Protein AF-A0AA38GGS5-F1 (afdb_monomer)

Foldseek 3Di:
DDDDDDDDDDDDDDDQDFDQDDDDLLQRLSNQWGWRDDPDDDQWTWIAGNFQRDIDTGHSVVSLCQDQVPDDDPDHHRPRHDPVNNVVSVVSNVVSVVVVVVVVPDDDDDDDDDDDDDDDDDDDDDDDDDDDDDDDDDDDDDDDDDDDDDPVCVVPVCVPVVPPDDDDPPVVVLVVLVVCLVCLVVQLVCLPDPVLVVVCPPDVVVSVVSNVLSPDPVNNVVSVLSNQLCVLVVVLVVVVPDPPDDPVVNVVSVVSSVVSNVVSVVVVVVVDPPQPAPPLVVVLVLQVLLVVLQCVQFVLQVVLVVLLCVVLVDAWAWAEWEWEFAPDVLTFPLLVVVVQVSNPWAWDDKFDDVVQQKIKIKTHHDPVQQQADDHDSGHRHYIYMYMYHHLVPFDPLLNVLVCVFVVVLVPCSNCLSVCSSVQHASGPFAAPVSLVVCLVGHLSSSQCNQRPGRGQEIETALCPGDDPSVDVVVSVVSCVVVPFAKQQQVHQWDAAPVRFKIKIWTQFDWDWGQGPVRDIDIATDHIYMYIYWHFDPVCPPPDPVPDGPVRTDDDDHNRRVVSVVCSRPPVNVVVVVPD

Sequence (579 aa):
MASSSASGGVQGQVENTLVPMKHDPNSPLWRHVTVVDNIVGGGCRVWTCHGCQAQYKSSYSRVKIHLTGVGGVVIKRCPKISNEKMVEYLREQEEADKQAERNRTRIIPLQRRSSSLPPTPRPTSHPFIQTQSQPFDEESPEGSRKRPKGALEKAFNIEKMEVVDEKLDLPLTTLVLRRLVKVREALSSMVISNVWLVWRQSNTKKVTRVKSWVLDEDWWAKVEYLLSFTEPILSMIRYVDTDEACLGEIYDGIDSMLECIRDLIQKKGKIQKRPSTIPETFFRKVLEATENIYLNKNPTATSVLDLVRRYDGGQLCYDHFAFRTFDVDGCGISAMAQFFLDFGYVVRDELRFPKKHLRALWFSPPEHLLDCKGEGVNGPLPRIFISELLVDKLSPEAQVIIKKYTDVSAHGNKYAALASVTGSLTWPTPLFSDYQLLARESEYAAWTLVNGYALNHLTISVHRLKSDVRKIEKLNELIQSNKFKLNSEGSILKVSPDGRLLQSSTVADSMVFHFAEGTSESVPASYIEFAERLVSPEYENLPDDKILECHRRDGFEVGNADKIFESTSAGQICQKLAC

Structure (mmCIF, N/CA/C/O backbone):
data_AF-A0AA38GGS5-F1
#
_entry.id   AF-A0AA38GGS5-F1
#
loop_
_atom_site.group_PDB
_atom_site.id
_atom_site.type_symbol
_atom_site.label_atom_id
_atom_site.label_alt_id
_atom_site.label_comp_id
_atom_site.label_asym_id
_atom_site.label_entity_id
_atom_site.label_seq_id
_atom_site.pdbx_PDB_ins_code
_atom_site.Cartn_x
_atom_site.Cartn_y
_atom_site.Cartn_z
_atom_site.occupancy
_atom_site.B_iso_or_equiv
_atom_site.auth_seq_id
_atom_site.auth_comp_id
_atom_site.auth_asym_id
_atom_site.auth_atom_id
_atom_site.pdbx_PDB_model_num
ATOM 1 N N . MET A 1 1 ? -48.914 74.833 12.582 1.00 35.06 1 MET A N 1
ATOM 2 C CA . MET A 1 1 ? -48.180 75.643 11.585 1.00 35.06 1 MET A CA 1
ATOM 3 C C . MET A 1 1 ? -47.148 74.712 10.965 1.00 35.06 1 MET A C 1
ATOM 5 O O . MET A 1 1 ? -46.417 74.098 11.724 1.00 35.06 1 MET A O 1
ATOM 9 N N . ALA A 1 2 ? -47.364 74.257 9.726 1.00 25.67 2 ALA A N 1
ATOM 10 C CA . ALA A 1 2 ? -46.727 74.814 8.517 1.00 25.67 2 ALA A CA 1
ATOM 11 C C . ALA A 1 2 ? -45.183 74.770 8.637 1.00 25.67 2 ALA A C 1
ATOM 13 O O . ALA A 1 2 ? -44.660 75.307 9.600 1.00 25.67 2 ALA A O 1
ATOM 14 N N . SER A 1 3 ? -44.386 74.167 7.752 1.00 25.44 3 SER A N 1
ATOM 15 C CA . SER A 1 3 ? -44.594 73.805 6.343 1.00 25.44 3 SER A CA 1
ATOM 16 C C . SER A 1 3 ? -43.371 73.040 5.784 1.00 25.44 3 SER A C 1
ATOM 18 O O . SER A 1 3 ? -42.248 73.357 6.159 1.00 25.44 3 SER A O 1
ATOM 20 N N . SER A 1 4 ? -43.636 72.084 4.877 1.00 25.39 4 SER A N 1
ATOM 21 C CA . SER A 1 4 ? -42.891 71.614 3.672 1.00 25.39 4 SER A CA 1
ATOM 22 C C . SER A 1 4 ? -41.428 72.043 3.423 1.00 25.39 4 SER A C 1
ATOM 24 O O . SER A 1 4 ? -41.100 73.222 3.495 1.00 25.39 4 SER A O 1
ATOM 26 N N . SER A 1 5 ? -40.542 71.166 2.929 1.00 27.03 5 SER A N 1
ATOM 27 C CA . SER A 1 5 ? -40.440 70.718 1.510 1.00 27.03 5 SER A CA 1
ATOM 28 C C . SER A 1 5 ? -39.352 69.613 1.416 1.00 27.03 5 SER A C 1
ATOM 30 O O . SER A 1 5 ? -38.331 69.748 2.076 1.00 27.03 5 SER A O 1
ATOM 32 N N . ALA A 1 6 ? -39.511 68.412 0.839 1.00 27.89 6 ALA A N 1
ATOM 33 C CA . ALA A 1 6 ? -39.956 67.913 -0.475 1.00 27.89 6 ALA A CA 1
ATOM 34 C C . ALA A 1 6 ? -38.877 67.941 -1.584 1.00 27.89 6 ALA A C 1
ATOM 36 O O . ALA A 1 6 ? -38.638 68.981 -2.187 1.00 27.89 6 ALA A O 1
ATOM 37 N N . SER A 1 7 ? -38.339 66.767 -1.941 1.00 25.92 7 SER A N 1
ATOM 38 C CA . SER A 1 7 ? -37.963 66.419 -3.322 1.00 25.92 7 SER A CA 1
ATOM 39 C C . SER A 1 7 ? -37.944 64.892 -3.498 1.00 25.92 7 SER A C 1
ATOM 41 O O . SER A 1 7 ? -37.338 64.156 -2.724 1.00 25.92 7 SER A O 1
ATOM 43 N N . GLY A 1 8 ? -38.732 64.419 -4.468 1.00 26.80 8 GLY A N 1
ATOM 44 C CA . GLY A 1 8 ? -39.053 63.011 -4.687 1.00 26.80 8 GLY A CA 1
ATOM 45 C C . GLY A 1 8 ? -38.061 62.256 -5.571 1.00 26.80 8 GLY A C 1
ATOM 46 O O . GLY A 1 8 ? -37.362 62.838 -6.397 1.00 26.80 8 GLY A O 1
ATOM 47 N N . GLY A 1 9 ? -38.073 60.931 -5.420 1.00 24.00 9 GLY A N 1
ATOM 48 C CA . GLY A 1 9 ? -37.443 59.965 -6.314 1.00 24.00 9 GLY A CA 1
ATOM 49 C C . GLY A 1 9 ? -38.466 58.906 -6.724 1.00 24.00 9 GLY A C 1
ATOM 50 O O . GLY A 1 9 ? -39.083 58.262 -5.881 1.00 24.00 9 GLY A O 1
ATOM 51 N N . VAL A 1 10 ? -38.666 58.785 -8.032 1.00 26.25 10 VAL A N 1
ATOM 52 C CA . VAL A 1 10 ? -39.602 57.901 -8.737 1.00 26.25 10 VAL A CA 1
ATOM 53 C C . VAL A 1 10 ? -39.300 56.422 -8.440 1.00 26.25 10 VAL A C 1
ATOM 55 O O . VAL A 1 10 ? -38.200 55.952 -8.718 1.00 26.25 10 VAL A O 1
ATOM 58 N N . GLN A 1 11 ? -40.278 55.670 -7.919 1.00 25.61 11 GLN A N 1
ATOM 59 C CA . GLN A 1 11 ? -40.236 54.202 -7.887 1.00 25.61 11 GLN A CA 1
ATOM 60 C C . GLN A 1 11 ? -40.683 53.649 -9.247 1.00 25.61 11 GLN A C 1
ATOM 62 O O . GLN A 1 11 ? -41.865 53.680 -9.579 1.00 25.61 11 GLN A O 1
ATOM 67 N N . GLY A 1 12 ? -39.737 53.127 -10.029 1.00 27.53 12 GLY A N 1
ATOM 68 C CA . GLY A 1 12 ? -40.037 52.203 -11.121 1.00 27.53 12 GLY A CA 1
ATOM 69 C C . GLY A 1 12 ? -40.336 50.817 -10.549 1.00 27.53 12 GLY A C 1
ATOM 70 O O . GLY A 1 12 ? -39.460 50.196 -9.949 1.00 27.53 12 GLY A O 1
ATOM 71 N N . GLN A 1 13 ? -41.572 50.344 -10.708 1.00 26.73 13 GLN A N 1
ATOM 72 C CA . GLN A 1 13 ? -41.951 48.956 -10.445 1.00 26.73 13 GLN A CA 1
ATOM 73 C C . GLN A 1 13 ? -41.295 48.046 -11.493 1.00 26.73 13 GLN A C 1
ATOM 75 O O . GLN A 1 13 ? -41.511 48.222 -12.690 1.00 26.73 13 GLN A O 1
ATOM 80 N N . VAL A 1 14 ? -40.503 47.069 -11.048 1.00 30.39 14 VAL A N 1
ATOM 81 C CA . VAL A 1 14 ? -40.080 45.939 -11.884 1.00 30.39 14 VAL A CA 1
ATOM 82 C C . VAL A 1 14 ? -41.144 44.854 -11.728 1.00 30.39 14 VAL A C 1
ATOM 84 O O . VAL A 1 14 ? -41.247 44.231 -10.672 1.00 30.39 14 VAL A O 1
ATOM 87 N N . GLU A 1 15 ? -41.976 44.660 -12.750 1.00 29.75 15 GLU A N 1
ATOM 88 C CA . GLU A 1 15 ? -42.895 43.522 -12.828 1.00 29.75 15 GLU A CA 1
ATOM 89 C C . GLU A 1 15 ? -42.090 42.217 -12.940 1.00 29.75 15 GLU A C 1
ATOM 91 O O . GLU A 1 15 ? -41.493 41.920 -13.974 1.00 29.75 15 GLU A O 1
ATOM 96 N N . ASN A 1 16 ? -42.081 41.416 -11.871 1.00 33.94 16 ASN A N 1
ATOM 97 C CA . ASN A 1 16 ? -41.563 40.049 -11.904 1.00 33.94 16 ASN A CA 1
ATOM 98 C C . ASN A 1 16 ? -42.525 39.161 -12.702 1.00 33.94 16 ASN A C 1
ATOM 100 O O . ASN A 1 16 ? -43.590 38.779 -12.214 1.00 33.94 16 ASN A O 1
ATOM 104 N N . THR A 1 17 ? -42.148 38.810 -13.929 1.00 37.88 17 THR A N 1
ATOM 105 C CA . THR A 1 17 ? -42.915 37.883 -14.764 1.00 37.88 17 THR A CA 1
ATOM 106 C C . THR A 1 17 ? -42.784 36.457 -14.216 1.00 37.88 17 THR A C 1
ATOM 108 O O . THR A 1 17 ? -41.699 35.880 -14.197 1.00 37.88 17 THR A O 1
ATOM 111 N N . LEU A 1 18 ? -43.894 35.874 -13.760 1.00 44.91 18 LEU A N 1
ATOM 112 C CA . LEU A 1 18 ? -43.972 34.469 -13.350 1.00 44.91 18 LEU A CA 1
ATOM 113 C C . LEU A 1 18 ? -43.899 33.576 -14.598 1.00 44.91 18 LEU A C 1
ATOM 115 O O . LEU A 1 18 ? -44.821 33.583 -15.413 1.00 44.91 18 LEU A O 1
ATOM 119 N N . VAL A 1 19 ? -42.827 32.797 -14.756 1.00 42.34 19 VAL A N 1
ATOM 120 C CA . VAL A 1 19 ? -42.681 31.847 -15.871 1.00 42.34 19 VAL A CA 1
ATOM 121 C C . VAL A 1 19 ? -42.808 30.415 -15.335 1.00 42.34 19 VAL A C 1
ATOM 123 O O . VAL A 1 19 ? -42.006 30.015 -14.490 1.00 42.34 19 VAL A O 1
ATOM 126 N N . PRO A 1 20 ? -43.779 29.606 -15.802 1.00 45.16 20 PRO A N 1
ATOM 127 C CA . PRO A 1 20 ? -43.836 28.184 -15.469 1.00 45.16 20 PRO A CA 1
ATOM 128 C C . PRO A 1 20 ? -42.561 27.471 -15.949 1.00 45.16 20 PRO A C 1
ATOM 130 O O . PRO A 1 20 ? -42.218 27.532 -17.132 1.00 45.16 20 PRO A O 1
ATOM 133 N N . MET A 1 21 ? -41.841 26.796 -15.045 1.00 51.78 21 MET A N 1
ATOM 134 C CA . MET A 1 21 ? -40.592 26.109 -15.393 1.00 51.78 21 MET A CA 1
ATOM 135 C C . MET A 1 21 ? -40.820 24.972 -16.399 1.00 51.78 21 MET A C 1
ATOM 137 O O . MET A 1 21 ? -41.775 24.201 -16.289 1.00 51.78 21 MET A O 1
ATOM 141 N N . LYS A 1 22 ? -39.893 24.829 -17.359 1.00 52.81 22 LYS A N 1
ATOM 142 C CA . LYS A 1 22 ? -39.853 23.689 -18.288 1.00 52.81 22 LYS A CA 1
ATOM 143 C C . LYS A 1 22 ? -39.697 22.376 -17.513 1.00 52.81 22 LYS A C 1
ATOM 145 O O . LYS A 1 22 ? -38.917 22.295 -16.569 1.00 52.81 22 LYS A O 1
ATOM 150 N N . HIS A 1 23 ? -40.431 21.357 -17.957 1.00 54.75 23 HIS A N 1
ATOM 151 C CA . HIS A 1 23 ? -40.413 19.996 -17.419 1.00 54.75 23 HIS A CA 1
ATOM 152 C C . HIS A 1 23 ? -38.988 19.417 -17.407 1.00 54.75 23 HIS A C 1
ATOM 154 O O . HIS A 1 23 ? -38.397 19.235 -18.471 1.00 54.75 23 HIS A O 1
ATOM 160 N N . ASP A 1 24 ? -38.448 19.147 -16.213 1.00 65.44 24 ASP A N 1
ATOM 161 C CA . ASP A 1 24 ? -37.224 18.362 -16.026 1.00 65.44 24 ASP A CA 1
ATOM 162 C C . ASP A 1 24 ? -37.601 16.963 -15.506 1.00 65.44 24 ASP A C 1
ATOM 164 O O . ASP A 1 24 ? -38.024 16.834 -14.350 1.00 65.44 24 ASP A O 1
ATOM 168 N N . PRO A 1 25 ? -37.457 15.904 -16.323 1.00 61.59 25 PRO A N 1
ATOM 169 C CA . PRO A 1 25 ? -37.817 14.548 -15.924 1.00 61.59 25 PRO A CA 1
ATOM 170 C C . PRO A 1 25 ? -36.959 13.997 -14.775 1.00 61.59 25 PRO A C 1
ATOM 172 O O . PRO A 1 25 ? -37.395 13.058 -14.118 1.00 61.59 25 PRO A O 1
ATOM 175 N N . ASN A 1 26 ? -35.788 14.581 -14.490 1.00 65.12 26 ASN A N 1
ATOM 176 C CA . ASN A 1 26 ? -34.930 14.172 -13.370 1.00 65.12 26 ASN A CA 1
ATOM 177 C C . ASN A 1 26 ? -35.203 14.972 -12.083 1.00 65.12 26 ASN A C 1
ATOM 179 O O . ASN A 1 26 ? -34.558 14.749 -11.059 1.00 65.12 26 ASN A O 1
ATOM 183 N N . SER A 1 27 ? -36.111 15.949 -12.118 1.00 78.38 27 SER A N 1
ATOM 184 C CA . SER A 1 27 ? -36.470 16.773 -10.959 1.00 78.38 27 SER A CA 1
ATOM 185 C C . SER A 1 27 ? -37.980 17.056 -10.934 1.00 78.38 27 SER A C 1
ATOM 187 O O . SER A 1 27 ? -38.402 18.213 -11.033 1.00 78.38 27 SER A O 1
ATOM 189 N N . PRO A 1 28 ? -38.814 16.001 -10.816 1.00 81.62 28 PRO A N 1
ATOM 190 C CA . PRO A 1 28 ? -40.267 16.084 -10.987 1.00 81.62 28 PRO A CA 1
ATOM 191 C C . PRO A 1 28 ? -40.957 17.006 -9.975 1.00 81.62 28 PRO A C 1
ATOM 193 O O . PRO A 1 28 ? -41.961 17.640 -10.305 1.00 81.62 28 PRO A O 1
ATOM 196 N N . LEU A 1 29 ? -40.401 17.148 -8.766 1.00 83.44 29 LEU A N 1
ATOM 197 C CA . LEU A 1 29 ? -41.047 17.885 -7.679 1.00 83.44 29 LEU A CA 1
ATOM 198 C C . LEU A 1 29 ? -41.038 19.411 -7.863 1.00 83.44 29 LEU A C 1
ATOM 200 O O . LEU A 1 29 ? -41.740 20.112 -7.135 1.00 83.44 29 LEU A O 1
ATOM 204 N N . TRP A 1 30 ? -40.323 19.941 -8.865 1.00 80.88 30 TRP A N 1
ATOM 205 C CA . TRP A 1 30 ? -40.419 21.359 -9.239 1.00 80.88 30 TRP A C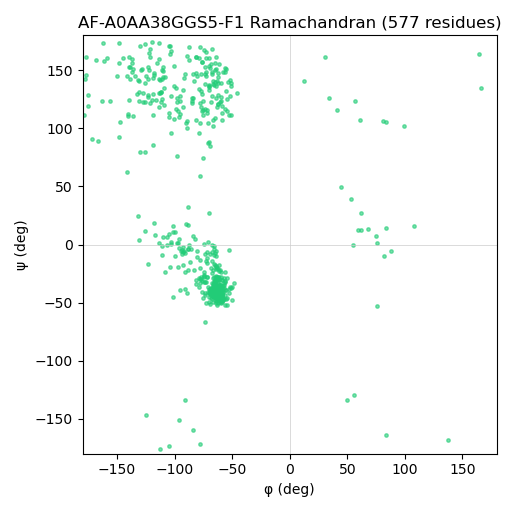A 1
ATOM 206 C C . TRP A 1 30 ? -41.831 21.767 -9.668 1.00 80.88 30 TRP A C 1
ATOM 208 O O . TRP A 1 30 ? -42.174 22.940 -9.590 1.00 80.88 30 TRP A O 1
ATOM 218 N N . ARG A 1 31 ? -42.667 20.811 -10.086 1.00 79.81 31 ARG A N 1
ATOM 219 C CA . ARG A 1 31 ? -44.064 21.051 -10.479 1.00 79.81 31 ARG A CA 1
ATOM 220 C C . ARG A 1 31 ? -44.961 21.490 -9.323 1.00 79.81 31 ARG A C 1
ATOM 222 O O . ARG A 1 31 ? -45.995 22.102 -9.569 1.00 79.81 31 ARG A O 1
ATOM 229 N N . HIS A 1 32 ? -44.557 21.194 -8.090 1.00 83.56 32 HIS A N 1
ATOM 230 C CA . HIS A 1 32 ? -45.339 21.449 -6.876 1.00 83.56 32 HIS A CA 1
ATOM 231 C C . HIS A 1 32 ? -44.888 22.724 -6.138 1.00 83.56 32 HIS A C 1
ATOM 233 O O . HIS A 1 32 ? -45.277 22.971 -4.991 1.00 83.56 32 HIS A O 1
ATOM 239 N N . VAL A 1 33 ? -44.039 23.533 -6.785 1.00 82.94 33 VAL A N 1
ATOM 240 C CA . VAL A 1 33 ? -43.563 24.829 -6.291 1.00 82.94 33 VAL A CA 1
ATOM 241 C C . VAL A 1 33 ? -43.537 25.857 -7.426 1.00 82.94 33 VAL A C 1
ATOM 243 O O . VAL A 1 33 ? -43.383 25.516 -8.594 1.00 82.94 33 VAL A O 1
ATOM 246 N N . THR A 1 34 ? -43.678 27.139 -7.099 1.00 81.19 34 THR A N 1
ATOM 247 C CA . THR A 1 34 ? -43.523 28.234 -8.070 1.00 81.19 34 THR A CA 1
ATOM 248 C C . THR A 1 34 ? -42.123 28.806 -7.950 1.00 81.19 34 THR A C 1
ATOM 250 O O . THR A 1 34 ? -41.751 29.244 -6.868 1.00 81.19 34 THR A O 1
ATOM 253 N N . VAL A 1 35 ? -41.350 28.824 -9.033 1.00 75.38 35 VAL A N 1
ATOM 254 C CA . VAL A 1 35 ? -39.978 29.350 -9.039 1.00 75.38 35 VAL A CA 1
ATOM 255 C C . VAL A 1 35 ? -39.955 30.761 -9.618 1.00 75.38 35 VAL A C 1
ATOM 257 O O . VAL A 1 35 ? -40.588 31.021 -10.638 1.00 75.38 35 VAL A O 1
ATOM 260 N N . VAL A 1 36 ? -39.217 31.665 -8.976 1.00 69.62 36 VAL A N 1
ATOM 261 C CA . VAL A 1 36 ? -38.922 33.004 -9.495 1.00 69.62 36 VAL A CA 1
ATOM 262 C C . VAL A 1 36 ? -37.506 32.975 -10.074 1.00 69.62 36 VAL A C 1
ATOM 264 O O . VAL A 1 36 ? -36.530 32.874 -9.326 1.00 69.62 36 VAL A O 1
ATOM 267 N N . ASP A 1 37 ? -37.389 33.016 -11.403 1.00 55.16 37 ASP A N 1
ATOM 268 C CA . ASP A 1 37 ? -36.095 33.078 -12.090 1.00 55.16 37 ASP A CA 1
ATOM 269 C C . ASP A 1 37 ? -35.540 34.508 -12.018 1.00 55.16 37 ASP A C 1
ATOM 271 O O . ASP A 1 37 ? -35.964 35.388 -12.760 1.00 55.16 37 ASP A O 1
ATOM 275 N N . ASN A 1 38 ? -34.542 34.733 -11.161 1.00 46.69 38 ASN A N 1
ATOM 276 C CA . ASN A 1 38 ? -33.594 35.825 -11.369 1.00 46.69 38 ASN A CA 1
ATOM 277 C C . ASN A 1 38 ? -32.377 35.249 -12.092 1.00 46.69 38 ASN A C 1
ATOM 279 O O . ASN A 1 38 ? -31.641 34.426 -11.545 1.00 46.69 38 ASN A O 1
ATOM 283 N N . ILE A 1 39 ? -32.189 35.667 -13.344 1.00 44.28 39 ILE A N 1
ATOM 284 C CA . ILE A 1 39 ? -31.087 35.249 -14.214 1.00 44.28 39 ILE A CA 1
ATOM 285 C C . ILE A 1 39 ? -29.776 35.836 -13.675 1.00 44.28 39 ILE A C 1
ATOM 287 O O . ILE A 1 39 ? -29.316 36.876 -14.129 1.00 44.28 39 ILE A O 1
ATOM 291 N N . VAL A 1 40 ? -29.151 35.155 -12.716 1.00 35.44 40 VAL A N 1
ATOM 292 C CA . VAL A 1 40 ? -27.705 35.234 -12.475 1.00 35.44 40 VAL A CA 1
ATOM 293 C C . VAL A 1 40 ? -27.247 33.819 -12.137 1.00 35.44 40 VAL A C 1
ATOM 295 O O . VAL A 1 40 ? -27.642 33.252 -11.124 1.00 35.44 40 VAL A O 1
ATOM 298 N N . GLY A 1 41 ? -26.490 33.208 -13.049 1.00 39.91 41 GLY A N 1
ATOM 299 C CA . GLY A 1 41 ? -26.146 31.787 -13.021 1.00 39.91 41 GLY A CA 1
ATOM 300 C C . GLY A 1 41 ? -25.570 31.302 -11.685 1.00 39.91 41 GLY A C 1
ATOM 301 O O . GLY A 1 41 ? -24.438 31.622 -11.342 1.00 39.91 41 GLY A O 1
ATOM 302 N N . GLY A 1 42 ? -26.335 30.463 -10.983 1.00 42.84 42 GLY A N 1
ATOM 303 C CA . GLY A 1 42 ? -25.956 29.744 -9.763 1.00 42.84 42 GLY A CA 1
ATOM 304 C C . GLY A 1 42 ? -27.119 28.851 -9.307 1.00 42.84 42 GLY A C 1
ATOM 305 O O . GLY A 1 42 ? -28.273 29.225 -9.479 1.00 42.84 42 GLY A O 1
ATOM 306 N N . GLY A 1 43 ? -26.854 27.646 -8.791 1.00 52.91 43 GLY A N 1
ATOM 307 C CA . GLY A 1 43 ? -27.854 26.581 -8.566 1.00 52.91 43 GLY A CA 1
ATOM 308 C C . GLY A 1 43 ? -28.952 26.835 -7.513 1.00 52.91 43 GLY A C 1
ATOM 309 O O . GLY A 1 43 ? -29.828 25.988 -7.341 1.00 52.91 43 GLY A O 1
ATOM 310 N N . CYS A 1 44 ? -28.953 27.982 -6.827 1.00 54.94 44 CYS A N 1
ATOM 311 C CA . CYS A 1 44 ? -29.957 28.337 -5.820 1.00 54.94 44 CYS A CA 1
ATOM 312 C C . CYS A 1 44 ? -31.113 29.131 -6.434 1.00 54.94 44 CYS A C 1
ATOM 314 O O . CYS A 1 44 ? -30.924 30.246 -6.919 1.00 54.94 44 CYS A O 1
ATOM 316 N N . ARG A 1 45 ? -32.326 28.575 -6.353 1.00 71.25 45 ARG A N 1
ATOM 317 C CA . ARG A 1 45 ? -33.545 29.188 -6.890 1.00 71.25 45 ARG A CA 1
ATOM 318 C C . ARG A 1 45 ? -34.440 29.683 -5.762 1.00 71.25 45 ARG A C 1
ATOM 320 O O . ARG A 1 45 ? -34.516 29.056 -4.706 1.00 71.25 45 ARG A O 1
ATOM 327 N N . VAL A 1 46 ? -35.118 30.806 -5.982 1.00 76.44 46 VAL A N 1
ATOM 328 C CA . VAL A 1 46 ? -36.186 31.258 -5.085 1.00 76.44 46 VAL A CA 1
ATOM 329 C C . VAL A 1 46 ? -37.463 30.551 -5.508 1.00 76.44 46 VAL A C 1
ATOM 331 O O . VAL A 1 46 ? -37.876 30.664 -6.660 1.00 76.44 46 VAL A O 1
ATOM 334 N N . TRP A 1 47 ? -38.075 29.801 -4.599 1.00 83.19 47 TRP A N 1
ATOM 335 C CA . TRP A 1 47 ? -39.283 29.040 -4.874 1.00 83.19 47 TRP A CA 1
ATOM 336 C C . TRP A 1 47 ? -40.301 29.158 -3.747 1.00 83.19 47 TRP A C 1
ATOM 338 O O . TRP A 1 47 ? -39.951 29.285 -2.577 1.00 83.19 47 TRP A O 1
ATOM 348 N N . THR A 1 48 ? -41.575 29.100 -4.109 1.00 81.06 48 THR A N 1
ATOM 349 C CA . THR A 1 48 ? -42.714 29.207 -3.202 1.00 81.06 48 THR A CA 1
ATOM 350 C C . THR A 1 48 ? -43.486 27.896 -3.212 1.00 81.06 48 THR A C 1
ATOM 352 O O . THR A 1 48 ? -43.909 27.423 -4.267 1.00 81.06 48 THR A O 1
ATOM 355 N N . CYS A 1 49 ? -43.669 27.293 -2.039 1.00 84.19 49 CYS A N 1
ATOM 356 C CA . CYS A 1 49 ? -44.402 26.035 -1.895 1.00 84.19 49 CYS A CA 1
ATOM 357 C C . CYS A 1 49 ? -45.891 26.219 -2.215 1.00 84.19 49 CYS A C 1
ATOM 359 O O . CYS A 1 49 ? -46.543 27.048 -1.584 1.00 84.19 49 CYS A O 1
ATOM 361 N N . HIS A 1 50 ? -46.480 25.409 -3.104 1.00 86.25 50 HIS A N 1
ATOM 362 C CA . HIS A 1 50 ? -47.924 25.499 -3.386 1.00 86.25 50 HIS A CA 1
ATOM 363 C C . HIS A 1 50 ? -48.797 25.151 -2.171 1.00 86.25 50 HIS A C 1
ATOM 365 O O . HIS A 1 50 ? -49.908 25.661 -2.040 1.00 86.25 50 HIS A O 1
ATOM 371 N N . GLY A 1 51 ? -48.286 24.317 -1.259 1.00 83.50 51 GLY A N 1
ATOM 372 C CA . GLY A 1 51 ? -48.984 23.909 -0.041 1.00 83.50 51 GLY A CA 1
ATOM 373 C C . GLY A 1 51 ? -49.036 25.011 1.017 1.00 83.50 51 GLY A C 1
ATOM 374 O O . GLY A 1 51 ? -50.110 25.509 1.347 1.00 83.50 51 GLY A O 1
ATOM 375 N N . CYS A 1 52 ? -47.885 25.389 1.584 1.00 81.94 52 CYS A N 1
ATOM 376 C CA . CYS A 1 52 ? -47.822 26.370 2.678 1.00 81.94 52 CYS A CA 1
ATOM 377 C C . CYS A 1 52 ? -47.641 27.822 2.227 1.00 81.94 52 CYS A C 1
ATOM 379 O O . CYS A 1 52 ? -47.724 28.699 3.082 1.00 81.94 52 CYS A O 1
ATOM 381 N N . GLN A 1 53 ? -47.403 28.074 0.935 1.00 83.88 53 GLN A N 1
ATOM 382 C CA . GLN A 1 53 ? -47.100 29.398 0.372 1.00 83.88 53 GLN A CA 1
ATOM 383 C C . GLN A 1 53 ? -45.849 30.063 0.971 1.00 83.88 53 GLN A C 1
ATOM 385 O O . GLN A 1 53 ? -45.594 31.239 0.731 1.00 83.88 53 GLN A O 1
ATOM 390 N N . ALA A 1 54 ? -45.034 29.316 1.723 1.00 76.81 54 ALA A N 1
ATOM 391 C CA . ALA A 1 54 ? -43.753 29.801 2.211 1.00 76.81 54 ALA A CA 1
ATOM 392 C C . ALA A 1 54 ? -42.738 29.847 1.064 1.00 76.81 54 ALA A C 1
ATOM 394 O O . ALA A 1 54 ? -42.681 28.934 0.231 1.00 76.81 54 ALA A O 1
ATOM 395 N N . GLN A 1 55 ? -41.954 30.921 1.039 1.00 79.62 55 GLN A N 1
ATOM 396 C CA . GLN A 1 55 ? -40.908 31.152 0.056 1.00 79.62 55 GLN A CA 1
ATOM 397 C C . GLN A 1 55 ? -39.549 30.754 0.635 1.00 79.62 55 GLN A C 1
ATOM 399 O O . GLN A 1 55 ? -39.216 31.096 1.768 1.00 79.62 55 GLN A O 1
ATOM 404 N N . TYR A 1 56 ? -38.761 30.039 -0.160 1.00 73.44 56 TYR A N 1
ATOM 405 C CA . TYR A 1 56 ? -37.444 29.538 0.200 1.00 73.44 56 TYR A CA 1
ATOM 406 C C . TYR A 1 56 ? -36.454 29.858 -0.920 1.00 73.44 56 TYR A C 1
ATOM 408 O O . TYR A 1 56 ? -36.778 29.735 -2.098 1.00 73.44 56 TYR A O 1
ATOM 416 N N . LYS A 1 57 ? -35.221 30.225 -0.569 1.00 74.19 57 LYS A N 1
ATOM 417 C CA . LYS A 1 57 ? -34.107 30.338 -1.520 1.00 74.19 57 LYS A CA 1
ATOM 418 C C . LYS A 1 57 ? -33.209 29.119 -1.349 1.00 74.19 57 LYS A C 1
ATOM 420 O O . LYS A 1 57 ? -32.410 29.078 -0.421 1.00 74.19 57 LYS A O 1
ATOM 425 N N . SER A 1 58 ? -33.396 28.087 -2.169 1.00 68.88 58 SER A N 1
ATOM 426 C CA . SER A 1 58 ? -32.648 26.832 -2.013 1.00 68.88 58 SER A CA 1
ATOM 427 C C . SER A 1 58 ? -32.656 25.934 -3.254 1.00 68.88 58 SER A C 1
ATOM 429 O O . SER A 1 58 ? -33.322 26.223 -4.249 1.00 68.88 58 SER A O 1
ATOM 431 N N . SER A 1 59 ? -31.884 24.847 -3.198 1.00 74.94 59 SER A N 1
ATOM 432 C CA . SER A 1 59 ? -31.773 23.824 -4.240 1.00 74.94 59 SER A CA 1
ATOM 433 C C . SER A 1 59 ? -32.956 22.838 -4.256 1.00 74.94 59 SER A C 1
ATOM 435 O O . SER A 1 59 ? -33.776 22.783 -3.335 1.00 74.94 59 SER A O 1
ATOM 437 N N . TYR A 1 60 ? -33.026 22.005 -5.302 1.00 75.81 60 TYR A N 1
ATOM 438 C CA . TYR A 1 60 ? -34.056 20.967 -5.468 1.00 75.81 60 TYR A CA 1
ATOM 439 C C . TYR A 1 60 ? -34.110 19.973 -4.294 1.00 75.81 60 TYR A C 1
ATOM 441 O O . TYR A 1 60 ? -35.186 19.546 -3.878 1.00 75.81 60 TYR A O 1
ATOM 449 N N . SER A 1 61 ? -32.961 19.649 -3.696 1.00 70.50 61 SER A N 1
ATOM 450 C CA . SER A 1 61 ? -32.876 18.757 -2.533 1.00 70.50 61 SER A CA 1
ATOM 451 C C . SER A 1 61 ? -33.705 19.270 -1.351 1.00 70.50 61 SER A C 1
ATOM 453 O O . SER A 1 61 ? -34.346 18.487 -0.651 1.00 70.50 61 SER A O 1
ATOM 455 N N . ARG A 1 62 ? -33.767 20.595 -1.162 1.00 74.75 62 ARG A N 1
ATOM 456 C CA . ARG A 1 62 ? -34.566 21.229 -0.107 1.00 74.75 62 ARG A CA 1
ATOM 457 C C . ARG A 1 62 ? -36.064 21.265 -0.448 1.00 74.75 62 ARG A C 1
ATOM 459 O O . ARG A 1 62 ? -36.883 21.124 0.459 1.00 74.75 62 ARG A O 1
ATOM 466 N N . VAL A 1 63 ? -36.431 21.337 -1.734 1.00 79.25 63 VAL A N 1
ATOM 467 C CA . VAL A 1 63 ? -37.818 21.114 -2.200 1.00 79.25 63 VAL A CA 1
ATOM 468 C C . VAL A 1 63 ? -38.269 19.694 -1.841 1.00 79.25 63 VAL A C 1
ATOM 470 O O . VAL A 1 63 ? -39.325 19.520 -1.234 1.00 79.25 63 VAL A O 1
ATOM 473 N N . LYS A 1 64 ? -37.436 18.680 -2.122 1.00 79.88 64 LYS A N 1
ATOM 474 C CA . LYS A 1 64 ? -37.716 17.273 -1.784 1.00 79.88 64 LYS A CA 1
ATOM 475 C C . LYS A 1 64 ? -37.926 17.082 -0.280 1.00 79.88 64 LYS A C 1
ATOM 477 O O . LYS A 1 64 ? -38.927 16.483 0.112 1.00 79.88 64 LYS A O 1
ATOM 482 N N . ILE A 1 65 ? -37.050 17.634 0.562 1.00 79.75 65 ILE A N 1
ATOM 483 C CA . ILE A 1 65 ? -37.182 17.542 2.027 1.00 79.75 65 ILE A CA 1
ATOM 484 C C . ILE A 1 65 ? -38.454 18.253 2.512 1.00 79.75 65 ILE A C 1
ATOM 486 O O . ILE A 1 65 ? -39.201 17.694 3.311 1.00 79.75 65 ILE A O 1
ATOM 490 N N . HIS A 1 66 ? -38.760 19.448 2.002 1.00 81.00 66 HIS A N 1
ATOM 491 C CA . HIS A 1 66 ? -39.948 20.193 2.421 1.00 81.00 66 HIS A CA 1
ATOM 492 C C . HIS A 1 66 ? -41.263 19.486 2.050 1.00 81.00 66 HIS A C 1
ATOM 494 O O . HIS A 1 66 ? -42.199 19.473 2.854 1.00 81.00 66 HIS A O 1
ATOM 500 N N . LEU A 1 67 ? -41.342 18.888 0.855 1.00 82.19 67 LEU A N 1
ATOM 501 C CA . LEU A 1 67 ? -42.554 18.226 0.361 1.00 82.19 67 LEU A CA 1
ATOM 502 C C . LEU A 1 67 ? -42.737 16.803 0.915 1.00 82.19 67 LEU A C 1
ATOM 504 O O . LEU A 1 67 ? -43.871 16.391 1.154 1.00 82.19 67 LEU A O 1
ATOM 508 N N . THR A 1 68 ? -41.644 16.060 1.137 1.00 78.25 68 THR A N 1
ATOM 509 C CA . THR A 1 68 ? -41.696 14.632 1.521 1.00 78.25 68 THR A CA 1
ATOM 510 C C . THR A 1 68 ? -41.308 14.358 2.976 1.00 78.25 68 THR A C 1
ATOM 512 O O . THR A 1 68 ? -41.725 13.354 3.542 1.00 78.25 68 THR A O 1
ATOM 515 N N . GLY A 1 69 ? -40.534 15.241 3.613 1.00 68.81 69 GLY A N 1
ATOM 516 C CA . GLY A 1 69 ? -40.023 15.062 4.977 1.00 68.81 69 GLY A CA 1
ATOM 517 C C . GLY A 1 69 ? -38.857 14.073 5.113 1.00 68.81 69 GLY A C 1
ATOM 518 O O . GLY A 1 69 ? -38.381 13.863 6.225 1.00 68.81 69 GLY A O 1
ATOM 519 N N . VAL A 1 70 ? -38.381 13.471 4.018 1.00 60.75 70 VAL A N 1
ATOM 520 C CA . VAL A 1 70 ? -37.295 12.478 4.027 1.00 60.75 70 VAL A CA 1
ATOM 521 C C . VAL A 1 70 ? -35.956 13.163 3.737 1.00 60.75 70 VAL A C 1
ATOM 523 O O . VAL A 1 70 ? -35.799 13.787 2.688 1.00 60.75 70 VAL A O 1
ATOM 526 N N . GLY A 1 71 ? -34.978 13.017 4.641 1.00 56.41 71 GLY A N 1
ATOM 527 C CA . GLY A 1 71 ? -33.576 13.377 4.378 1.00 56.41 71 GLY A CA 1
ATOM 528 C C . GLY A 1 71 ? -33.001 14.622 5.073 1.00 56.41 71 GLY A C 1
ATOM 529 O O . GLY A 1 71 ? -31.938 15.068 4.654 1.00 56.41 71 GLY A O 1
ATOM 530 N N . GLY A 1 72 ? -33.623 15.187 6.121 1.00 53.81 72 GLY A N 1
ATOM 531 C CA . GLY A 1 72 ? -32.930 16.177 6.971 1.00 53.81 72 GLY A CA 1
ATOM 532 C C . GLY A 1 72 ? -33.798 17.038 7.902 1.00 53.81 72 GLY A C 1
ATOM 533 O O . GLY A 1 72 ? -35.004 17.150 7.715 1.00 53.81 72 GLY A O 1
ATOM 534 N N . VAL A 1 73 ? -33.150 17.673 8.894 1.00 48.91 73 VAL A N 1
ATOM 535 C CA . VAL A 1 73 ? -33.754 18.484 9.987 1.00 48.91 73 VAL A CA 1
ATOM 536 C C . VAL A 1 73 ? -33.793 19.997 9.667 1.00 48.91 73 VAL A C 1
ATOM 538 O O . VAL A 1 73 ? -34.374 20.788 10.405 1.00 48.91 73 VAL A O 1
ATOM 541 N N . VAL A 1 74 ? -33.193 20.419 8.548 1.00 51.56 74 VAL A N 1
ATOM 542 C CA . VAL A 1 74 ? -32.855 21.831 8.266 1.00 51.56 74 VAL A CA 1
ATOM 543 C C . VAL A 1 74 ? -34.037 22.655 7.728 1.00 51.56 74 VAL A C 1
ATOM 545 O O . VAL A 1 74 ? -34.136 23.847 8.003 1.00 51.56 74 VAL A O 1
ATOM 548 N N . ILE A 1 75 ? -34.980 22.038 7.005 1.00 66.25 75 ILE A N 1
ATOM 549 C CA . ILE A 1 75 ? -36.246 22.673 6.600 1.00 66.25 75 ILE A CA 1
ATOM 550 C C . ILE A 1 75 ? -37.408 21.829 7.101 1.00 66.25 75 ILE A C 1
ATOM 552 O O . ILE A 1 75 ? -37.477 20.625 6.856 1.00 66.25 75 ILE A O 1
ATOM 556 N N . LYS A 1 76 ? -38.348 22.478 7.796 1.00 67.06 76 LYS A N 1
ATOM 557 C CA . LYS A 1 76 ? -39.546 21.812 8.308 1.00 67.06 76 LYS A CA 1
ATOM 558 C C . LYS A 1 76 ? -40.400 21.309 7.148 1.00 67.06 76 LYS A C 1
ATOM 560 O O . LYS A 1 76 ? -40.632 22.037 6.178 1.00 67.06 76 LYS A O 1
ATOM 565 N N . ARG A 1 77 ? -40.903 20.081 7.289 1.00 81.06 77 ARG A N 1
ATOM 566 C CA . ARG A 1 77 ? -41.914 19.500 6.399 1.00 81.06 77 ARG A CA 1
ATOM 567 C C . ARG A 1 77 ? -43.093 20.462 6.263 1.00 81.06 77 ARG A C 1
ATOM 569 O O . ARG A 1 77 ? -43.533 21.051 7.251 1.00 81.06 77 ARG A O 1
ATOM 576 N N . CYS A 1 78 ? -43.621 20.592 5.050 1.00 80.75 78 CYS A N 1
ATOM 577 C CA . CYS A 1 78 ? -44.794 21.409 4.798 1.00 80.75 78 CYS A CA 1
ATOM 578 C C . CYS A 1 78 ? -45.982 20.915 5.646 1.00 80.75 78 CYS A C 1
ATOM 580 O O . CYS A 1 78 ? -46.440 19.786 5.449 1.00 80.75 78 CYS A O 1
ATOM 582 N N . PRO A 1 79 ? -46.534 21.746 6.546 1.00 77.25 79 PRO A N 1
ATOM 583 C CA . PRO A 1 79 ? -47.619 21.328 7.432 1.00 77.25 79 PRO A CA 1
ATOM 584 C C . PRO A 1 79 ? -48.961 21.164 6.702 1.00 77.25 79 PRO A C 1
ATOM 586 O O . PRO A 1 79 ? -49.888 20.582 7.251 1.00 77.25 79 PRO A O 1
ATOM 589 N N . LYS A 1 80 ? -49.076 21.675 5.467 1.00 81.06 80 LYS A N 1
ATOM 590 C CA . LYS A 1 80 ? -50.305 21.632 4.657 1.00 81.06 80 LYS A CA 1
ATOM 591 C C . LYS A 1 80 ? -50.333 20.493 3.628 1.00 81.06 80 LYS A C 1
ATOM 593 O O . LYS A 1 80 ? -51.292 20.388 2.870 1.00 81.06 80 LYS A O 1
ATOM 598 N N . ILE A 1 81 ? -49.298 19.650 3.579 1.00 82.81 81 ILE A N 1
ATOM 599 C CA . ILE A 1 81 ? -49.245 18.480 2.688 1.00 82.81 81 ILE A CA 1
ATOM 600 C C . ILE A 1 81 ? -49.681 17.243 3.473 1.00 82.81 81 ILE A C 1
ATOM 602 O O . ILE A 1 81 ? -49.000 16.829 4.418 1.00 82.81 81 ILE A O 1
ATOM 606 N N . SER A 1 82 ? -50.815 16.659 3.072 1.00 78.75 82 SER A N 1
ATOM 607 C CA . SER A 1 82 ? -51.351 15.444 3.692 1.00 78.75 82 SER A CA 1
ATOM 608 C C . SER A 1 82 ? -50.420 14.248 3.487 1.00 78.75 82 SER A C 1
ATOM 610 O O . SER A 1 82 ? -49.551 14.245 2.610 1.00 78.75 82 SER A O 1
ATOM 612 N N . ASN A 1 83 ? -50.591 13.216 4.313 1.00 70.31 83 ASN A N 1
ATOM 613 C CA . ASN A 1 83 ? -49.798 11.997 4.187 1.00 70.31 83 ASN A CA 1
ATOM 614 C C . ASN A 1 83 ? -50.066 11.280 2.851 1.00 70.31 83 ASN A C 1
ATOM 616 O O . ASN A 1 83 ? -49.127 10.719 2.295 1.00 70.31 83 ASN A O 1
ATOM 620 N N . GLU A 1 84 ? -51.278 11.359 2.280 1.00 75.31 84 GLU A N 1
ATOM 621 C CA . GLU A 1 84 ? -51.550 10.759 0.963 1.00 75.31 84 GLU A CA 1
ATOM 622 C C . GLU A 1 84 ? -50.754 11.450 -0.155 1.00 75.31 84 GLU A C 1
ATOM 624 O O . GLU A 1 84 ? -50.103 10.774 -0.951 1.00 75.31 84 GLU A O 1
ATOM 629 N N . LYS A 1 85 ? -50.725 12.791 -0.171 1.00 76.62 85 LYS A N 1
ATOM 630 C CA . LYS A 1 85 ? -49.940 13.564 -1.154 1.00 76.62 85 LYS A CA 1
ATOM 631 C C . LYS A 1 85 ? -48.435 13.367 -0.997 1.00 76.62 85 LYS A C 1
ATOM 633 O O . LYS A 1 85 ? -47.700 13.373 -1.975 1.00 76.62 85 LYS A O 1
ATOM 638 N N . MET A 1 86 ? -47.957 13.166 0.228 1.00 75.44 86 MET A N 1
ATOM 639 C CA . MET A 1 86 ? -46.546 12.857 0.465 1.00 75.44 86 MET A CA 1
ATOM 640 C C . MET A 1 86 ? -46.145 11.520 -0.175 1.00 75.44 86 MET A C 1
ATOM 642 O O . MET A 1 86 ? -45.098 11.438 -0.817 1.00 75.44 86 MET A O 1
ATOM 646 N N . VAL A 1 87 ? -46.979 10.486 -0.029 1.00 72.44 87 VAL A N 1
ATOM 647 C CA . VAL A 1 87 ? -46.736 9.177 -0.654 1.00 72.44 87 VAL A CA 1
ATOM 648 C C . VAL A 1 87 ? -46.747 9.292 -2.180 1.00 72.44 87 VAL A C 1
ATOM 650 O O . VAL A 1 87 ? -45.934 8.654 -2.846 1.00 72.44 87 VAL A O 1
ATOM 653 N N . GLU A 1 88 ? -47.616 10.134 -2.738 1.00 82.06 88 GLU A N 1
ATOM 654 C CA . GLU A 1 88 ? -47.631 10.449 -4.170 1.00 82.06 88 GLU A CA 1
ATOM 655 C C . GLU A 1 88 ? -46.310 11.091 -4.629 1.00 82.06 88 GLU A C 1
ATOM 657 O O . GLU A 1 88 ? -45.675 10.587 -5.554 1.00 82.06 88 GLU A O 1
ATOM 662 N N . TYR A 1 89 ? -45.817 12.111 -3.922 1.00 84.50 89 TYR A N 1
ATOM 663 C CA . TYR A 1 89 ? -44.544 12.770 -4.246 1.00 84.50 89 TYR A CA 1
ATOM 664 C C . TYR A 1 89 ? -43.325 11.847 -4.112 1.00 84.50 89 TYR A C 1
ATOM 666 O O . TYR A 1 89 ? -42.382 11.943 -4.898 1.00 84.50 89 TYR A O 1
ATOM 674 N N . LEU A 1 90 ? -43.334 10.931 -3.139 1.00 76.38 90 LEU A N 1
ATOM 675 C CA . LEU A 1 90 ? -42.288 9.916 -3.005 1.00 76.38 90 LEU A CA 1
ATOM 676 C C . LEU A 1 90 ? -42.282 8.950 -4.196 1.00 76.38 90 LEU A C 1
ATOM 678 O O . LEU A 1 90 ? -41.209 8.654 -4.720 1.00 76.38 90 LEU A O 1
ATOM 682 N N . ARG A 1 91 ? -43.460 8.517 -4.668 1.00 82.31 91 ARG A N 1
ATOM 683 C CA . ARG A 1 91 ? -43.579 7.665 -5.864 1.00 82.31 91 ARG A CA 1
ATOM 684 C C . ARG A 1 91 ? -43.126 8.383 -7.132 1.00 82.31 91 ARG A C 1
ATOM 686 O O . ARG A 1 91 ? -42.428 7.780 -7.940 1.00 82.31 91 ARG A O 1
ATOM 693 N N . GLU A 1 92 ? -43.481 9.659 -7.297 1.00 83.88 92 GLU A N 1
ATOM 694 C CA . GLU A 1 92 ? -43.011 10.470 -8.430 1.00 83.88 92 GLU A CA 1
ATOM 695 C C . GLU A 1 92 ? -41.479 10.552 -8.470 1.00 83.88 92 GLU A C 1
ATOM 697 O O . GLU A 1 92 ? -40.875 10.418 -9.536 1.00 83.88 92 GLU A O 1
ATOM 702 N N . GLN A 1 93 ? -40.844 10.741 -7.310 1.00 81.69 93 GLN A N 1
ATOM 703 C CA . GLN A 1 93 ? -39.390 10.798 -7.214 1.00 81.69 93 GLN A CA 1
ATOM 704 C C . GLN A 1 93 ? -38.739 9.437 -7.489 1.00 81.69 93 GLN A C 1
ATOM 706 O O . GLN A 1 93 ? -37.746 9.379 -8.207 1.00 81.69 93 GLN A O 1
ATOM 711 N N . GLU A 1 94 ? -39.300 8.349 -6.959 1.00 79.44 94 GLU A N 1
ATOM 712 C CA . GLU A 1 94 ? -38.769 7.000 -7.170 1.00 79.44 94 GLU A CA 1
ATOM 713 C C . GLU A 1 94 ? -38.848 6.574 -8.647 1.00 79.44 94 GLU A C 1
ATOM 715 O O . GLU A 1 94 ? -37.914 5.963 -9.168 1.00 79.44 94 GLU A O 1
ATOM 720 N N . GLU A 1 95 ? -39.929 6.924 -9.351 1.00 82.44 95 GLU A N 1
ATOM 721 C CA . GLU A 1 95 ? -40.062 6.631 -10.782 1.00 82.44 95 GLU A CA 1
ATOM 722 C C . GLU A 1 95 ? -39.074 7.452 -11.624 1.00 82.44 95 GLU A C 1
ATOM 724 O O . GLU A 1 95 ? -38.457 6.916 -12.549 1.00 82.44 95 GLU A O 1
ATOM 729 N N . ALA A 1 96 ? -38.853 8.725 -11.275 1.00 79.12 96 ALA A N 1
ATOM 730 C CA . ALA A 1 96 ? -37.825 9.547 -11.915 1.00 79.12 96 ALA A CA 1
ATOM 731 C C . ALA A 1 96 ? -36.413 8.974 -11.696 1.00 79.12 96 ALA A C 1
ATOM 733 O O . ALA A 1 96 ? -35.631 8.893 -12.646 1.00 79.12 96 ALA A O 1
ATOM 734 N N . ASP A 1 97 ? -36.110 8.504 -10.483 1.00 74.50 97 ASP A N 1
ATOM 735 C CA . ASP A 1 97 ? -34.822 7.890 -10.145 1.00 74.50 97 ASP A CA 1
ATOM 736 C C . ASP A 1 97 ? -34.613 6.570 -10.929 1.00 74.50 97 ASP A C 1
ATOM 738 O O . ASP A 1 97 ? -33.554 6.358 -11.529 1.00 74.50 97 ASP A O 1
ATOM 742 N N . LYS A 1 98 ? -35.646 5.716 -11.032 1.00 76.00 98 LYS A N 1
ATOM 743 C CA . LYS A 1 98 ? -35.623 4.480 -11.846 1.00 76.00 98 LYS A CA 1
ATOM 744 C C . LYS A 1 98 ? -35.445 4.768 -13.336 1.00 76.00 98 LYS A C 1
ATOM 746 O O . LYS A 1 98 ? -34.709 4.056 -14.024 1.00 76.00 98 LYS A O 1
ATOM 751 N N . GLN A 1 99 ? -36.104 5.803 -13.851 1.00 75.19 99 GLN A N 1
ATOM 752 C CA . GLN A 1 99 ? -35.993 6.189 -15.254 1.00 75.19 99 GLN A CA 1
ATOM 753 C C . GLN A 1 99 ? -34.615 6.786 -15.579 1.00 75.19 99 GLN A C 1
ATOM 755 O O . GLN A 1 99 ? -34.055 6.487 -16.638 1.00 75.19 99 GLN A O 1
ATOM 760 N N . ALA A 1 100 ? -34.033 7.575 -14.672 1.00 72.06 100 ALA A N 1
ATOM 761 C CA . ALA A 1 100 ? -32.669 8.078 -14.806 1.00 72.06 100 ALA A CA 1
ATOM 762 C C . ALA A 1 100 ? -31.643 6.931 -14.856 1.00 72.06 100 ALA A C 1
ATOM 764 O O . ALA A 1 100 ? -30.719 6.970 -15.673 1.00 72.06 100 ALA A O 1
ATOM 765 N N . GLU A 1 101 ? -31.843 5.879 -14.059 1.00 66.75 101 GLU A N 1
ATOM 766 C CA . GLU A 1 101 ? -30.967 4.702 -14.040 1.00 66.75 101 GLU A CA 1
ATOM 767 C C . GLU A 1 101 ? -31.100 3.845 -15.314 1.00 66.75 101 GLU A C 1
ATOM 769 O O . GLU A 1 101 ? -30.097 3.462 -15.921 1.00 66.75 101 GLU A O 1
ATOM 774 N N . ARG A 1 102 ? -32.327 3.644 -15.820 1.00 69.31 102 ARG A N 1
ATOM 775 C CA . ARG A 1 102 ? -32.576 2.990 -17.126 1.00 69.31 102 ARG A CA 1
ATOM 776 C C . ARG A 1 102 ? -31.954 3.753 -18.300 1.00 69.31 102 ARG A C 1
ATOM 778 O O . ARG A 1 102 ? -31.498 3.150 -19.271 1.00 69.31 102 ARG A O 1
ATOM 785 N N . ASN A 1 103 ? -31.924 5.083 -18.225 1.00 64.38 103 ASN A N 1
ATOM 786 C CA . ASN A 1 103 ? -31.312 5.923 -19.252 1.00 64.38 103 ASN A CA 1
ATOM 787 C C . ASN A 1 103 ? -29.771 5.894 -19.207 1.00 64.38 103 ASN A C 1
ATOM 789 O O . ASN A 1 103 ? -29.144 6.123 -20.240 1.00 64.38 103 ASN A O 1
ATOM 793 N N . ARG A 1 104 ? -29.146 5.573 -18.061 1.00 56.12 104 ARG A N 1
ATOM 794 C CA . ARG A 1 104 ? -27.683 5.378 -17.958 1.00 56.12 104 ARG A CA 1
ATOM 795 C C . ARG A 1 104 ? -27.197 4.088 -18.616 1.00 56.12 104 ARG A C 1
ATOM 797 O O . ARG A 1 104 ? -26.062 4.043 -19.079 1.00 56.12 104 ARG A O 1
ATOM 804 N N . THR A 1 105 ? -28.041 3.059 -18.679 1.00 44.91 105 THR A N 1
ATOM 805 C CA . THR A 1 105 ? -27.678 1.708 -19.144 1.00 44.91 105 THR A CA 1
ATOM 806 C C . THR A 1 105 ? -27.826 1.491 -20.657 1.00 44.91 105 THR A C 1
ATOM 808 O O . THR A 1 105 ? -27.425 0.446 -21.168 1.00 44.91 105 THR A O 1
ATOM 811 N N . ARG A 1 106 ? -28.335 2.471 -21.421 1.00 43.56 106 ARG A N 1
ATOM 812 C CA . ARG A 1 106 ? -28.380 2.409 -22.896 1.00 43.56 106 ARG A CA 1
ATOM 813 C C . ARG A 1 106 ? -27.108 2.990 -23.524 1.00 43.56 106 ARG A C 1
ATOM 815 O O . ARG A 1 106 ? -26.983 4.200 -23.695 1.00 43.56 106 ARG A O 1
ATOM 822 N N . ILE A 1 107 ? -26.188 2.119 -23.940 1.00 39.09 107 ILE A N 1
ATOM 823 C CA . ILE A 1 107 ? -25.085 2.480 -24.845 1.00 39.09 107 ILE A CA 1
ATOM 824 C C . ILE A 1 107 ? -25.663 2.665 -26.259 1.00 39.09 107 ILE A C 1
ATOM 826 O O . ILE A 1 107 ? -26.165 1.712 -26.849 1.00 39.09 107 ILE A O 1
ATOM 830 N N . ILE A 1 108 ? -25.588 3.883 -26.809 1.00 34.69 108 ILE A N 1
ATOM 831 C CA . ILE A 1 108 ? -25.916 4.181 -28.216 1.00 34.69 108 ILE A CA 1
ATOM 832 C C . ILE A 1 108 ? -24.611 4.540 -28.963 1.00 34.69 108 ILE A C 1
ATOM 834 O O . ILE A 1 108 ? -23.905 5.450 -28.517 1.00 34.69 108 ILE A O 1
ATOM 838 N N . PRO A 1 109 ? -24.263 3.861 -30.078 1.00 30.12 109 PRO A N 1
ATOM 839 C CA . PRO A 1 109 ? -23.069 4.152 -30.882 1.00 30.12 109 PRO A CA 1
ATOM 840 C C . PRO A 1 109 ? -23.124 5.517 -31.593 1.00 30.12 109 PRO A C 1
ATOM 842 O O . PRO A 1 109 ? -24.162 5.915 -32.119 1.00 30.12 109 PRO A O 1
ATOM 845 N N . LEU A 1 110 ? -21.983 6.219 -31.644 1.00 26.80 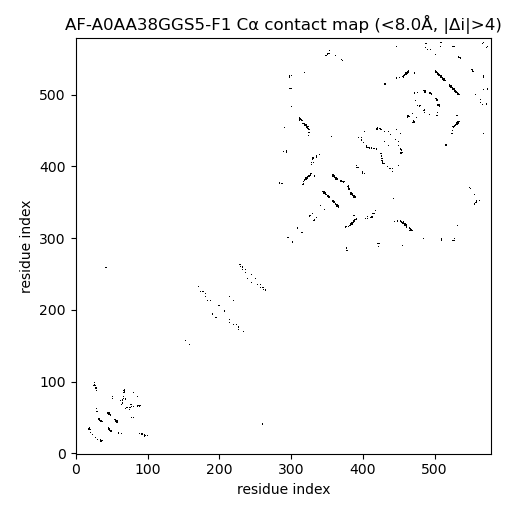110 LEU A N 1
ATOM 846 C CA . LEU A 1 110 ? -21.825 7.533 -32.282 1.00 26.80 110 LEU A CA 1
ATOM 847 C C . LEU A 1 110 ? -21.989 7.489 -33.813 1.00 26.80 110 LEU A C 1
ATOM 849 O O . LEU A 1 110 ? -21.352 6.678 -34.485 1.00 26.80 110 LEU A O 1
ATOM 853 N N . GLN A 1 111 ? -22.694 8.479 -34.374 1.00 25.27 111 GLN A N 1
ATOM 854 C CA . GLN A 1 111 ? -22.582 8.860 -35.787 1.00 25.27 111 GLN A CA 1
ATOM 855 C C . GLN A 1 111 ? -21.880 10.219 -35.966 1.00 25.27 111 GLN A C 1
ATOM 857 O O . GLN A 1 111 ? -22.159 11.192 -35.269 1.00 25.27 111 GLN A O 1
ATOM 862 N N . ARG A 1 112 ? -20.950 10.248 -36.932 1.00 32.19 112 ARG A N 1
ATOM 863 C CA . ARG A 1 112 ? -20.154 11.392 -37.422 1.00 32.19 112 ARG A CA 1
ATOM 864 C C . ARG A 1 112 ? -20.936 12.262 -38.420 1.00 32.19 112 ARG A C 1
ATOM 866 O O . ARG A 1 112 ? -21.639 11.698 -39.251 1.00 32.19 112 ARG A O 1
ATOM 873 N N . ARG A 1 113 ? -20.667 13.580 -38.438 1.00 25.25 113 ARG A N 1
ATOM 874 C CA . ARG A 1 113 ? -20.683 14.535 -39.593 1.00 25.25 113 ARG A CA 1
ATOM 875 C C . ARG A 1 113 ? -20.180 15.907 -39.082 1.00 25.25 113 ARG A C 1
ATOM 877 O O . ARG A 1 113 ? -20.625 16.315 -38.020 1.00 25.25 113 ARG A O 1
ATOM 884 N N . SER A 1 114 ? -19.088 16.533 -39.548 1.00 24.91 114 SER A N 1
ATOM 885 C CA . SER A 1 114 ? -18.654 17.106 -40.852 1.00 24.91 114 SER A CA 1
ATOM 886 C C . SER A 1 114 ? -18.823 18.645 -40.935 1.00 24.91 114 SER A C 1
ATOM 888 O O . SER A 1 114 ? -19.932 19.124 -41.131 1.00 24.91 114 SER A O 1
ATOM 890 N N . SER A 1 115 ? -17.690 19.355 -40.779 1.00 28.20 115 SER A N 1
ATOM 891 C CA . SER A 1 115 ? -17.211 20.629 -41.388 1.00 28.20 115 SER A CA 1
ATOM 892 C C . SER A 1 115 ? -18.161 21.789 -41.758 1.00 28.20 115 SER A C 1
ATOM 894 O O . SER A 1 115 ? -18.988 21.611 -42.643 1.00 28.20 115 SER A O 1
ATOM 896 N N . SER A 1 116 ? -17.870 23.011 -41.261 1.00 24.06 116 SER A N 1
ATOM 897 C CA . SER A 1 116 ? -17.371 24.183 -42.043 1.00 24.06 116 SER A CA 1
ATOM 898 C C . SER A 1 116 ? -17.459 25.511 -41.250 1.00 24.06 116 SER A C 1
ATOM 900 O O . SER A 1 116 ? -18.500 25.797 -40.667 1.00 24.06 116 SER A O 1
ATOM 902 N N . LEU A 1 117 ? -16.402 26.336 -41.270 1.00 31.84 117 LEU A N 1
ATOM 903 C CA . LEU A 1 117 ? -16.330 27.712 -40.725 1.00 31.84 117 LEU A CA 1
ATOM 904 C C . LEU A 1 117 ? -16.210 28.743 -41.869 1.00 31.84 117 LEU A C 1
ATOM 906 O O . LEU A 1 117 ? -15.552 28.429 -42.863 1.00 31.84 117 LEU A O 1
ATOM 910 N N . PRO A 1 118 ? -16.713 29.984 -41.695 1.00 28.11 118 PRO A N 1
ATOM 911 C CA . PRO A 1 118 ? -16.233 31.158 -42.435 1.00 28.11 118 PRO A CA 1
ATOM 912 C C . PRO A 1 118 ? -15.687 32.301 -41.527 1.00 28.11 118 PRO A C 1
ATOM 914 O O . PRO A 1 118 ? -15.827 32.230 -40.305 1.00 28.11 118 PRO A O 1
ATOM 917 N N . PRO A 1 119 ? -15.005 33.321 -42.107 1.00 31.27 119 PRO A N 1
ATOM 918 C CA . PRO A 1 119 ? -13.858 34.007 -41.494 1.00 31.27 119 PRO A CA 1
ATOM 919 C C . PRO A 1 119 ? -14.127 35.418 -40.926 1.00 31.27 119 PRO A C 1
ATOM 921 O O . PRO A 1 119 ? -15.167 36.031 -41.152 1.00 31.27 119 PRO A O 1
ATOM 924 N N . THR A 1 120 ? -13.125 35.935 -40.206 1.00 31.30 120 THR A N 1
ATOM 925 C CA . THR A 1 120 ? -13.020 37.268 -39.582 1.00 31.30 120 THR A CA 1
ATOM 926 C C . THR A 1 120 ? -12.589 38.387 -40.548 1.00 31.30 120 THR A C 1
ATOM 928 O O . THR A 1 120 ? -11.915 38.118 -41.544 1.00 31.30 120 THR A O 1
ATOM 931 N N . PRO A 1 121 ? -12.838 39.665 -40.187 1.00 27.05 121 PRO A N 1
ATOM 932 C CA . PRO A 1 121 ? -11.975 40.780 -40.579 1.00 27.05 121 PRO A CA 1
ATOM 933 C C . PRO A 1 121 ? -11.381 41.570 -39.391 1.00 27.05 121 PRO A C 1
ATOM 935 O O . PRO A 1 121 ? -11.831 41.490 -38.250 1.00 27.05 121 PRO A O 1
ATOM 938 N N . ARG A 1 122 ? -10.308 42.307 -39.712 1.00 25.36 122 ARG A N 1
ATOM 939 C CA . ARG A 1 122 ? -9.314 43.004 -38.864 1.00 25.36 122 ARG A CA 1
ATOM 940 C C . ARG A 1 122 ? -9.543 44.552 -38.863 1.00 25.36 122 ARG A C 1
ATOM 942 O O . ARG A 1 122 ? -10.559 44.968 -39.406 1.00 25.36 122 ARG A O 1
ATOM 949 N N . PRO A 1 123 ? -8.682 45.422 -38.269 1.00 37.03 123 PRO A N 1
ATOM 950 C CA . PRO A 1 123 ? -9.091 46.445 -37.293 1.00 37.03 123 PRO A CA 1
ATOM 951 C C . PRO A 1 123 ? -8.788 47.906 -37.713 1.00 37.03 123 PRO A C 1
ATOM 953 O O . PRO A 1 123 ? -8.059 48.145 -38.673 1.00 37.03 123 PRO A O 1
ATOM 956 N N . THR A 1 124 ? -9.236 48.894 -36.926 1.00 23.91 124 THR A N 1
ATOM 957 C CA . THR A 1 124 ? -8.835 50.313 -37.079 1.00 23.91 124 THR A CA 1
ATOM 958 C C . THR A 1 124 ? -8.620 51.042 -35.737 1.00 23.91 124 THR A C 1
ATOM 960 O O . THR A 1 124 ? -9.557 51.235 -34.971 1.00 23.91 124 THR A O 1
ATOM 963 N N . SER A 1 125 ? -7.344 51.391 -35.492 1.00 24.17 125 SER A N 1
ATOM 964 C CA . SER A 1 125 ? -6.729 52.647 -34.976 1.00 24.17 125 SER A CA 1
ATOM 965 C C . SER A 1 125 ? -7.319 53.496 -33.815 1.00 24.17 125 SER A C 1
ATOM 967 O O . SER A 1 125 ? -8.347 54.129 -34.011 1.00 24.17 125 SER A O 1
ATOM 969 N N . HIS A 1 126 ? -6.540 53.573 -32.703 1.00 24.62 126 HIS A N 1
ATOM 970 C CA . HIS A 1 126 ? -6.015 54.709 -31.857 1.00 24.62 126 HIS A CA 1
ATOM 971 C C . HIS A 1 126 ? -6.789 56.051 -31.684 1.00 24.62 126 HIS A C 1
ATOM 973 O O . HIS A 1 126 ? -7.574 56.358 -32.571 1.00 24.62 126 HIS A O 1
ATOM 979 N N . PRO A 1 127 ? -6.539 56.927 -30.653 1.00 27.92 127 PRO A N 1
ATOM 980 C CA . PRO A 1 127 ? -5.334 57.125 -29.787 1.00 27.92 127 PRO A CA 1
ATOM 981 C C . PRO A 1 127 ? -5.606 57.318 -28.254 1.00 27.92 127 PRO A C 1
ATOM 983 O O . PRO A 1 127 ? -6.720 57.596 -27.838 1.00 27.92 127 PRO A O 1
ATOM 986 N N . PHE A 1 128 ? -4.710 56.945 -27.327 1.00 22.98 128 PHE A N 1
ATOM 987 C CA . PHE A 1 128 ? -3.566 57.673 -26.716 1.00 22.98 128 PHE A CA 1
ATOM 988 C C . PHE A 1 128 ? -3.894 58.963 -25.925 1.00 22.98 128 PHE A C 1
ATOM 990 O O . PHE A 1 128 ? -4.101 60.005 -26.533 1.00 22.98 128 PHE A O 1
ATOM 997 N N . ILE A 1 129 ? -3.802 58.910 -24.582 1.00 25.00 129 ILE A N 1
ATOM 998 C CA . ILE A 1 129 ? -3.457 60.052 -23.707 1.00 25.00 129 ILE A CA 1
ATOM 999 C C . ILE A 1 129 ? -2.509 59.566 -22.592 1.00 25.00 129 ILE A C 1
ATOM 1001 O O . ILE A 1 129 ? -2.805 58.617 -21.867 1.00 25.00 129 ILE A O 1
ATOM 1005 N N . GLN A 1 130 ? -1.351 60.227 -22.514 1.00 23.78 130 GLN A N 1
ATOM 1006 C CA . GLN A 1 130 ? -0.314 60.168 -21.477 1.00 23.78 130 GLN A CA 1
ATOM 1007 C C . GLN A 1 130 ? -0.745 60.881 -20.191 1.00 23.78 130 GLN A C 1
ATOM 1009 O O . GLN A 1 130 ? -1.431 61.894 -20.268 1.00 23.78 130 GLN A O 1
ATOM 1014 N N . THR A 1 131 ? -0.208 60.457 -19.043 1.00 23.59 131 THR A N 1
ATOM 1015 C CA . THR A 1 131 ? 0.524 61.321 -18.077 1.00 23.59 131 THR A CA 1
ATOM 1016 C C . THR A 1 131 ? 1.013 60.460 -16.901 1.00 23.59 131 THR A C 1
ATOM 1018 O O . THR A 1 131 ? 0.258 59.696 -16.318 1.00 23.59 131 THR A O 1
ATOM 1021 N N . GLN A 1 132 ? 2.331 60.278 -16.792 1.00 24.41 132 GLN A N 1
ATOM 1022 C CA . GLN A 1 132 ? 3.267 60.981 -15.898 1.00 24.41 132 GLN A CA 1
ATOM 1023 C C . GLN A 1 132 ? 3.332 60.393 -14.478 1.00 24.41 132 GLN A C 1
ATOM 1025 O O . GLN A 1 132 ? 2.458 60.560 -13.639 1.00 24.41 132 GLN A O 1
ATOM 1030 N N . SER A 1 133 ? 4.444 59.699 -14.264 1.00 24.02 133 SER A N 1
ATOM 1031 C CA . SER A 1 133 ? 5.062 59.291 -13.007 1.00 24.02 133 SER A CA 1
ATOM 1032 C C . SER A 1 133 ? 5.590 60.485 -12.211 1.00 24.02 133 SER A C 1
ATOM 1034 O O . SER A 1 133 ? 6.164 61.371 -12.838 1.00 24.02 133 SER A O 1
ATOM 1036 N N . GLN A 1 134 ? 5.557 60.421 -10.875 1.00 24.62 134 GLN A N 1
ATOM 1037 C CA . GLN A 1 134 ? 6.747 60.559 -10.013 1.00 24.62 134 GLN A CA 1
ATOM 1038 C C . GLN A 1 134 ? 6.449 60.148 -8.544 1.00 24.62 134 GLN A C 1
ATOM 1040 O O . GLN A 1 134 ? 5.277 60.036 -8.186 1.00 24.62 134 GLN A O 1
ATOM 1045 N N . PRO A 1 135 ? 7.492 59.800 -7.759 1.00 29.45 135 PRO A N 1
ATOM 1046 C CA . PRO A 1 135 ? 7.460 58.836 -6.649 1.00 29.45 135 PRO A CA 1
ATOM 1047 C C . PRO A 1 135 ? 7.443 59.505 -5.265 1.00 29.45 135 PRO A C 1
ATOM 1049 O O . PRO A 1 135 ? 7.764 60.685 -5.172 1.00 29.45 135 PRO A O 1
ATOM 1052 N N . PHE A 1 136 ? 7.141 58.756 -4.196 1.00 21.59 136 PHE A N 1
ATOM 1053 C CA . PHE A 1 136 ? 7.506 59.156 -2.830 1.00 21.59 136 PHE A CA 1
ATOM 1054 C C . PHE A 1 136 ? 7.756 57.945 -1.915 1.00 21.59 136 PHE A C 1
ATOM 1056 O O . PHE A 1 136 ? 7.134 56.895 -2.086 1.00 21.59 136 PHE A O 1
ATOM 1063 N N . ASP A 1 137 ? 8.718 58.143 -1.018 1.00 22.66 137 ASP A N 1
ATOM 1064 C CA . ASP A 1 137 ? 9.551 57.183 -0.291 1.00 22.66 137 ASP A CA 1
ATOM 1065 C C . ASP A 1 137 ? 8.894 56.389 0.857 1.00 22.66 137 ASP A C 1
ATOM 1067 O O . ASP A 1 137 ? 7.799 56.693 1.333 1.00 22.66 137 ASP A O 1
ATOM 1071 N N . GLU A 1 138 ? 9.635 55.355 1.276 1.00 27.05 138 GLU A N 1
ATOM 1072 C CA . GLU A 1 138 ? 9.487 54.521 2.475 1.00 27.05 138 GLU A CA 1
ATOM 1073 C C . GLU A 1 138 ? 9.374 55.322 3.782 1.00 27.05 138 GLU A C 1
ATOM 1075 O O . GLU A 1 138 ? 10.153 56.239 4.009 1.00 27.05 138 GLU A O 1
ATOM 1080 N N . GLU A 1 139 ? 8.518 54.857 4.702 1.00 23.22 139 GLU A N 1
ATOM 1081 C CA . GLU A 1 139 ? 8.831 54.799 6.140 1.00 23.22 139 GLU A CA 1
ATOM 1082 C C . GLU A 1 139 ? 7.855 53.852 6.876 1.00 23.22 139 GLU A C 1
ATOM 1084 O O . GLU A 1 139 ? 6.633 54.007 6.822 1.00 23.22 139 GLU A O 1
ATOM 1089 N N . SER A 1 140 ? 8.407 52.847 7.566 1.00 26.38 140 SER A N 1
ATOM 1090 C CA . SER A 1 140 ? 7.715 52.016 8.568 1.00 26.38 140 SER A CA 1
ATOM 1091 C C . SER A 1 140 ? 7.552 52.779 9.887 1.00 26.38 140 SER A C 1
ATOM 1093 O O . SER A 1 140 ? 8.391 53.619 10.215 1.00 26.38 140 SER A O 1
ATOM 1095 N N . PRO A 1 141 ? 6.573 52.403 10.731 1.00 29.05 141 PRO A N 1
ATOM 1096 C CA . PRO A 1 141 ? 6.993 51.957 12.063 1.00 29.05 141 PRO A CA 1
ATOM 1097 C C . PRO A 1 141 ? 6.208 50.761 12.629 1.00 29.05 141 PRO A C 1
ATOM 1099 O O . PRO A 1 141 ? 4.996 50.616 12.464 1.00 29.05 141 PRO A O 1
ATOM 1102 N N . GLU A 1 142 ? 6.946 49.931 13.367 1.00 29.84 142 GLU A N 1
ATOM 1103 C CA . GLU A 1 142 ? 6.466 48.861 14.240 1.00 29.84 142 GLU A CA 1
ATOM 1104 C C . GLU A 1 142 ? 5.590 49.391 15.390 1.00 29.84 142 GLU A C 1
ATOM 1106 O O . GLU A 1 142 ? 5.865 50.428 15.992 1.00 29.84 142 GLU A O 1
ATOM 1111 N N . GLY A 1 143 ? 4.561 48.622 15.761 1.00 26.80 143 GLY A N 1
ATOM 1112 C CA . GLY A 1 143 ? 3.723 48.898 16.928 1.00 26.80 143 GLY A CA 1
ATOM 1113 C C . GLY A 1 143 ? 2.750 47.760 17.228 1.00 26.80 143 GLY A C 1
ATOM 1114 O O . GLY A 1 143 ? 1.633 47.722 16.719 1.00 26.80 143 GLY A O 1
ATOM 1115 N N . SER A 1 144 ? 3.178 46.819 18.068 1.00 33.09 144 SER A N 1
ATOM 1116 C CA . SER A 1 144 ? 2.393 45.662 18.513 1.00 33.09 144 SER A CA 1
ATOM 1117 C C . SER A 1 144 ? 1.142 46.046 19.331 1.00 33.09 144 SER A C 1
ATOM 1119 O O . SER A 1 144 ? 1.220 46.709 20.365 1.00 33.09 144 SER A O 1
ATOM 1121 N N . ARG A 1 145 ? -0.037 45.563 18.912 1.00 26.97 145 ARG A N 1
ATOM 1122 C CA . ARG A 1 145 ? -1.242 45.444 19.757 1.00 26.97 145 ARG A CA 1
ATOM 1123 C C . ARG A 1 145 ? -1.903 44.087 19.510 1.00 26.97 145 ARG A C 1
ATOM 1125 O O . ARG A 1 145 ? -2.448 43.843 18.438 1.00 26.97 145 ARG A O 1
ATOM 1132 N N . LYS A 1 146 ? -1.847 43.199 20.510 1.00 32.28 146 LYS A N 1
ATOM 1133 C CA . LYS A 1 146 ? -2.522 41.890 20.499 1.00 32.28 146 LYS A CA 1
ATOM 1134 C C . LYS A 1 146 ? -4.043 42.083 20.416 1.00 32.28 146 LYS A C 1
ATOM 1136 O O . LYS A 1 146 ? -4.627 42.711 21.298 1.00 32.28 146 LYS A O 1
ATOM 1141 N N . ARG A 1 147 ? -4.673 41.529 19.373 1.00 30.95 147 ARG A N 1
ATOM 1142 C CA . ARG A 1 147 ? -6.136 41.384 19.264 1.00 30.95 147 ARG A CA 1
ATOM 1143 C C . ARG A 1 147 ? -6.630 40.282 20.218 1.00 30.95 147 ARG A C 1
ATOM 1145 O O . ARG A 1 147 ? -5.918 39.296 20.409 1.00 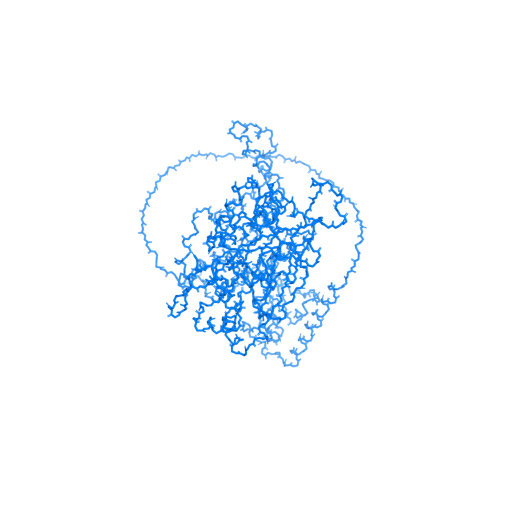30.95 147 ARG A O 1
ATOM 1152 N N . PRO A 1 148 ? -7.825 40.417 20.817 1.00 34.59 148 PRO A N 1
ATOM 1153 C CA . PRO A 1 148 ? -8.412 39.351 21.619 1.00 34.59 148 PRO A CA 1
ATOM 1154 C C . PRO A 1 148 ? -8.852 38.190 20.710 1.00 34.59 148 PRO A C 1
ATOM 1156 O O . PRO A 1 148 ? -9.479 38.416 19.676 1.00 34.59 148 PRO A O 1
ATOM 1159 N N . LYS A 1 149 ? -8.490 36.958 21.097 1.00 37.75 149 LYS A N 1
ATOM 1160 C CA . LYS A 1 149 ? -8.720 35.721 20.330 1.00 37.75 149 LYS A CA 1
ATOM 1161 C C . LYS A 1 149 ? -10.213 35.481 20.063 1.00 37.75 149 LYS A C 1
ATOM 1163 O O . LYS A 1 149 ? -11.019 35.472 20.998 1.00 37.75 149 LYS A O 1
ATOM 1168 N N . GLY A 1 150 ? -10.569 35.285 18.793 1.00 35.22 150 GLY A N 1
ATOM 1169 C CA . GLY A 1 150 ? -11.945 35.087 18.322 1.00 35.22 150 GLY A CA 1
ATOM 1170 C C . GLY A 1 150 ? -12.442 33.647 18.495 1.00 35.22 150 GLY A C 1
ATOM 1171 O O . GLY A 1 150 ? -11.661 32.708 18.635 1.00 35.22 150 GLY A O 1
ATOM 1172 N N . ALA A 1 151 ? -13.764 33.452 18.455 1.00 37.62 151 ALA A N 1
ATOM 1173 C CA . ALA A 1 151 ? -14.418 32.149 18.641 1.00 37.62 151 ALA A CA 1
ATOM 1174 C C . ALA A 1 151 ? -13.937 31.051 17.661 1.00 37.62 151 ALA A C 1
ATOM 1176 O O . ALA A 1 151 ? -13.991 29.868 17.995 1.00 37.62 151 ALA A O 1
ATOM 1177 N N . LEU A 1 152 ? -13.403 31.438 16.497 1.00 38.69 152 LEU A N 1
ATOM 1178 C CA . LEU A 1 152 ? -12.817 30.538 15.499 1.00 38.69 152 LEU A CA 1
ATOM 1179 C C . LEU A 1 152 ? -11.512 29.863 15.961 1.00 38.69 152 LEU A C 1
ATOM 1181 O O . LEU A 1 152 ? -11.335 28.673 15.709 1.00 38.69 152 LEU A O 1
ATOM 1185 N N . GLU A 1 153 ? -10.636 30.558 16.696 1.00 40.53 153 GLU A N 1
ATOM 1186 C CA . GLU A 1 153 ? -9.401 29.954 17.234 1.00 40.53 153 GLU A CA 1
ATOM 1187 C C . GLU A 1 153 ? -9.706 28.870 18.276 1.00 40.53 153 GLU A C 1
ATOM 1189 O O . GLU A 1 153 ? -8.991 27.872 18.362 1.00 40.53 153 GLU A O 1
ATOM 1194 N N . LYS A 1 154 ? -10.809 29.024 19.024 1.00 43.81 154 LYS A N 1
ATOM 1195 C CA . LYS A 1 154 ? -11.290 28.015 19.981 1.00 43.81 154 LYS A CA 1
ATOM 1196 C C . LYS A 1 154 ? -11.987 26.831 19.308 1.00 43.81 154 LYS A C 1
ATOM 1198 O O . LYS A 1 154 ? -11.915 25.729 19.837 1.00 43.81 154 LYS A O 1
ATOM 1203 N N . ALA A 1 155 ? -12.653 27.045 18.172 1.00 38.09 155 ALA A N 1
ATOM 1204 C CA . ALA A 1 155 ? -13.364 25.987 17.453 1.00 38.09 155 ALA A CA 1
ATOM 1205 C C . ALA A 1 155 ? -12.429 25.086 16.626 1.00 38.09 155 ALA A C 1
ATOM 1207 O O . ALA A 1 155 ? -12.729 23.909 16.448 1.00 38.09 155 ALA A O 1
ATOM 1208 N N . PHE A 1 156 ? -11.296 25.617 16.152 1.00 34.56 156 PHE A N 1
ATOM 1209 C CA . PHE A 1 156 ? -10.379 24.897 15.258 1.00 34.56 156 PHE A CA 1
ATOM 1210 C C . PHE A 1 156 ? -9.028 24.509 15.873 1.00 34.56 156 PHE A C 1
ATOM 1212 O O . PHE A 1 156 ? -8.234 23.869 15.191 1.00 34.56 156 PHE A O 1
ATOM 1219 N N . ASN A 1 157 ? -8.755 24.860 17.136 1.00 40.41 157 ASN A N 1
ATOM 1220 C CA . ASN A 1 157 ? -7.502 24.534 17.833 1.00 40.41 157 ASN A CA 1
ATOM 1221 C C . ASN A 1 157 ? -6.248 24.783 16.956 1.00 40.41 157 ASN A C 1
ATOM 1223 O O . ASN A 1 157 ? -5.388 23.918 16.783 1.00 40.41 157 ASN A O 1
ATOM 1227 N N . ILE A 1 158 ? -6.193 25.981 16.359 1.00 39.81 158 ILE A N 1
ATOM 1228 C CA . ILE A 1 158 ? -5.238 26.390 15.308 1.00 39.81 158 ILE A CA 1
ATOM 1229 C C . ILE A 1 158 ? -3.785 26.486 15.820 1.00 39.81 158 ILE A C 1
ATOM 1231 O O . ILE A 1 158 ? -2.858 26.586 15.022 1.00 39.81 158 ILE A O 1
ATOM 1235 N N . GLU A 1 159 ? -3.537 26.327 17.123 1.00 35.84 159 GLU A N 1
ATOM 1236 C CA . GLU A 1 159 ? -2.183 26.337 17.709 1.00 35.84 159 GLU A CA 1
ATOM 1237 C C . GLU A 1 159 ? -1.280 25.173 17.236 1.00 35.84 159 GLU A C 1
ATOM 1239 O O . GLU A 1 159 ? -0.093 25.161 17.535 1.00 35.84 159 GLU A O 1
ATOM 1244 N N . LYS A 1 160 ? -1.791 24.210 16.450 1.00 35.62 160 LYS A N 1
ATOM 1245 C CA . LYS A 1 160 ? -0.972 23.182 15.771 1.00 35.62 160 LYS A CA 1
ATOM 1246 C C . LYS A 1 160 ? -0.814 23.366 14.251 1.00 35.62 160 LYS A C 1
ATOM 1248 O O . LYS A 1 160 ? -0.234 22.496 13.608 1.00 35.62 160 LYS A O 1
ATOM 1253 N N . MET A 1 161 ? -1.291 24.472 13.666 1.00 34.84 161 MET A N 1
ATOM 1254 C CA . MET A 1 161 ? -1.148 24.780 12.228 1.00 34.84 161 MET A CA 1
ATOM 1255 C C . MET A 1 161 ? -0.042 25.798 11.896 1.00 34.84 161 MET A C 1
ATOM 1257 O O . MET A 1 161 ? 0.082 26.198 10.740 1.00 34.84 161 MET A O 1
ATOM 1261 N N . GLU A 1 162 ? 0.827 26.150 12.848 1.00 33.72 162 GLU A N 1
ATOM 1262 C CA . GLU A 1 162 ? 2.010 27.011 12.631 1.00 33.72 162 GLU A CA 1
ATOM 1263 C C . GLU A 1 162 ? 3.139 26.354 11.796 1.00 33.72 162 GLU A C 1
ATOM 1265 O O . GLU A 1 162 ? 4.304 26.714 11.909 1.00 33.72 162 GLU A O 1
ATOM 1270 N N . VAL A 1 163 ? 2.816 25.401 10.911 1.00 35.28 163 VAL A N 1
ATOM 1271 C CA . VAL A 1 163 ? 3.760 24.834 9.921 1.00 35.28 163 VAL A CA 1
ATOM 1272 C C . VAL A 1 163 ? 3.305 25.109 8.479 1.00 35.28 163 VAL A C 1
ATOM 1274 O O . VAL A 1 163 ? 3.761 24.475 7.531 1.00 35.28 163 VAL A O 1
ATOM 1277 N N . VAL A 1 164 ? 2.417 26.085 8.268 1.00 34.09 164 VAL A N 1
ATOM 1278 C CA . VAL A 1 164 ? 2.215 26.677 6.935 1.00 34.09 164 VAL A CA 1
ATOM 1279 C C . VAL A 1 164 ? 3.022 27.967 6.866 1.00 34.09 164 VAL A C 1
ATOM 1281 O O . VAL A 1 164 ? 2.487 29.063 6.998 1.00 34.09 164 VAL A O 1
ATOM 1284 N N . ASP A 1 165 ? 4.334 27.821 6.708 1.00 30.50 165 ASP A N 1
ATOM 1285 C CA . ASP A 1 165 ? 5.246 28.956 6.619 1.00 30.50 165 ASP A CA 1
ATOM 1286 C C . ASP A 1 165 ? 5.163 29.645 5.231 1.00 30.50 165 ASP A C 1
ATOM 1288 O O . ASP A 1 165 ? 5.416 29.061 4.171 1.00 30.50 165 ASP A O 1
ATOM 1292 N N . GLU A 1 166 ? 4.719 30.900 5.273 1.00 39.72 166 GLU A N 1
ATOM 1293 C CA . GLU A 1 166 ? 5.151 32.097 4.528 1.00 39.72 166 GLU A CA 1
ATOM 1294 C C . GLU A 1 166 ? 5.234 32.212 2.991 1.00 39.72 166 GLU A C 1
ATOM 1296 O O . GLU A 1 166 ? 5.566 33.303 2.525 1.00 39.72 166 GLU A O 1
ATOM 1301 N N . LYS A 1 167 ? 4.923 31.224 2.138 1.00 39.75 167 LYS A N 1
ATOM 1302 C CA . LYS A 1 167 ? 5.186 31.411 0.677 1.00 39.75 167 LYS A CA 1
ATOM 1303 C C . LYS A 1 167 ? 4.027 31.499 -0.304 1.00 39.75 167 LYS A C 1
ATOM 1305 O O . LYS A 1 167 ? 4.296 31.711 -1.486 1.00 39.75 167 LYS A O 1
ATOM 1310 N N . LEU A 1 168 ? 2.765 31.431 0.115 1.00 44.38 168 LEU A N 1
ATOM 1311 C CA . LEU A 1 168 ? 1.655 31.688 -0.811 1.00 44.38 168 LEU A CA 1
ATOM 1312 C C . LEU A 1 168 ? 0.445 32.309 -0.099 1.00 44.38 168 LEU A C 1
ATOM 1314 O O . LEU A 1 168 ? -0.431 31.610 0.401 1.00 44.38 168 LEU A O 1
ATOM 1318 N N . ASP A 1 169 ? 0.381 33.640 -0.090 1.00 57.38 169 ASP A N 1
ATOM 1319 C CA . ASP A 1 169 ? -0.828 34.377 0.280 1.00 57.38 169 ASP A CA 1
ATOM 1320 C C . ASP A 1 169 ? -1.904 34.106 -0.793 1.00 57.38 169 ASP A C 1
ATOM 1322 O O . ASP A 1 169 ? -1.827 34.583 -1.932 1.00 57.38 169 ASP A O 1
ATOM 1326 N N . LEU A 1 170 ? -2.856 33.225 -0.471 1.00 58.53 170 LEU A N 1
ATOM 1327 C CA . LEU A 1 170 ? -3.903 32.740 -1.377 1.00 58.53 170 LEU A CA 1
ATOM 1328 C C . LEU A 1 170 ? -4.804 33.884 -1.910 1.00 58.53 170 LEU A C 1
ATOM 1330 O O . LEU A 1 170 ? -5.057 33.910 -3.125 1.00 58.53 170 LEU A O 1
ATOM 1334 N N . PRO A 1 171 ? -5.242 34.856 -1.080 1.00 58.12 171 PRO A N 1
ATOM 1335 C CA . PRO A 1 171 ? -5.851 36.108 -1.536 1.00 58.12 171 PRO A CA 1
ATOM 1336 C C . PRO A 1 171 ? -4.998 36.898 -2.537 1.00 58.12 171 PRO A C 1
ATOM 1338 O O . PRO A 1 171 ? -5.484 37.235 -3.623 1.00 58.12 171 PRO A O 1
ATOM 1341 N N . LEU A 1 172 ? -3.725 37.161 -2.218 1.00 55.84 172 LEU A N 1
ATOM 1342 C CA . LEU A 1 172 ? -2.832 37.942 -3.082 1.00 55.84 172 LEU A CA 1
ATOM 1343 C C . LEU A 1 172 ? -2.567 37.229 -4.415 1.00 55.84 172 LEU A C 1
ATOM 1345 O O . LEU A 1 172 ? -2.642 37.835 -5.484 1.00 55.84 172 LEU A O 1
ATOM 1349 N N . THR A 1 173 ? -2.341 35.917 -4.370 1.00 65.06 173 THR A N 1
ATOM 1350 C CA . THR A 1 173 ? -2.123 35.071 -5.552 1.00 65.06 173 THR A CA 1
ATOM 1351 C C . THR A 1 173 ? -3.350 35.066 -6.462 1.00 65.06 173 THR A C 1
ATOM 1353 O O . THR A 1 173 ? -3.230 35.239 -7.677 1.00 65.06 173 THR A O 1
ATOM 1356 N N . THR A 1 174 ? -4.550 34.944 -5.887 1.00 67.31 174 THR A N 1
ATOM 1357 C CA . THR A 1 174 ? -5.809 34.993 -6.644 1.00 67.31 174 THR A CA 1
ATOM 1358 C C . THR A 1 174 ? -6.030 36.369 -7.277 1.00 67.31 174 THR A C 1
ATOM 1360 O O . THR A 1 174 ? -6.430 36.460 -8.440 1.00 67.31 174 THR A O 1
ATOM 1363 N N . LEU A 1 175 ? -5.708 37.452 -6.561 1.00 67.25 175 LEU A N 1
ATOM 1364 C CA . LEU A 1 175 ? -5.785 38.816 -7.085 1.00 67.25 175 LEU A CA 1
ATOM 1365 C C . LEU A 1 175 ? -4.837 39.025 -8.275 1.00 67.25 175 LEU A C 1
ATOM 1367 O O . LEU A 1 175 ? -5.253 39.575 -9.299 1.00 67.25 175 LEU A O 1
ATOM 1371 N N . VAL A 1 176 ? -3.589 38.560 -8.167 1.00 67.25 176 VAL A N 1
ATOM 1372 C CA . VAL A 1 176 ? -2.581 38.648 -9.235 1.00 67.25 176 VAL A CA 1
ATOM 1373 C C . VAL A 1 176 ? -3.030 37.866 -10.470 1.00 67.25 176 VAL A C 1
ATOM 1375 O O . VAL A 1 176 ? -3.033 38.419 -11.570 1.00 67.25 176 VAL A O 1
ATOM 1378 N N . LEU A 1 177 ? -3.495 36.624 -10.309 1.00 73.56 177 LEU A N 1
ATOM 1379 C CA . LEU A 1 177 ? -4.003 35.811 -11.419 1.00 73.56 177 LEU A CA 1
ATOM 1380 C C . LEU A 1 177 ? -5.232 36.446 -12.088 1.00 73.56 177 LEU A C 1
ATOM 1382 O O . LEU A 1 177 ? -5.302 36.515 -13.315 1.00 73.56 177 LEU A O 1
ATOM 1386 N N . ARG A 1 178 ? -6.167 37.004 -11.308 1.00 72.94 178 ARG A N 1
ATOM 1387 C CA . ARG A 1 178 ? -7.349 37.707 -11.836 1.00 72.94 178 ARG A CA 1
ATOM 1388 C C . ARG A 1 178 ? -6.969 38.962 -12.624 1.00 72.94 178 ARG A C 1
ATOM 1390 O O . ARG A 1 178 ? -7.620 39.286 -13.616 1.00 72.94 178 ARG A O 1
ATOM 1397 N N . ARG A 1 179 ? -5.918 39.678 -12.207 1.00 68.19 179 ARG A N 1
ATOM 1398 C CA . ARG A 1 179 ? -5.361 40.818 -12.955 1.00 68.19 179 ARG A CA 1
ATOM 1399 C C . ARG A 1 179 ? -4.659 40.361 -14.233 1.00 68.19 179 ARG A C 1
ATOM 1401 O O . ARG A 1 179 ? -4.886 40.985 -15.263 1.00 68.19 179 ARG A O 1
ATOM 1408 N N . LEU A 1 180 ? -3.894 39.268 -14.188 1.00 71.88 180 LEU A N 1
ATOM 1409 C CA . LEU A 1 180 ? -3.228 38.684 -15.358 1.00 71.88 180 LEU A CA 1
ATOM 1410 C C . LEU A 1 180 ? -4.226 38.256 -16.439 1.00 71.88 180 LEU A C 1
ATOM 1412 O O . LEU A 1 180 ? -4.023 38.589 -17.602 1.00 71.88 180 LEU A O 1
ATOM 1416 N N . VAL A 1 181 ? -5.336 37.611 -16.062 1.00 77.81 181 VAL A N 1
ATOM 1417 C CA . VAL A 1 181 ? -6.406 37.241 -17.008 1.00 77.81 181 VAL A CA 1
ATOM 1418 C C . VAL A 1 181 ? -7.016 38.479 -17.677 1.00 77.81 181 VAL A C 1
ATOM 1420 O O . VAL A 1 181 ? -7.228 38.477 -18.886 1.00 77.81 181 VAL A O 1
ATOM 1423 N N . LYS A 1 182 ? -7.219 39.584 -16.941 1.00 74.56 182 LYS A N 1
ATOM 1424 C CA . LYS A 1 182 ? -7.738 40.844 -17.516 1.00 74.56 182 LYS A CA 1
ATOM 1425 C C . LYS A 1 182 ? -6.818 41.467 -18.568 1.00 74.56 182 LYS A C 1
ATOM 1427 O O . LYS A 1 182 ? -7.306 42.181 -19.438 1.00 74.56 182 LYS A O 1
ATOM 1432 N N . VAL A 1 183 ? -5.509 41.233 -18.481 1.00 75.94 183 VAL A N 1
ATOM 1433 C CA . VAL A 1 183 ? -4.517 41.771 -19.428 1.00 75.94 183 VAL A CA 1
ATOM 1434 C C . VAL A 1 183 ? -4.000 40.720 -20.416 1.00 75.94 183 VAL A C 1
ATOM 1436 O O . VAL A 1 183 ? -3.071 41.008 -21.167 1.00 75.94 183 VAL A O 1
ATOM 1439 N N . ARG A 1 184 ? -4.599 39.521 -20.455 1.00 82.19 184 ARG A N 1
ATOM 1440 C CA . ARG A 1 184 ? -4.184 38.381 -21.292 1.00 82.19 184 ARG A CA 1
ATOM 1441 C C . ARG A 1 184 ? -3.971 38.750 -22.763 1.00 82.19 184 ARG A C 1
ATOM 1443 O O . ARG A 1 184 ? -2.931 38.419 -23.327 1.00 82.19 184 ARG A O 1
ATOM 1450 N N . GLU A 1 185 ? -4.909 39.474 -23.368 1.00 77.69 185 GLU A N 1
ATOM 1451 C CA . GLU A 1 185 ? -4.834 39.882 -24.782 1.00 77.69 185 GLU A CA 1
ATOM 1452 C C . GLU A 1 185 ? -3.689 40.870 -25.053 1.00 77.69 185 GLU A C 1
ATOM 1454 O O . GLU A 1 185 ? -2.963 40.766 -26.048 1.00 77.69 185 GLU A O 1
ATOM 1459 N N . ALA A 1 186 ? -3.469 41.804 -24.123 1.00 76.06 186 ALA A N 1
ATOM 1460 C CA . ALA A 1 186 ? -2.367 42.757 -24.193 1.00 76.06 186 ALA A CA 1
ATOM 1461 C C . ALA A 1 186 ? -1.009 42.060 -23.990 1.00 76.06 186 ALA A C 1
ATOM 1463 O O . ALA A 1 186 ? -0.061 42.340 -24.723 1.00 76.06 186 ALA A O 1
ATOM 1464 N N . LEU A 1 187 ? -0.925 41.106 -23.052 1.00 75.88 187 LEU A N 1
ATOM 1465 C CA . LEU A 1 187 ? 0.263 40.278 -22.823 1.00 75.88 187 LEU A CA 1
ATOM 1466 C C . LEU A 1 187 ? 0.589 39.411 -24.044 1.00 75.88 187 LEU A C 1
ATOM 1468 O O . LEU A 1 187 ? 1.744 39.362 -24.463 1.00 75.88 187 LEU A O 1
ATOM 1472 N N . SER A 1 188 ? -0.419 38.785 -24.650 1.00 79.94 188 SER A N 1
ATOM 1473 C CA . SER A 1 188 ? -0.266 37.955 -25.852 1.00 79.94 188 SER A CA 1
ATOM 1474 C C . SER A 1 188 ? 0.243 38.784 -27.031 1.00 79.94 188 SER A C 1
ATOM 1476 O O . SER A 1 188 ? 1.227 38.426 -27.679 1.00 79.94 188 SER A O 1
ATOM 1478 N N . SER A 1 189 ? -0.349 39.961 -27.245 1.00 77.00 189 SER A N 1
ATOM 1479 C CA . SER A 1 189 ? 0.092 40.913 -28.272 1.00 77.00 189 SER A CA 1
ATOM 1480 C C . SER A 1 189 ? 1.524 41.405 -28.031 1.00 77.00 189 SER A C 1
ATOM 1482 O O . SER A 1 189 ? 2.320 41.507 -28.968 1.00 77.00 189 SER A O 1
ATOM 1484 N N . MET A 1 190 ? 1.887 41.655 -26.770 1.00 79.25 190 MET A N 1
ATOM 1485 C CA . MET A 1 190 ? 3.230 42.079 -26.378 1.00 79.25 190 MET A CA 1
ATOM 1486 C C . MET A 1 190 ? 4.277 41.001 -26.687 1.00 79.25 190 MET A C 1
ATOM 1488 O O . MET A 1 190 ? 5.269 41.318 -27.343 1.00 79.25 190 MET A O 1
ATOM 1492 N N . VAL A 1 191 ? 4.066 39.739 -26.281 1.00 75.56 191 VAL A N 1
ATOM 1493 C CA . VAL A 1 191 ? 5.060 38.654 -26.466 1.00 75.56 191 VAL A CA 1
ATOM 1494 C C . VAL A 1 191 ? 5.214 38.192 -27.924 1.00 75.56 191 VAL A C 1
ATOM 1496 O O . VAL A 1 191 ? 6.198 37.526 -28.278 1.00 75.56 191 VAL A O 1
ATOM 1499 N N . ILE A 1 192 ? 4.254 38.546 -28.783 1.00 75.94 192 ILE A N 1
ATOM 1500 C CA . ILE A 1 192 ? 4.290 38.318 -30.235 1.00 75.94 192 ILE A CA 1
ATOM 1501 C C . ILE A 1 192 ? 4.967 39.485 -30.976 1.00 75.94 192 ILE A C 1
ATOM 1503 O O . ILE A 1 192 ? 5.482 39.285 -32.074 1.00 75.94 192 ILE A O 1
ATOM 1507 N N . SER A 1 193 ? 5.024 40.683 -30.385 1.00 77.31 193 SER A N 1
ATOM 1508 C CA . SER A 1 193 ? 5.594 41.867 -31.037 1.00 77.31 193 SER A CA 1
ATOM 1509 C C . SER A 1 193 ? 7.087 41.721 -31.367 1.00 77.31 193 SER A C 1
ATOM 1511 O O . SER A 1 193 ? 7.862 41.126 -30.617 1.00 77.31 193 SER A O 1
ATOM 1513 N N . ASN A 1 194 ? 7.530 42.353 -32.459 1.00 63.16 194 ASN A N 1
ATOM 1514 C CA . ASN A 1 194 ? 8.948 42.384 -32.846 1.00 63.16 194 ASN A CA 1
ATOM 1515 C C . ASN A 1 194 ? 9.825 43.130 -31.818 1.00 63.16 194 ASN A C 1
ATOM 1517 O O . ASN A 1 194 ? 11.031 42.906 -31.756 1.00 63.16 194 ASN A O 1
ATOM 1521 N N . VAL A 1 195 ? 9.213 43.964 -30.967 1.00 64.50 195 VAL A N 1
ATOM 1522 C CA . VAL A 1 195 ? 9.871 44.688 -29.867 1.00 64.50 195 VAL A CA 1
ATOM 1523 C C . VAL A 1 195 ? 10.196 43.754 -28.690 1.00 64.50 195 VAL A C 1
ATOM 1525 O O . VAL A 1 195 ? 11.190 43.961 -27.999 1.00 64.50 195 VAL A O 1
ATOM 1528 N N . TRP A 1 196 ? 9.447 42.657 -28.507 1.00 69.69 196 TRP A N 1
ATOM 1529 C CA . TRP A 1 196 ? 9.743 41.617 -27.506 1.00 69.69 196 TRP A CA 1
ATOM 1530 C C . TRP A 1 196 ? 11.116 40.963 -27.717 1.00 69.69 196 TRP A C 1
ATOM 1532 O O . TRP A 1 196 ? 11.759 40.524 -26.765 1.00 69.69 196 TRP A O 1
ATOM 1542 N N . LEU A 1 197 ? 11.608 40.938 -28.963 1.00 60.22 197 LEU A N 1
ATOM 1543 C CA . LEU A 1 197 ? 12.942 40.433 -29.296 1.00 60.22 197 LEU A CA 1
ATOM 1544 C C . LEU A 1 197 ? 14.070 41.327 -28.754 1.00 60.22 197 LEU A C 1
ATOM 1546 O O . LEU A 1 197 ? 15.184 40.838 -28.581 1.00 60.22 197 LEU A O 1
ATOM 1550 N N . VAL A 1 198 ? 13.792 42.598 -28.443 1.00 61.91 198 VAL A N 1
ATOM 1551 C CA . VAL A 1 198 ? 14.767 43.550 -27.880 1.00 61.91 198 VAL A CA 1
ATOM 1552 C C . VAL A 1 198 ? 14.980 43.309 -26.377 1.00 61.91 198 VAL A C 1
ATOM 1554 O O . VAL A 1 198 ? 16.098 43.431 -25.887 1.00 61.91 198 VAL A O 1
ATOM 1557 N N . TRP A 1 199 ? 13.961 42.816 -25.659 1.00 56.84 199 TRP A N 1
ATOM 1558 C CA . TRP A 1 199 ? 14.038 42.392 -24.243 1.00 56.84 199 TRP A CA 1
ATOM 1559 C C . TRP A 1 199 ? 14.943 41.165 -23.994 1.00 56.84 199 TRP A C 1
ATOM 1561 O O . TRP A 1 199 ? 15.165 40.747 -22.857 1.00 56.84 199 TRP A O 1
ATOM 1571 N N . ARG A 1 200 ? 15.496 40.577 -25.062 1.00 54.03 200 ARG A N 1
ATOM 1572 C CA . ARG A 1 200 ? 16.327 39.364 -25.064 1.00 54.03 200 ARG A CA 1
ATOM 1573 C C . ARG A 1 200 ? 17.708 39.548 -24.415 1.00 54.03 200 ARG A C 1
ATOM 1575 O O . ARG A 1 200 ? 18.397 38.552 -24.209 1.00 54.03 200 ARG A O 1
ATOM 1582 N N . GLN A 1 201 ? 18.106 40.776 -24.075 1.00 54.09 201 GLN A N 1
ATOM 1583 C CA . GLN A 1 201 ? 19.471 41.092 -23.636 1.00 54.09 201 GLN A CA 1
ATOM 1584 C C . GLN A 1 201 ? 19.790 40.771 -22.160 1.00 54.09 201 GLN A C 1
ATOM 1586 O O . GLN A 1 201 ? 20.967 40.758 -21.821 1.00 54.09 201 GLN A O 1
ATOM 1591 N N . SER A 1 202 ? 18.820 40.441 -21.290 1.00 55.56 202 SER A N 1
ATOM 1592 C CA . SER A 1 202 ? 19.110 40.234 -19.850 1.00 55.56 202 SER A CA 1
ATOM 1593 C C . SER A 1 202 ? 18.724 38.876 -19.237 1.00 55.56 202 SER A C 1
ATOM 1595 O O . SER A 1 202 ? 19.276 38.528 -18.194 1.00 55.56 202 SER A O 1
ATOM 1597 N N . ASN A 1 203 ? 17.861 38.041 -19.843 1.00 59.16 203 ASN A N 1
ATOM 1598 C CA . ASN A 1 203 ? 17.681 36.639 -19.400 1.00 59.16 203 ASN A CA 1
ATOM 1599 C C . ASN A 1 203 ? 16.905 35.760 -20.411 1.00 59.16 203 ASN A C 1
ATOM 1601 O O . ASN A 1 203 ? 15.681 35.618 -20.337 1.00 59.16 203 ASN A O 1
ATOM 1605 N N . THR A 1 204 ? 17.607 35.119 -21.348 1.00 61.41 204 THR A N 1
ATOM 1606 C CA . THR A 1 204 ? 17.003 34.376 -22.476 1.00 61.41 204 THR A CA 1
ATOM 1607 C C . THR A 1 204 ? 16.080 33.221 -22.062 1.00 61.41 204 THR A C 1
ATOM 1609 O O . THR A 1 204 ? 15.056 32.990 -22.711 1.00 61.41 204 THR A O 1
ATOM 1612 N N . LYS A 1 205 ? 16.379 32.519 -20.959 1.00 64.81 205 LYS A N 1
ATOM 1613 C CA . LYS A 1 205 ? 15.578 31.374 -20.481 1.00 64.81 205 LYS A CA 1
ATOM 1614 C C . LYS A 1 205 ? 14.246 31.806 -19.860 1.00 64.81 205 LYS A C 1
ATOM 1616 O O . LYS A 1 205 ? 13.215 31.196 -20.140 1.00 64.81 205 LYS A O 1
ATOM 1621 N N . LYS A 1 206 ? 14.244 32.876 -19.055 1.00 65.94 206 LYS A N 1
ATOM 1622 C CA . LYS A 1 206 ? 13.021 33.391 -18.411 1.00 65.94 206 LYS A CA 1
ATOM 1623 C C . LYS A 1 206 ? 12.058 33.992 -19.437 1.00 65.94 206 LYS A C 1
ATOM 1625 O O . LYS A 1 206 ? 10.877 33.670 -19.410 1.00 65.94 206 LYS A O 1
ATOM 1630 N N . VAL A 1 207 ? 12.569 34.775 -20.390 1.00 66.00 207 VAL A N 1
ATOM 1631 C CA . VAL A 1 207 ? 11.762 35.405 -21.453 1.00 66.00 207 VAL A CA 1
ATOM 1632 C C . VAL A 1 207 ? 11.088 34.360 -22.351 1.00 66.00 207 VAL A C 1
ATOM 1634 O O . VAL A 1 207 ? 9.908 34.489 -22.675 1.00 66.00 207 VAL A O 1
ATOM 1637 N N . THR A 1 208 ? 11.805 33.286 -22.700 1.00 67.44 208 THR A N 1
ATOM 1638 C CA . THR A 1 208 ? 11.252 32.183 -23.510 1.00 67.44 208 THR A CA 1
ATOM 1639 C C . THR A 1 208 ? 10.152 31.431 -22.761 1.00 67.44 208 THR A C 1
ATOM 1641 O O . THR A 1 208 ? 9.111 31.118 -23.333 1.00 67.44 208 THR A O 1
ATOM 1644 N N . ARG A 1 209 ? 10.343 31.194 -21.459 1.00 74.25 209 ARG A N 1
ATOM 1645 C CA . ARG A 1 209 ? 9.366 30.509 -20.605 1.00 74.25 209 ARG A CA 1
ATOM 1646 C C . ARG A 1 209 ? 8.105 31.346 -20.366 1.00 74.25 209 ARG A C 1
ATOM 1648 O O . ARG A 1 209 ? 7.009 30.813 -20.474 1.00 74.25 209 ARG A O 1
ATOM 1655 N N . VAL A 1 210 ? 8.247 32.653 -20.129 1.00 74.00 210 VAL A N 1
ATOM 1656 C CA . VAL A 1 210 ? 7.103 33.579 -20.017 1.00 74.00 210 VAL A CA 1
ATOM 1657 C C . VAL A 1 210 ? 6.317 33.621 -21.324 1.00 74.00 210 VAL A C 1
ATOM 1659 O O . VAL A 1 210 ? 5.100 33.475 -21.300 1.00 74.00 210 VAL A O 1
ATOM 1662 N N . LYS A 1 211 ? 7.001 33.735 -22.469 1.00 75.88 211 LYS A N 1
ATOM 1663 C CA . LYS A 1 211 ? 6.346 33.674 -23.782 1.00 75.88 211 LYS A CA 1
ATOM 1664 C C . LYS A 1 211 ? 5.608 32.350 -23.998 1.00 75.88 211 LYS A C 1
ATOM 1666 O O . LYS A 1 211 ? 4.497 32.368 -24.512 1.00 75.88 211 LYS A O 1
ATOM 1671 N N . SER A 1 212 ? 6.194 31.225 -23.583 1.00 75.56 212 SER A N 1
ATOM 1672 C CA . SER A 1 212 ? 5.544 29.915 -23.688 1.00 75.56 212 SER A CA 1
ATOM 1673 C C . SER A 1 212 ? 4.281 29.812 -22.840 1.00 75.56 212 SER A C 1
ATOM 1675 O O . SER A 1 212 ? 3.334 29.201 -23.303 1.00 75.56 212 SER A O 1
ATOM 1677 N N . TRP A 1 213 ? 4.249 30.368 -21.628 1.00 78.25 213 TRP A N 1
ATOM 1678 C CA . TRP A 1 213 ? 3.052 30.310 -20.781 1.00 78.25 213 TRP A CA 1
ATOM 1679 C C . TRP A 1 213 ? 1.966 31.282 -21.229 1.00 78.25 213 TRP A C 1
ATOM 1681 O O . TRP A 1 213 ? 0.797 30.923 -21.260 1.00 78.25 213 TRP A O 1
ATOM 1691 N N . VAL A 1 214 ? 2.348 32.502 -21.620 1.00 77.06 214 VAL A N 1
ATOM 1692 C CA . VAL A 1 214 ? 1.397 33.527 -22.078 1.00 77.06 214 VAL A CA 1
ATOM 1693 C C . VAL A 1 214 ? 0.677 33.101 -23.361 1.00 77.06 214 VAL A C 1
ATOM 1695 O O . VAL A 1 214 ? -0.452 33.522 -23.577 1.00 77.06 214 VAL A O 1
ATOM 1698 N N . LEU A 1 215 ? 1.293 32.260 -24.194 1.00 76.19 215 LEU A N 1
ATOM 1699 C CA . LEU A 1 215 ? 0.686 31.742 -25.425 1.00 76.19 215 LEU A CA 1
ATOM 1700 C C . LEU A 1 215 ? 0.063 30.342 -25.269 1.00 76.19 215 LEU A C 1
ATOM 1702 O O . LEU A 1 215 ? -0.425 29.791 -26.251 1.00 76.19 215 LEU A O 1
ATOM 1706 N N . ASP A 1 216 ? 0.099 29.756 -24.069 1.00 80.75 216 ASP A N 1
ATOM 1707 C CA . ASP A 1 216 ? -0.453 28.428 -23.789 1.00 80.75 216 ASP A CA 1
ATOM 1708 C C . ASP A 1 216 ? -1.922 28.543 -23.354 1.00 80.75 216 ASP A C 1
ATOM 1710 O O . ASP A 1 216 ? -2.247 28.922 -22.226 1.00 80.75 216 ASP A O 1
ATOM 1714 N N . GLU A 1 217 ? -2.822 28.198 -24.272 1.00 75.06 217 GLU A N 1
ATOM 1715 C CA . GLU A 1 217 ? -4.270 28.180 -24.048 1.00 75.06 217 GLU A CA 1
ATOM 1716 C C . GLU A 1 217 ? -4.690 27.210 -22.929 1.00 75.06 217 GLU A C 1
ATOM 1718 O O . GLU A 1 217 ? -5.598 27.516 -22.151 1.00 75.06 217 GLU A O 1
ATOM 1723 N N . ASP A 1 218 ? -3.999 26.075 -22.779 1.00 72.88 218 ASP A N 1
ATOM 1724 C CA . ASP A 1 218 ? -4.281 25.101 -21.721 1.00 72.88 218 ASP A CA 1
ATOM 1725 C C . ASP A 1 218 ? -3.830 25.624 -20.351 1.00 72.88 218 ASP A C 1
ATOM 1727 O O . ASP A 1 218 ? -4.446 25.320 -19.322 1.00 72.88 218 ASP A O 1
ATOM 1731 N N . TRP A 1 219 ? -2.761 26.422 -20.309 1.00 80.69 219 TRP A N 1
ATOM 1732 C CA . TRP A 1 219 ? -2.339 27.121 -19.097 1.00 80.69 219 TRP A CA 1
ATOM 1733 C C . TRP A 1 219 ? -3.374 28.166 -18.667 1.00 80.69 219 TRP A C 1
ATOM 1735 O O . TRP A 1 219 ? -3.767 28.177 -17.497 1.00 80.69 219 TRP A O 1
ATOM 1745 N N . TRP A 1 220 ? -3.897 28.972 -19.595 1.00 79.50 220 TRP A N 1
ATOM 1746 C CA . TRP A 1 220 ? -4.963 29.932 -19.287 1.00 79.50 220 TRP A CA 1
ATOM 1747 C C . TRP A 1 220 ? -6.251 29.252 -18.821 1.00 79.50 220 TRP A C 1
ATOM 1749 O O . TRP A 1 220 ? -6.835 29.686 -17.830 1.00 79.50 220 TRP A O 1
ATOM 1759 N N . ALA A 1 221 ? -6.636 28.130 -19.434 1.00 75.56 221 ALA A N 1
ATOM 1760 C CA . ALA A 1 221 ? -7.780 27.340 -18.981 1.00 75.56 221 ALA A CA 1
ATOM 1761 C C . ALA A 1 221 ? -7.598 26.809 -17.543 1.00 75.56 221 ALA A C 1
ATOM 1763 O O . ALA A 1 221 ? -8.553 26.759 -16.764 1.00 75.56 221 ALA A O 1
ATOM 1764 N N . LYS A 1 222 ? -6.367 26.444 -17.149 1.00 75.88 222 LYS A N 1
ATOM 1765 C CA . LYS A 1 222 ? -6.041 26.062 -15.761 1.00 75.88 222 LYS A CA 1
ATOM 1766 C C . LYS A 1 222 ? -6.117 27.252 -14.805 1.00 75.88 222 LYS A C 1
ATOM 1768 O O . LYS A 1 222 ? -6.619 27.083 -13.697 1.00 75.88 222 LYS A O 1
ATOM 1773 N N . VAL A 1 223 ? -5.651 28.433 -15.217 1.00 74.50 223 VAL A N 1
ATOM 1774 C CA . VAL A 1 223 ? -5.737 29.669 -14.419 1.00 74.50 223 VAL A CA 1
ATOM 1775 C C . VAL A 1 223 ? -7.193 30.087 -14.213 1.00 74.50 223 VAL A C 1
ATOM 1777 O O . VAL A 1 223 ? -7.588 30.373 -13.088 1.00 74.50 223 VAL A O 1
ATOM 1780 N N . GLU A 1 224 ? -8.017 30.066 -15.258 1.00 76.62 224 GLU A N 1
ATOM 1781 C CA . GLU A 1 224 ? -9.447 30.388 -15.172 1.00 76.62 224 GLU A CA 1
ATOM 1782 C C . GLU A 1 224 ? -10.209 29.374 -14.312 1.00 76.62 224 GLU A C 1
ATOM 1784 O O . GLU A 1 224 ? -11.036 29.762 -13.486 1.00 76.62 224 GLU A O 1
ATOM 1789 N N . TYR A 1 225 ? -9.876 28.084 -14.426 1.00 76.19 225 TYR A N 1
ATOM 1790 C CA . TYR A 1 225 ? -10.415 27.055 -13.539 1.00 76.19 225 TYR A CA 1
ATOM 1791 C C . TYR A 1 225 ? -10.022 27.305 -12.079 1.00 76.19 225 TYR A C 1
ATOM 1793 O O . TYR A 1 225 ? -10.885 27.267 -11.203 1.00 76.19 225 TYR A O 1
ATOM 1801 N N . LEU A 1 226 ? -8.749 27.611 -11.816 1.00 75.19 226 LEU A N 1
ATOM 1802 C CA . LEU A 1 226 ? -8.264 27.929 -10.476 1.00 75.19 226 LEU A CA 1
ATOM 1803 C C . LEU A 1 226 ? -8.998 29.143 -9.893 1.00 75.19 226 LEU A C 1
ATOM 1805 O O . LEU A 1 226 ? -9.478 29.061 -8.770 1.00 75.19 226 LEU A O 1
ATOM 1809 N N . LEU A 1 227 ? -9.164 30.220 -10.667 1.00 72.12 227 LEU A N 1
ATOM 1810 C CA . LEU A 1 227 ? -9.931 31.400 -10.255 1.00 72.12 227 LEU A CA 1
ATOM 1811 C C . LEU A 1 227 ? -11.404 31.066 -9.984 1.00 72.12 227 LEU A C 1
ATOM 1813 O O . LEU A 1 227 ? -11.971 31.544 -9.006 1.00 72.12 227 LEU A O 1
ATOM 1817 N N . SER A 1 228 ? -12.025 30.222 -10.814 1.00 70.75 228 SER A N 1
ATOM 1818 C CA . SER A 1 228 ? -13.410 29.785 -10.596 1.00 70.75 228 SER A CA 1
ATOM 1819 C C . SER A 1 228 ? -13.564 28.945 -9.325 1.00 70.75 228 SER A C 1
ATOM 1821 O O . SER A 1 228 ? -14.598 29.012 -8.669 1.00 70.75 228 SER A O 1
ATOM 1823 N N . PHE A 1 229 ? -12.526 28.188 -8.961 1.00 73.31 229 PHE A N 1
ATOM 1824 C CA . PHE A 1 229 ? -12.491 27.348 -7.771 1.00 73.31 229 PHE A CA 1
ATOM 1825 C C . PHE A 1 229 ? -12.209 28.154 -6.497 1.00 73.31 229 PHE A C 1
ATOM 1827 O O . PHE A 1 229 ? -12.772 27.853 -5.447 1.00 73.31 229 PHE A O 1
ATOM 1834 N N . THR A 1 230 ? -11.355 29.179 -6.571 1.00 70.81 230 THR A N 1
ATOM 1835 C CA . THR A 1 230 ? -10.995 30.008 -5.412 1.00 70.81 230 THR A CA 1
ATOM 1836 C C . THR A 1 230 ? -12.005 31.117 -5.121 1.00 70.81 230 THR A C 1
ATOM 1838 O O . THR A 1 230 ? -12.091 31.553 -3.975 1.00 70.81 230 THR A O 1
ATOM 1841 N N . GLU A 1 231 ? -12.816 31.547 -6.094 1.00 72.00 231 GLU A N 1
ATOM 1842 C CA . GLU A 1 231 ? -13.810 32.616 -5.895 1.00 72.00 231 GLU A CA 1
ATOM 1843 C C . GLU A 1 231 ? -14.866 32.282 -4.816 1.00 72.00 231 GLU A C 1
ATOM 1845 O O . GLU A 1 231 ? -15.071 33.119 -3.936 1.00 72.00 231 GLU A O 1
ATOM 1850 N N . PRO A 1 232 ? -15.493 31.084 -4.780 1.00 68.75 232 PRO A N 1
ATOM 1851 C CA . PRO A 1 232 ? -16.423 30.723 -3.706 1.00 68.75 232 PRO A CA 1
ATOM 1852 C C . PRO A 1 232 ? -15.760 30.720 -2.322 1.00 68.75 232 PRO A C 1
ATOM 1854 O O . PRO A 1 232 ? -16.382 31.117 -1.340 1.00 68.75 232 PRO A O 1
ATOM 1857 N N . ILE A 1 233 ? -14.485 30.319 -2.255 1.00 69.25 233 ILE A N 1
ATOM 1858 C CA . ILE A 1 233 ? -13.704 30.233 -1.014 1.00 69.25 233 ILE A CA 1
ATOM 1859 C C . ILE A 1 233 ? -13.392 31.630 -0.479 1.00 69.25 233 ILE A C 1
ATOM 1861 O O . ILE A 1 233 ? -13.662 31.933 0.681 1.00 69.25 233 ILE A O 1
ATOM 1865 N N . LEU A 1 234 ? -12.879 32.514 -1.335 1.00 64.75 234 LEU A N 1
ATOM 1866 C CA . LEU A 1 234 ? -12.585 33.895 -0.954 1.00 64.75 234 LEU A CA 1
ATOM 1867 C C . LEU A 1 234 ? -13.857 34.691 -0.659 1.00 64.75 234 LEU A C 1
ATOM 1869 O O . LEU A 1 234 ? -13.844 35.548 0.220 1.00 64.75 234 LEU A O 1
ATOM 1873 N N . SER A 1 235 ? -14.960 34.408 -1.355 1.00 66.12 235 SER A N 1
ATOM 1874 C CA . SER A 1 235 ? -16.257 35.010 -1.047 1.00 66.12 235 SER A CA 1
ATOM 1875 C C . SER A 1 235 ? -16.744 34.616 0.347 1.00 66.12 235 SER A C 1
ATOM 1877 O O . SER A 1 235 ? -17.294 35.466 1.042 1.00 66.12 235 SER A O 1
ATOM 1879 N N . MET A 1 236 ? -16.525 33.364 0.767 1.00 71.94 236 MET A N 1
ATOM 1880 C CA . MET A 1 236 ? -16.892 32.910 2.108 1.00 71.94 236 MET A CA 1
ATOM 1881 C C . MET A 1 236 ? -16.023 33.564 3.181 1.00 71.94 236 MET A C 1
ATOM 1883 O O . MET A 1 236 ? -16.551 34.084 4.155 1.00 71.94 236 MET A O 1
ATOM 1887 N N . ILE A 1 237 ? -14.704 33.607 2.975 1.00 64.31 237 ILE A N 1
ATOM 1888 C CA . ILE A 1 237 ? -13.773 34.266 3.905 1.00 64.31 237 ILE A CA 1
ATOM 1889 C C . ILE A 1 237 ? -14.171 35.738 4.100 1.00 64.31 237 ILE A C 1
ATOM 1891 O O . ILE A 1 237 ? -14.335 36.190 5.226 1.00 64.31 237 ILE A O 1
ATOM 1895 N N . ARG A 1 238 ? -14.454 36.459 3.006 1.00 63.69 238 ARG A N 1
ATOM 1896 C CA . ARG A 1 238 ? -14.887 37.865 3.064 1.00 63.69 238 ARG A CA 1
ATOM 1897 C C . ARG A 1 238 ? -16.251 38.066 3.722 1.00 63.69 238 ARG A C 1
ATOM 1899 O O . ARG A 1 238 ? -16.486 39.146 4.244 1.00 63.69 238 ARG A O 1
ATOM 1906 N N . TYR A 1 239 ? -17.143 37.079 3.654 1.00 63.16 239 TYR A N 1
ATOM 1907 C CA . TYR A 1 239 ? -18.450 37.123 4.313 1.00 63.16 239 TYR A CA 1
ATOM 1908 C C . TYR A 1 239 ? -18.317 36.931 5.829 1.00 63.16 239 TYR A C 1
ATOM 1910 O O . TYR A 1 239 ? -18.911 37.681 6.598 1.00 63.16 239 TYR A O 1
ATOM 1918 N N . VAL A 1 240 ? -17.487 35.975 6.258 1.00 58.53 240 VAL A N 1
ATOM 1919 C CA . VAL A 1 240 ? -17.200 35.714 7.682 1.00 58.53 240 VAL A CA 1
ATOM 1920 C C . VAL A 1 240 ? -16.482 36.888 8.348 1.00 58.53 240 VAL A C 1
ATOM 1922 O O . VAL A 1 240 ? -16.694 37.135 9.529 1.00 58.53 240 VAL A O 1
ATOM 1925 N N . ASP A 1 241 ? -15.681 37.636 7.590 1.00 54.53 241 ASP A N 1
ATOM 1926 C CA . ASP A 1 241 ? -14.976 38.826 8.080 1.00 54.53 241 ASP A CA 1
ATOM 1927 C C . ASP A 1 241 ? -15.886 40.062 8.281 1.00 54.53 241 ASP A C 1
ATOM 1929 O O . ASP A 1 241 ? -15.394 41.124 8.665 1.00 54.53 241 ASP A O 1
ATOM 1933 N N . THR A 1 242 ? -17.197 39.964 8.022 1.00 60.44 242 THR A N 1
ATOM 1934 C CA . THR A 1 242 ? -18.159 41.052 8.288 1.00 60.44 242 THR A CA 1
ATOM 1935 C C . THR A 1 242 ? -18.788 40.928 9.679 1.00 60.44 242 THR A C 1
ATOM 1937 O O . THR A 1 242 ? -19.111 39.829 10.123 1.00 60.44 242 THR A O 1
ATOM 1940 N N . ASP A 1 243 ? -19.035 42.059 10.353 1.00 46.28 243 ASP A N 1
ATOM 1941 C CA . ASP A 1 243 ? -19.629 42.105 11.707 1.00 46.28 243 ASP A CA 1
ATOM 1942 C C . ASP A 1 243 ? -21.106 41.639 11.766 1.00 46.28 243 ASP A C 1
ATOM 1944 O O . ASP A 1 243 ? -21.719 41.623 12.834 1.00 46.28 243 ASP A O 1
ATOM 1948 N N . GLU A 1 244 ? -21.693 41.257 10.629 1.00 49.44 244 GLU A N 1
ATOM 1949 C CA . GLU A 1 244 ? -23.104 40.879 10.490 1.00 49.44 244 GLU A CA 1
ATOM 1950 C C . GLU A 1 244 ? -23.330 39.353 10.471 1.00 49.44 244 GLU A C 1
ATOM 1952 O O . GLU A 1 244 ? -24.472 38.901 10.561 1.00 49.44 244 GLU A O 1
ATOM 1957 N N . ALA A 1 245 ? -22.272 38.538 10.381 1.00 52.31 245 ALA A N 1
ATOM 1958 C CA . ALA A 1 245 ? -22.403 37.101 10.147 1.00 52.31 245 ALA A CA 1
ATOM 1959 C C . ALA A 1 245 ? -22.856 36.318 11.398 1.00 52.31 245 ALA A C 1
ATOM 1961 O O . ALA A 1 245 ? -22.105 36.129 12.359 1.00 52.31 245 ALA A O 1
ATOM 1962 N N . CYS A 1 246 ? -24.077 35.776 11.368 1.00 57.56 246 CYS A N 1
ATOM 1963 C CA . CYS A 1 246 ? -24.574 34.867 12.403 1.00 57.56 246 CYS A CA 1
ATOM 1964 C C . CYS A 1 246 ? -24.125 33.416 12.142 1.00 57.56 246 CYS A C 1
ATOM 1966 O O . CYS A 1 246 ? -24.056 32.967 11.001 1.00 57.56 246 CYS A O 1
ATOM 1968 N N . LEU A 1 247 ? -23.884 32.628 13.200 1.00 47.72 247 LEU A N 1
ATOM 1969 C CA . LEU A 1 247 ? -23.326 31.265 13.099 1.00 47.72 247 LEU A CA 1
ATOM 1970 C C . LEU A 1 247 ? -24.095 30.346 12.124 1.00 47.72 247 LEU A C 1
ATOM 1972 O O . LEU A 1 247 ? -23.478 29.578 11.391 1.00 47.72 247 LEU A O 1
ATOM 1976 N N . GLY A 1 248 ? -25.429 30.440 12.081 1.00 54.00 248 GLY A N 1
ATOM 1977 C CA . GLY A 1 248 ? -26.254 29.673 11.137 1.00 54.00 248 GLY A CA 1
ATOM 1978 C C . GLY A 1 248 ? -26.022 30.052 9.669 1.00 54.00 248 GLY A C 1
ATOM 1979 O O . GLY A 1 248 ? -25.950 29.177 8.813 1.00 54.00 248 GLY A O 1
ATOM 1980 N N . GLU A 1 249 ? -25.812 31.336 9.389 1.00 53.84 249 GLU A N 1
ATOM 1981 C CA . GLU A 1 249 ? -25.545 31.851 8.041 1.00 53.84 249 GLU A CA 1
ATOM 1982 C C . GLU A 1 249 ? -24.122 31.521 7.576 1.00 53.84 249 GLU A C 1
ATOM 1984 O O . GLU A 1 249 ? -23.879 31.357 6.383 1.00 53.84 249 GLU A O 1
ATOM 1989 N N . ILE A 1 250 ? -23.187 31.358 8.519 1.00 54.22 250 ILE A N 1
ATOM 1990 C CA . ILE A 1 250 ? -21.836 30.865 8.236 1.00 54.22 250 ILE A CA 1
ATOM 1991 C C . ILE A 1 250 ? -21.891 29.404 7.771 1.00 54.22 250 ILE A C 1
ATOM 1993 O O . ILE A 1 250 ? -21.256 29.057 6.777 1.00 54.22 250 ILE A O 1
ATOM 1997 N N . TYR A 1 251 ? -22.678 28.548 8.432 1.00 57.38 251 TYR A N 1
ATOM 1998 C CA . TYR A 1 251 ? -22.851 27.159 7.992 1.00 57.38 251 TYR A CA 1
ATOM 1999 C C . TYR A 1 251 ? -23.560 27.065 6.632 1.00 57.38 251 TYR A C 1
ATOM 2001 O O . TYR A 1 251 ? -23.089 26.337 5.760 1.00 57.38 251 TYR A O 1
ATOM 2009 N N . ASP A 1 252 ? -24.613 27.8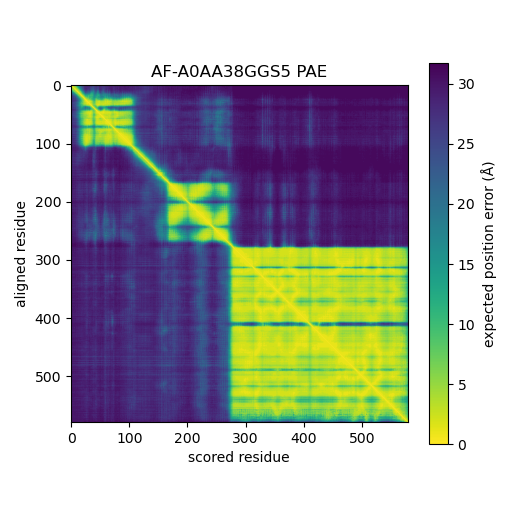57 6.402 1.00 58.12 252 ASP A N 1
ATOM 2010 C CA . ASP A 1 252 ? -25.281 27.928 5.092 1.00 58.12 252 ASP A CA 1
ATOM 2011 C C . ASP A 1 252 ? -24.345 28.460 3.987 1.00 58.12 252 ASP A C 1
ATOM 2013 O O . ASP A 1 252 ? -24.372 27.978 2.851 1.00 58.12 252 ASP A O 1
ATOM 2017 N N . GLY A 1 253 ? -23.483 29.428 4.309 1.00 52.12 253 GLY A N 1
ATOM 2018 C CA . GLY A 1 253 ? -22.467 29.947 3.396 1.00 52.12 253 GLY A CA 1
ATOM 2019 C C . GLY A 1 253 ? -21.401 28.905 3.043 1.00 52.12 253 GLY A C 1
ATOM 2020 O O . GLY A 1 253 ? -21.043 28.768 1.870 1.00 52.12 253 GLY A O 1
ATOM 2021 N N . ILE A 1 254 ? -20.949 28.116 4.024 1.00 56.38 254 ILE A N 1
ATOM 2022 C CA . ILE A 1 254 ? -20.013 27.003 3.811 1.00 56.38 254 ILE A CA 1
ATOM 2023 C C . ILE A 1 254 ? -20.655 25.929 2.929 1.00 56.38 254 ILE A C 1
ATOM 2025 O O . ILE A 1 254 ? -20.033 25.483 1.964 1.00 56.38 254 ILE A O 1
ATOM 2029 N N . ASP A 1 255 ? -21.905 25.551 3.191 1.00 59.41 255 ASP A N 1
ATOM 2030 C CA . ASP A 1 255 ? -22.620 24.570 2.372 1.00 59.41 255 ASP A CA 1
ATOM 2031 C C . ASP A 1 255 ? -22.813 25.062 0.933 1.00 59.41 255 ASP A C 1
ATOM 2033 O O . ASP A 1 255 ? -22.549 24.318 -0.014 1.00 59.41 255 ASP A O 1
ATOM 2037 N N . SER A 1 256 ? -23.179 26.334 0.752 1.00 65.38 256 SER A N 1
ATOM 2038 C CA . SER A 1 256 ? -23.308 26.968 -0.564 1.00 65.38 256 SER A CA 1
ATOM 2039 C C . SER A 1 256 ? -21.970 27.032 -1.311 1.00 65.38 256 SER A C 1
ATOM 2041 O O . SER A 1 256 ? -21.916 26.778 -2.517 1.00 65.38 256 SER A O 1
ATOM 2043 N N . MET A 1 257 ? -20.872 27.341 -0.615 1.00 70.06 257 MET A N 1
ATOM 2044 C CA . MET A 1 257 ? -19.518 27.311 -1.176 1.00 70.06 257 MET A CA 1
ATOM 2045 C C . MET A 1 257 ? -19.154 25.894 -1.642 1.00 70.06 257 MET A C 1
ATOM 2047 O O . MET A 1 257 ? -18.687 25.712 -2.768 1.00 70.06 257 MET A O 1
ATOM 2051 N N . LEU A 1 258 ? -19.405 24.882 -0.807 1.00 57.97 258 LEU A N 1
ATOM 2052 C CA . LEU A 1 258 ? -19.123 23.481 -1.121 1.00 57.97 258 LEU A CA 1
ATOM 2053 C C . LEU A 1 258 ? -19.994 22.952 -2.267 1.00 57.97 258 LEU A C 1
ATOM 2055 O O . LEU A 1 258 ? -19.514 22.155 -3.073 1.00 57.97 258 LEU A O 1
ATOM 2059 N N . GLU A 1 259 ? -21.252 23.384 -2.364 1.00 70.06 259 GLU A N 1
ATOM 2060 C CA . GLU A 1 259 ? -22.136 23.080 -3.494 1.00 70.06 259 GLU A CA 1
ATOM 2061 C C . GLU A 1 259 ? -21.644 23.735 -4.789 1.00 70.06 259 GLU A C 1
ATOM 2063 O O . GLU A 1 259 ? -21.541 23.051 -5.805 1.00 70.06 259 GLU A O 1
ATOM 2068 N N . CYS A 1 260 ? -21.237 25.008 -4.758 1.00 63.34 260 CYS A N 1
ATOM 2069 C CA . CYS A 1 260 ? -20.654 25.679 -5.925 1.00 63.34 260 CYS A CA 1
ATOM 2070 C C . CYS A 1 260 ? -19.382 24.974 -6.414 1.00 63.34 260 CYS A C 1
ATOM 2072 O O . CYS A 1 260 ? -19.206 24.768 -7.615 1.00 63.34 260 CYS A O 1
ATOM 2074 N N . ILE A 1 261 ? -18.512 24.556 -5.491 1.00 64.50 261 ILE A N 1
ATOM 2075 C CA . ILE A 1 261 ? -17.304 23.794 -5.820 1.00 64.50 261 ILE A CA 1
ATOM 2076 C C . ILE A 1 261 ? -17.668 22.421 -6.405 1.00 64.50 261 ILE A C 1
ATOM 2078 O O . ILE A 1 261 ? -17.104 22.022 -7.425 1.00 64.50 261 ILE A O 1
ATOM 2082 N N . ARG A 1 262 ? -18.649 21.713 -5.829 1.00 69.81 262 ARG A N 1
ATOM 2083 C CA . ARG A 1 262 ? -19.158 20.440 -6.372 1.00 69.81 262 ARG A CA 1
ATOM 2084 C C . ARG A 1 262 ? -19.733 20.602 -7.779 1.00 69.81 262 ARG A C 1
ATOM 2086 O O . ARG A 1 262 ? -19.429 19.786 -8.646 1.00 69.81 262 ARG A O 1
ATOM 2093 N N . ASP A 1 263 ? -20.492 21.661 -8.037 1.00 69.56 263 ASP A N 1
ATOM 2094 C CA . ASP A 1 263 ? -21.044 21.969 -9.358 1.00 69.56 263 ASP A CA 1
ATOM 2095 C C . ASP A 1 263 ? -19.952 22.309 -10.378 1.00 69.56 263 ASP A C 1
ATOM 2097 O O . ASP A 1 263 ? -20.043 21.897 -11.536 1.00 69.56 263 ASP A O 1
ATOM 2101 N N . LEU A 1 264 ? -18.898 23.026 -9.971 1.00 65.94 264 LEU A N 1
ATOM 2102 C CA . LEU A 1 264 ? -17.729 23.302 -10.814 1.00 65.94 264 LEU A CA 1
ATOM 2103 C C . LEU A 1 264 ? -16.997 22.008 -11.190 1.00 65.94 264 LEU A C 1
ATOM 2105 O O . LEU A 1 264 ? -16.656 21.804 -12.360 1.00 65.94 264 LEU A O 1
ATOM 2109 N N . ILE A 1 265 ? -16.831 21.101 -10.225 1.00 65.62 265 ILE A N 1
ATOM 2110 C CA . ILE A 1 265 ? -16.245 19.772 -10.436 1.00 65.62 265 ILE A CA 1
ATOM 2111 C C . ILE A 1 265 ? -17.132 18.938 -11.383 1.00 65.62 265 ILE A C 1
ATOM 2113 O O . ILE A 1 265 ? -16.635 18.364 -12.356 1.00 65.62 265 ILE A O 1
ATOM 2117 N N . GLN A 1 266 ? -18.454 18.928 -11.180 1.00 65.31 266 GLN A N 1
ATOM 2118 C CA . GLN A 1 266 ? -19.399 18.179 -12.019 1.00 65.31 266 GLN A CA 1
ATOM 2119 C C . GLN A 1 266 ? -19.544 18.742 -13.442 1.00 65.31 266 GLN A C 1
ATOM 2121 O O . GLN A 1 266 ? -19.625 17.971 -14.402 1.00 65.31 266 GLN A O 1
ATOM 2126 N N . LYS A 1 267 ? -19.567 20.070 -13.619 1.00 59.47 267 LYS A N 1
ATOM 2127 C CA . LYS A 1 267 ? -19.632 20.712 -14.946 1.00 59.47 267 LYS A CA 1
ATOM 2128 C C . LYS A 1 267 ? -18.386 20.411 -15.775 1.00 59.47 267 LYS A C 1
ATOM 2130 O O . LYS A 1 267 ? -18.512 20.129 -16.967 1.00 59.47 267 LYS A O 1
ATOM 2135 N N . LYS A 1 268 ? -17.205 20.371 -15.151 1.00 50.31 268 LYS A N 1
ATOM 2136 C CA . LYS A 1 268 ? -15.969 19.922 -15.810 1.00 50.31 268 LYS A CA 1
ATOM 2137 C C . LYS A 1 268 ? -16.036 18.436 -16.192 1.00 50.31 268 LYS A C 1
ATOM 2139 O O . LYS A 1 268 ? -15.644 18.079 -17.302 1.00 50.31 268 LYS A O 1
ATOM 2144 N N . GLY A 1 269 ? -16.645 17.607 -15.340 1.00 44.41 269 GLY A N 1
ATOM 2145 C CA . GLY A 1 269 ? -16.900 16.185 -15.607 1.00 44.41 269 GLY A CA 1
ATOM 2146 C C . GLY A 1 269 ? -17.805 15.899 -16.817 1.00 44.41 269 GLY A C 1
ATOM 2147 O O . GLY A 1 269 ? -17.703 14.827 -17.409 1.00 44.41 269 GLY A O 1
ATOM 2148 N N . LYS A 1 270 ? -18.655 16.847 -17.245 1.00 42.69 270 LYS A N 1
ATOM 2149 C CA . LYS A 1 270 ? -19.518 16.696 -18.438 1.00 42.69 270 LYS A CA 1
ATOM 2150 C C . LYS A 1 270 ? -18.890 17.204 -19.744 1.00 42.69 270 LYS A C 1
ATOM 2152 O O . LYS A 1 270 ? -19.286 16.736 -20.808 1.00 42.69 270 LYS A O 1
ATOM 2157 N N . ILE A 1 271 ? -17.923 18.123 -19.688 1.00 42.53 271 ILE A N 1
ATOM 2158 C CA . ILE A 1 271 ? -17.267 18.706 -20.880 1.00 42.53 271 ILE A CA 1
ATOM 2159 C C . ILE A 1 271 ? -15.983 17.941 -21.264 1.00 42.53 271 ILE A C 1
ATOM 2161 O O . ILE A 1 271 ? -15.547 18.003 -22.411 1.00 42.53 271 ILE A O 1
ATOM 2165 N N . GLN A 1 272 ? -15.409 17.138 -20.363 1.00 36.66 272 GLN A N 1
ATOM 2166 C CA . GLN A 1 272 ? -14.191 16.367 -20.628 1.00 36.66 272 GLN A CA 1
ATOM 2167 C C . GLN A 1 272 ? -14.423 14.854 -20.498 1.00 36.66 272 GLN A C 1
ATOM 2169 O O . GLN A 1 272 ? -14.080 14.243 -19.495 1.00 36.66 272 GLN A O 1
ATOM 2174 N N . LYS A 1 273 ? -14.892 14.202 -21.573 1.00 34.09 273 LYS A N 1
ATOM 2175 C CA . LYS A 1 273 ? -14.553 12.785 -21.835 1.00 34.09 273 LYS A CA 1
ATOM 2176 C C . LYS A 1 273 ? -13.136 12.686 -22.429 1.00 34.09 273 LYS A C 1
ATOM 2178 O O . LYS A 1 273 ? -12.929 12.211 -23.541 1.00 34.09 273 LYS A O 1
ATOM 2183 N N . ARG A 1 274 ? -12.159 13.181 -21.674 1.00 30.31 274 ARG A N 1
ATOM 2184 C CA . ARG A 1 274 ? -10.741 12.806 -21.738 1.00 30.31 274 ARG A CA 1
ATOM 2185 C C . ARG A 1 274 ? -10.332 12.521 -20.292 1.00 30.31 274 ARG A C 1
ATOM 2187 O O . ARG A 1 274 ? -10.828 13.233 -19.421 1.00 30.31 274 ARG A O 1
ATOM 2194 N N . PRO A 1 275 ? -9.511 11.492 -20.025 1.00 34.94 275 PRO A N 1
ATOM 2195 C CA . PRO A 1 275 ? -9.180 11.101 -18.662 1.00 34.94 275 PRO A CA 1
ATOM 2196 C C . PRO A 1 275 ? -8.595 12.313 -17.941 1.00 34.94 275 PRO A C 1
ATOM 2198 O O . PRO A 1 275 ? -7.586 12.874 -18.364 1.00 34.94 275 PRO A O 1
ATOM 2201 N N . SER A 1 276 ? -9.295 12.770 -16.907 1.00 34.78 276 SER A N 1
ATOM 2202 C CA . SER A 1 276 ? -8.845 13.837 -16.031 1.00 34.78 276 SER A CA 1
ATOM 2203 C C . SER A 1 276 ? -7.700 13.289 -15.192 1.00 34.78 276 SER A C 1
ATOM 2205 O O . SER A 1 276 ? -7.918 12.767 -14.103 1.00 34.78 276 SER A O 1
ATOM 2207 N N . THR A 1 277 ? -6.479 13.364 -15.705 1.00 40.94 277 THR A N 1
ATOM 2208 C CA . THR A 1 277 ? -5.289 13.093 -14.909 1.00 40.94 277 THR A CA 1
ATOM 2209 C C . THR A 1 277 ? -5.176 14.186 -13.853 1.00 40.94 277 THR A C 1
ATOM 2211 O O . THR A 1 277 ? -4.826 15.333 -14.143 1.00 40.94 277 THR A O 1
ATOM 2214 N N . ILE A 1 278 ? -5.463 13.833 -12.600 1.00 47.66 278 ILE A N 1
ATOM 2215 C CA . ILE A 1 278 ? -4.782 14.477 -11.476 1.00 47.66 278 ILE A CA 1
ATOM 2216 C C . ILE A 1 278 ? -3.276 14.370 -11.791 1.00 47.66 278 ILE A C 1
ATOM 2218 O O . ILE A 1 278 ? -2.858 13.322 -12.295 1.00 47.66 278 ILE A O 1
ATOM 2222 N N . PRO A 1 279 ? -2.458 15.424 -11.604 1.00 60.03 279 PRO A N 1
ATOM 2223 C CA . PRO A 1 279 ? -1.071 15.383 -12.045 1.00 60.03 279 PRO A CA 1
ATOM 2224 C C . PRO A 1 279 ? -0.353 14.168 -11.453 1.00 60.03 279 PRO A C 1
ATOM 2226 O O . PRO A 1 279 ? -0.327 14.007 -10.236 1.00 60.03 279 PRO A O 1
ATOM 2229 N N . GLU A 1 280 ? 0.257 13.339 -12.299 1.00 70.19 280 GLU A N 1
ATOM 2230 C CA . GLU A 1 280 ? 1.120 12.223 -11.880 1.00 70.19 280 GLU A CA 1
ATOM 2231 C C . GLU A 1 280 ? 2.150 12.681 -10.830 1.00 70.19 280 GLU A C 1
ATOM 2233 O O . GLU A 1 280 ? 2.455 11.970 -9.879 1.00 70.19 280 GLU A O 1
ATOM 2238 N N . THR A 1 281 ? 2.612 13.931 -10.936 1.00 72.94 281 THR A N 1
ATOM 2239 C CA . THR A 1 281 ? 3.504 14.577 -9.967 1.00 72.94 281 THR A CA 1
ATOM 2240 C C . THR A 1 281 ? 2.916 14.692 -8.560 1.00 72.94 281 THR A C 1
ATOM 2242 O O . THR A 1 281 ? 3.657 14.584 -7.589 1.00 72.94 281 THR A O 1
ATOM 2245 N N . PHE A 1 282 ? 1.608 14.914 -8.418 1.00 76.81 282 PHE A N 1
ATOM 2246 C CA . PHE A 1 282 ? 0.940 14.901 -7.117 1.00 76.81 282 PHE A CA 1
ATOM 2247 C C . PHE A 1 282 ? 0.879 13.478 -6.558 1.00 76.81 282 PHE A C 1
ATOM 2249 O O . PHE A 1 282 ? 1.228 13.268 -5.401 1.00 76.81 282 PHE A O 1
ATOM 2256 N N . PHE A 1 283 ? 0.513 12.501 -7.391 1.00 80.25 283 PHE A N 1
ATOM 2257 C CA . PHE A 1 283 ? 0.459 11.096 -6.985 1.00 80.25 283 PHE A CA 1
ATOM 2258 C C . PHE A 1 283 ? 1.811 10.590 -6.475 1.00 80.25 283 PHE A C 1
ATOM 2260 O O . PHE A 1 283 ? 1.895 10.032 -5.384 1.00 80.25 283 PHE A O 1
ATOM 2267 N N . ARG A 1 284 ? 2.888 10.867 -7.219 1.00 84.94 284 ARG A N 1
ATOM 2268 C CA . ARG A 1 284 ? 4.253 10.493 -6.826 1.00 84.94 284 ARG A CA 1
ATOM 2269 C C . ARG A 1 284 ? 4.674 11.128 -5.505 1.00 84.94 284 ARG A C 1
ATOM 2271 O O . ARG A 1 284 ? 5.255 10.436 -4.684 1.00 84.94 284 ARG A O 1
ATOM 2278 N N . LYS A 1 285 ? 4.305 12.389 -5.245 1.00 80.44 285 LYS A N 1
ATOM 2279 C CA . LYS A 1 285 ? 4.548 13.037 -3.942 1.00 80.44 285 LYS A CA 1
ATOM 2280 C C . LYS A 1 285 ? 3.796 12.370 -2.790 1.00 80.44 285 LYS A C 1
ATOM 2282 O O . LYS A 1 285 ? 4.304 12.330 -1.676 1.00 80.44 285 LYS A O 1
ATOM 2287 N N . VAL A 1 286 ? 2.591 11.857 -3.036 1.00 80.00 286 VAL A N 1
ATOM 2288 C CA . VAL A 1 286 ? 1.836 11.104 -2.021 1.00 80.00 286 VAL A CA 1
ATOM 2289 C C . VAL A 1 286 ? 2.498 9.754 -1.734 1.00 80.00 286 VAL A C 1
ATOM 2291 O O . VAL A 1 286 ? 2.626 9.373 -0.568 1.00 80.00 286 VAL A O 1
ATOM 2294 N N . LEU A 1 287 ? 2.966 9.054 -2.773 1.00 87.75 287 LEU A N 1
ATOM 2295 C CA . LEU A 1 287 ? 3.745 7.826 -2.605 1.00 87.75 287 LEU A CA 1
ATOM 2296 C C . LEU A 1 287 ? 5.062 8.090 -1.866 1.00 87.75 287 LEU A C 1
ATOM 2298 O O . LEU A 1 287 ? 5.371 7.365 -0.930 1.00 87.75 287 LEU A O 1
ATOM 2302 N N . GLU A 1 288 ? 5.784 9.152 -2.227 1.00 89.50 288 GLU A N 1
ATOM 2303 C CA . GLU A 1 288 ? 7.021 9.592 -1.566 1.00 89.50 288 GLU A CA 1
ATOM 2304 C C . GLU A 1 288 ? 6.787 9.904 -0.086 1.00 89.50 288 GLU A C 1
ATOM 2306 O O . GLU A 1 288 ? 7.542 9.470 0.777 1.00 89.50 288 GLU A O 1
ATOM 2311 N N . ALA A 1 289 ? 5.709 10.615 0.245 1.00 85.25 289 ALA A N 1
ATOM 2312 C CA . ALA A 1 289 ? 5.385 10.905 1.636 1.00 85.25 289 ALA A CA 1
ATOM 2313 C C . ALA A 1 289 ? 5.027 9.630 2.424 1.00 85.25 289 ALA A C 1
ATOM 2315 O O . ALA A 1 289 ? 5.464 9.471 3.563 1.00 85.25 289 ALA A O 1
ATOM 2316 N N . THR A 1 290 ? 4.300 8.696 1.804 1.00 88.06 290 THR A N 1
ATOM 2317 C CA . THR A 1 290 ? 3.994 7.381 2.396 1.00 88.06 290 THR A CA 1
ATOM 2318 C C . THR A 1 290 ? 5.265 6.560 2.631 1.00 88.06 290 THR A C 1
ATOM 2320 O O . THR A 1 290 ? 5.455 6.000 3.711 1.00 88.06 290 THR A O 1
ATOM 2323 N N . GLU A 1 291 ? 6.159 6.522 1.642 1.00 95.12 291 GLU A N 1
ATOM 2324 C CA . GLU A 1 291 ? 7.468 5.877 1.731 1.00 95.12 291 GLU A CA 1
ATOM 2325 C C . GLU A 1 291 ? 8.306 6.485 2.859 1.00 95.12 291 GLU A C 1
ATOM 2327 O O . GLU A 1 291 ? 8.836 5.750 3.686 1.00 95.12 291 GLU A O 1
ATOM 2332 N N . ASN A 1 292 ? 8.372 7.813 2.965 1.00 92.81 292 ASN A N 1
ATOM 2333 C CA . ASN A 1 292 ? 9.139 8.488 4.012 1.00 92.81 292 ASN A CA 1
ATOM 2334 C C . ASN A 1 292 ? 8.656 8.111 5.421 1.00 92.81 292 ASN A C 1
ATOM 2336 O O . ASN A 1 292 ? 9.475 7.843 6.300 1.00 92.81 292 ASN A O 1
ATOM 2340 N N . ILE A 1 293 ? 7.339 8.035 5.651 1.00 92.12 293 ILE A N 1
ATOM 2341 C CA . ILE A 1 293 ? 6.793 7.556 6.932 1.00 92.12 293 ILE A CA 1
ATOM 2342 C C . ILE A 1 293 ? 7.217 6.114 7.211 1.00 92.12 293 ILE A C 1
ATOM 2344 O O . ILE A 1 293 ? 7.597 5.794 8.340 1.00 92.12 293 ILE A O 1
ATOM 2348 N N . TYR A 1 294 ? 7.166 5.252 6.198 1.00 97.31 294 TYR A N 1
ATOM 2349 C CA . TYR A 1 294 ? 7.612 3.871 6.314 1.00 97.31 294 TYR A CA 1
ATOM 2350 C C . TYR A 1 294 ? 9.109 3.789 6.647 1.00 97.31 294 TYR A C 1
ATOM 2352 O O . TYR A 1 294 ? 9.472 3.152 7.632 1.00 97.31 294 TYR A O 1
ATOM 2360 N N . LEU A 1 295 ? 9.982 4.479 5.918 1.00 96.69 295 LEU A N 1
ATOM 2361 C CA . LEU A 1 295 ? 11.430 4.432 6.149 1.00 96.69 295 LEU A CA 1
ATOM 2362 C C . LEU A 1 295 ? 11.828 4.996 7.519 1.00 96.69 295 LEU A C 1
ATOM 2364 O O . LEU A 1 295 ? 12.690 4.434 8.195 1.00 96.69 295 LEU A O 1
ATOM 2368 N N . ASN A 1 296 ? 11.143 6.046 7.982 1.00 94.06 296 ASN A N 1
ATOM 2369 C CA . ASN A 1 296 ? 11.374 6.626 9.307 1.00 94.06 296 ASN A CA 1
ATOM 2370 C C . ASN A 1 296 ? 11.024 5.661 10.450 1.00 94.06 296 ASN A C 1
ATOM 2372 O O . ASN A 1 296 ? 11.670 5.688 11.496 1.00 94.06 296 ASN A O 1
ATOM 2376 N N . LYS A 1 297 ? 10.002 4.817 10.268 1.00 92.69 297 LYS A N 1
ATOM 2377 C CA . LYS A 1 297 ? 9.568 3.838 11.277 1.00 92.69 297 LYS A CA 1
ATOM 2378 C C . LYS A 1 297 ? 10.332 2.512 11.207 1.00 92.69 297 LYS A C 1
ATOM 2380 O O . LYS A 1 297 ? 10.249 1.737 12.154 1.00 92.69 297 LYS A O 1
ATOM 2385 N N . ASN A 1 298 ? 11.052 2.239 10.114 1.00 96.94 298 ASN A N 1
ATOM 2386 C CA . ASN A 1 298 ? 11.642 0.926 9.837 1.00 96.94 298 ASN A CA 1
ATOM 2387 C C . ASN A 1 298 ? 13.137 1.033 9.471 1.00 96.94 298 ASN A C 1
ATOM 2389 O O . ASN A 1 298 ? 13.498 0.966 8.290 1.00 96.94 298 ASN A O 1
ATOM 2393 N N . PRO A 1 299 ? 14.031 1.185 10.469 1.00 96.81 299 PRO A N 1
ATOM 2394 C CA . PRO A 1 299 ? 15.473 1.321 10.253 1.00 96.81 299 PRO A CA 1
ATOM 2395 C C . PRO A 1 299 ? 16.110 0.173 9.458 1.00 96.81 299 PRO A C 1
ATOM 2397 O O . PRO A 1 299 ? 17.067 0.406 8.714 1.00 96.81 299 PRO A O 1
ATOM 2400 N N . THR A 1 300 ? 15.589 -1.055 9.580 1.00 97.38 300 THR A N 1
ATOM 2401 C CA . THR A 1 300 ? 16.056 -2.201 8.787 1.00 97.38 300 THR A CA 1
ATOM 2402 C C . THR A 1 300 ? 15.785 -1.970 7.306 1.00 97.38 300 THR A C 1
ATOM 2404 O O . THR A 1 300 ? 16.687 -2.159 6.495 1.00 97.38 300 THR A O 1
ATOM 2407 N N . ALA A 1 301 ? 14.581 -1.517 6.943 1.00 97.81 301 ALA A N 1
ATOM 2408 C CA . ALA A 1 301 ? 14.220 -1.259 5.550 1.00 97.81 301 ALA A CA 1
ATOM 2409 C C . ALA A 1 301 ? 15.108 -0.172 4.929 1.00 97.81 301 ALA A C 1
ATOM 2411 O O . ALA A 1 301 ? 15.655 -0.371 3.845 1.00 97.81 301 ALA A O 1
ATOM 2412 N N . THR A 1 302 ? 15.329 0.928 5.655 1.00 97.56 302 THR A N 1
ATOM 2413 C CA . THR A 1 302 ? 16.231 2.014 5.241 1.00 97.56 302 THR A CA 1
ATOM 2414 C C . THR A 1 302 ? 17.654 1.503 5.023 1.00 97.56 302 THR A C 1
ATOM 2416 O O . THR A 1 302 ? 18.239 1.708 3.960 1.00 97.56 302 THR A O 1
ATOM 2419 N N . SER A 1 303 ? 18.189 0.747 5.986 1.00 98.06 303 SER A N 1
ATOM 2420 C CA . SER A 1 303 ? 19.553 0.211 5.907 1.00 98.06 303 SER A CA 1
ATOM 2421 C C . SER A 1 303 ? 19.724 -0.802 4.771 1.00 98.06 303 SER A C 1
ATOM 2423 O O . SER A 1 303 ? 20.774 -0.844 4.128 1.00 98.06 303 SER A O 1
ATOM 2425 N N . VAL A 1 304 ? 18.695 -1.612 4.508 1.00 97.88 304 VAL A N 1
ATOM 2426 C CA . VAL A 1 304 ? 18.663 -2.565 3.395 1.00 97.88 304 VAL A CA 1
ATOM 2427 C C . VAL A 1 304 ? 18.621 -1.836 2.054 1.00 97.88 304 VAL A C 1
ATOM 2429 O O . VAL A 1 304 ? 19.418 -2.164 1.179 1.00 97.88 304 VAL A O 1
ATOM 2432 N N . LEU A 1 305 ? 17.761 -0.828 1.883 1.00 97.25 305 LEU A N 1
ATOM 2433 C CA . LEU A 1 305 ? 17.716 -0.032 0.650 1.00 97.25 305 LEU A CA 1
ATOM 2434 C C . LEU A 1 305 ? 19.068 0.635 0.370 1.00 97.25 305 LEU A C 1
ATOM 2436 O O . LEU A 1 305 ? 19.567 0.562 -0.753 1.00 97.25 305 LEU A O 1
ATOM 2440 N N . ASP A 1 306 ? 19.708 1.207 1.391 1.00 96.44 306 ASP A N 1
ATOM 2441 C CA . ASP A 1 306 ? 21.034 1.817 1.260 1.00 96.44 306 ASP A CA 1
ATOM 2442 C C . ASP A 1 306 ? 22.138 0.797 0.963 1.00 96.44 306 ASP A C 1
ATOM 2444 O O . ASP A 1 306 ? 23.080 1.089 0.220 1.00 96.44 306 ASP A O 1
ATOM 2448 N N . LEU A 1 307 ? 22.054 -0.407 1.533 1.00 97.38 307 LEU A N 1
ATOM 2449 C CA . LEU A 1 307 ? 22.968 -1.503 1.217 1.00 97.38 307 LEU A CA 1
ATOM 2450 C C . LEU A 1 307 ? 22.836 -1.917 -0.252 1.00 97.38 307 LEU A C 1
ATOM 2452 O O . LEU A 1 307 ? 23.842 -1.950 -0.962 1.00 97.38 307 LEU A O 1
ATOM 2456 N N . VAL A 1 308 ? 21.614 -2.199 -0.711 1.00 96.75 308 VAL A N 1
ATOM 2457 C CA . VAL A 1 308 ? 21.365 -2.653 -2.086 1.00 96.75 308 VAL A CA 1
ATOM 2458 C C . VAL A 1 308 ? 21.745 -1.560 -3.081 1.00 96.75 308 VAL A C 1
ATOM 2460 O O . VAL A 1 308 ? 22.445 -1.849 -4.047 1.00 96.75 308 VAL A O 1
ATOM 2463 N N . ARG A 1 309 ? 21.397 -0.294 -2.814 1.00 95.06 309 ARG A N 1
ATOM 2464 C CA . ARG A 1 309 ? 21.787 0.846 -3.661 1.00 95.06 309 ARG A CA 1
ATOM 2465 C C . ARG A 1 309 ? 23.306 0.961 -3.804 1.00 95.06 309 ARG A C 1
ATOM 2467 O O . ARG A 1 309 ? 23.802 1.137 -4.915 1.00 95.06 309 ARG A O 1
ATOM 2474 N N . ARG A 1 310 ? 24.055 0.857 -2.698 1.00 95.19 310 ARG A N 1
ATOM 2475 C CA . ARG A 1 310 ? 25.528 0.933 -2.723 1.00 95.19 310 ARG A CA 1
ATOM 2476 C C . ARG A 1 310 ? 26.165 -0.239 -3.460 1.00 95.19 310 ARG A C 1
ATOM 2478 O O . ARG A 1 310 ? 27.167 -0.034 -4.135 1.00 95.19 310 ARG A O 1
ATOM 2485 N N . TYR A 1 311 ? 25.613 -1.440 -3.307 1.00 95.81 311 TYR A N 1
ATOM 2486 C CA . TYR A 1 311 ? 26.156 -2.644 -3.928 1.00 95.81 311 TYR A CA 1
ATOM 2487 C C . TYR A 1 311 ? 25.851 -2.709 -5.430 1.00 95.81 311 TYR A C 1
ATOM 2489 O O . TYR A 1 311 ? 26.737 -2.991 -6.231 1.00 95.81 311 TYR A O 1
ATOM 2497 N N . ASP A 1 312 ? 24.605 -2.435 -5.820 1.00 93.31 312 ASP A N 1
ATOM 2498 C CA . ASP A 1 312 ? 24.161 -2.521 -7.213 1.00 93.31 312 ASP A CA 1
ATOM 2499 C C . ASP A 1 312 ? 24.679 -1.355 -8.070 1.00 93.31 312 ASP A C 1
ATOM 2501 O O . ASP A 1 312 ? 24.913 -1.510 -9.269 1.00 93.31 312 ASP A O 1
ATOM 2505 N N . GLY A 1 313 ? 24.842 -0.164 -7.475 1.00 83.38 313 GLY A N 1
ATOM 2506 C CA . GLY A 1 313 ? 25.186 1.061 -8.209 1.00 83.38 313 GLY A CA 1
ATOM 2507 C C . GLY A 1 313 ? 24.122 1.476 -9.239 1.00 83.38 313 GLY A C 1
ATOM 2508 O O . GLY A 1 313 ? 24.387 2.306 -10.115 1.00 83.38 313 GLY A O 1
ATOM 2509 N N . GLY A 1 314 ? 22.933 0.869 -9.173 1.00 75.31 314 GLY A N 1
ATOM 2510 C CA . GLY A 1 314 ? 21.814 1.055 -10.084 1.00 75.31 314 GLY A CA 1
ATOM 2511 C C . GLY A 1 314 ? 20.606 1.737 -9.444 1.00 75.31 314 GLY A C 1
ATOM 2512 O O . GLY A 1 314 ? 20.636 2.198 -8.305 1.00 75.31 314 GLY A O 1
ATOM 2513 N N . GLN A 1 315 ? 19.542 1.843 -10.240 1.00 84.75 315 GLN A N 1
ATOM 2514 C CA . GLN A 1 315 ? 18.268 2.426 -9.826 1.00 84.75 315 GLN A CA 1
ATOM 2515 C C . GLN A 1 315 ? 17.441 1.360 -9.117 1.00 84.75 315 GLN A C 1
ATOM 2517 O O . GLN A 1 315 ? 17.184 0.300 -9.686 1.00 84.75 315 GLN A O 1
ATOM 2522 N N . LEU A 1 316 ? 16.983 1.655 -7.903 1.00 94.25 316 LEU A N 1
ATOM 2523 C CA . LEU A 1 316 ? 16.041 0.784 -7.208 1.00 94.25 316 LEU A CA 1
ATOM 2524 C C . LEU A 1 316 ? 14.645 0.985 -7.790 1.00 94.25 316 LEU A C 1
ATOM 2526 O O . LEU A 1 316 ? 14.192 2.114 -7.943 1.00 94.25 316 LEU A O 1
ATOM 2530 N N . CYS A 1 317 ? 13.951 -0.102 -8.102 1.00 96.50 317 CYS A N 1
ATOM 2531 C CA . CYS A 1 317 ? 12.553 -0.071 -8.524 1.00 96.50 317 CYS A CA 1
ATOM 2532 C C . CYS A 1 317 ? 11.706 -0.840 -7.514 1.00 96.50 317 CYS A C 1
ATOM 2534 O O . CYS A 1 317 ? 12.164 -1.843 -6.958 1.00 96.50 317 CYS A O 1
ATOM 2536 N N . TYR A 1 318 ? 10.473 -0.389 -7.299 1.00 98.19 318 TYR A N 1
ATOM 2537 C CA . TYR A 1 318 ? 9.553 -1.039 -6.373 1.00 98.19 318 TYR A CA 1
ATOM 2538 C C . TYR A 1 318 ? 8.590 -1.949 -7.124 1.00 98.19 318 TYR A C 1
ATOM 2540 O O . TYR A 1 318 ? 7.936 -1.524 -8.071 1.00 98.19 318 TYR A O 1
ATOM 2548 N N . ASP A 1 319 ? 8.526 -3.211 -6.706 1.00 98.50 319 ASP A N 1
ATOM 2549 C CA . ASP A 1 319 ? 7.621 -4.200 -7.286 1.00 98.50 319 ASP A CA 1
ATOM 2550 C C . ASP A 1 319 ? 6.177 -3.927 -6.865 1.00 98.50 319 ASP A C 1
ATOM 2552 O O . ASP A 1 319 ? 5.272 -3.854 -7.702 1.00 98.50 319 ASP A O 1
ATOM 2556 N N . HIS A 1 320 ? 5.974 -3.756 -5.556 1.00 98.56 320 HIS A N 1
ATOM 2557 C CA . HIS A 1 320 ? 4.673 -3.472 -4.981 1.00 98.56 320 HIS A CA 1
ATOM 2558 C C . HIS A 1 320 ? 4.749 -2.812 -3.601 1.00 98.56 320 HIS A C 1
ATOM 2560 O O . HIS A 1 320 ? 5.765 -2.886 -2.908 1.00 98.56 320 HIS A O 1
ATOM 2566 N N . PHE A 1 321 ? 3.637 -2.183 -3.219 1.00 98.62 321 PHE A N 1
ATOM 2567 C CA . PHE A 1 321 ? 3.322 -1.697 -1.876 1.00 98.62 321 PHE A CA 1
ATOM 2568 C C . PHE A 1 321 ? 2.160 -2.503 -1.305 1.00 98.62 321 PHE A C 1
ATOM 2570 O O . PHE A 1 321 ? 1.206 -2.794 -2.033 1.00 98.62 321 PHE A O 1
ATOM 2577 N N . ALA A 1 322 ? 2.201 -2.812 -0.009 1.00 98.56 322 ALA A N 1
ATOM 2578 C CA . ALA A 1 322 ? 1.132 -3.561 0.641 1.00 98.56 322 ALA A CA 1
ATOM 2579 C C . ALA A 1 322 ? 0.500 -2.845 1.834 1.00 98.56 322 ALA A C 1
ATOM 2581 O O . ALA A 1 322 ? 1.185 -2.242 2.659 1.00 98.56 322 ALA A O 1
ATOM 2582 N N . PHE A 1 323 ? -0.816 -2.996 1.966 1.00 98.25 323 PHE A N 1
ATOM 2583 C CA . PHE A 1 323 ? -1.618 -2.422 3.043 1.00 98.25 323 PHE A CA 1
ATOM 2584 C C . PHE A 1 323 ? -2.500 -3.484 3.708 1.00 98.25 323 PHE A C 1
ATOM 2586 O O . PHE A 1 323 ? -2.926 -4.465 3.081 1.00 98.25 323 PHE A O 1
ATOM 2593 N N . ARG A 1 324 ? -2.781 -3.275 4.997 1.00 98.00 324 ARG A N 1
ATOM 2594 C CA . ARG A 1 324 ? -3.672 -4.108 5.811 1.00 98.00 324 ARG A CA 1
ATOM 2595 C C . ARG A 1 324 ? -4.850 -3.283 6.309 1.00 98.00 324 ARG A C 1
ATOM 2597 O O . ARG A 1 324 ? -4.691 -2.099 6.593 1.00 98.00 324 ARG A O 1
ATOM 2604 N N . THR A 1 325 ? -6.022 -3.900 6.378 1.00 96.88 325 THR A N 1
ATOM 2605 C CA . THR A 1 325 ? -7.290 -3.220 6.678 1.00 96.88 325 THR A CA 1
ATOM 2606 C C . THR A 1 325 ? -8.259 -4.148 7.428 1.00 96.88 325 THR A C 1
ATOM 2608 O O . THR A 1 325 ? -7.974 -5.333 7.617 1.00 96.88 325 THR A O 1
ATOM 2611 N N . PHE A 1 326 ? -9.402 -3.630 7.881 1.00 96.31 326 PHE A N 1
ATOM 2612 C CA . PHE A 1 326 ? -10.460 -4.423 8.522 1.00 96.31 326 PHE A CA 1
ATOM 2613 C C . PHE A 1 326 ? -11.700 -4.455 7.632 1.00 96.31 326 PHE A C 1
ATOM 2615 O O . PHE A 1 326 ? -12.169 -3.392 7.240 1.00 96.31 326 PHE A O 1
ATOM 2622 N N . ASP A 1 327 ? -12.265 -5.635 7.368 1.00 95.44 327 ASP A N 1
ATOM 2623 C CA . ASP A 1 327 ? -13.529 -5.776 6.630 1.00 95.44 327 ASP A CA 1
ATOM 2624 C C . ASP A 1 327 ? -14.717 -5.386 7.525 1.00 95.44 327 ASP A C 1
ATOM 2626 O O . ASP A 1 327 ? -15.427 -6.217 8.093 1.00 95.44 327 ASP A O 1
ATOM 2630 N N . VAL A 1 328 ? -14.853 -4.078 7.724 1.00 90.38 328 VAL A N 1
ATOM 2631 C CA . VAL A 1 328 ? -15.967 -3.394 8.385 1.00 90.38 328 VAL A CA 1
ATOM 2632 C C . VAL A 1 328 ? -16.318 -2.151 7.573 1.00 90.38 328 VAL A C 1
ATOM 2634 O O . VAL A 1 328 ? -15.501 -1.663 6.784 1.00 90.38 328 VAL A O 1
ATOM 2637 N N . ASP A 1 329 ? -17.530 -1.632 7.759 1.00 83.62 329 ASP A N 1
ATOM 2638 C CA . ASP A 1 329 ? -18.077 -0.559 6.930 1.00 83.62 329 ASP A CA 1
ATOM 2639 C C . ASP A 1 329 ? -17.135 0.650 6.841 1.00 83.62 329 ASP A C 1
ATOM 2641 O O . ASP A 1 329 ? -16.889 1.380 7.798 1.00 83.62 329 ASP A O 1
ATOM 2645 N N . GLY A 1 330 ? -16.589 0.856 5.642 1.00 81.31 330 GLY A N 1
ATOM 2646 C CA . GLY A 1 330 ? -15.662 1.939 5.351 1.00 81.31 330 GLY A CA 1
ATOM 2647 C C . GLY A 1 330 ? -14.204 1.691 5.751 1.00 81.31 330 GLY A C 1
ATOM 2648 O O . GLY A 1 330 ? -13.361 2.457 5.316 1.00 81.31 330 GLY A O 1
ATOM 2649 N N . CYS A 1 331 ? -13.832 0.655 6.495 1.00 87.44 331 CYS A N 1
ATOM 2650 C CA . CYS A 1 331 ? -12.421 0.456 6.866 1.00 87.44 331 CYS A CA 1
ATOM 2651 C C . CYS A 1 331 ? -11.684 -0.630 6.077 1.00 87.44 331 CYS A C 1
ATOM 2653 O O . CYS A 1 331 ? -10.504 -0.841 6.346 1.00 87.44 331 CYS A O 1
ATOM 2655 N N . GLY A 1 332 ? -12.354 -1.299 5.134 1.00 91.31 332 GLY A N 1
ATOM 2656 C CA . GLY A 1 332 ? -11.783 -2.399 4.349 1.00 91.31 332 GLY A CA 1
ATOM 2657 C C . GLY A 1 332 ? -10.977 -1.950 3.131 1.00 91.31 332 GLY A C 1
ATOM 2658 O O . GLY A 1 332 ? -10.562 -0.791 3.010 1.00 91.31 332 GLY A O 1
ATOM 2659 N N . ILE A 1 333 ? -10.807 -2.860 2.170 1.00 94.38 333 ILE A N 1
ATOM 2660 C CA . ILE A 1 333 ? -10.030 -2.626 0.945 1.00 94.38 333 ILE A CA 1
ATOM 2661 C C . ILE A 1 333 ? -10.491 -1.358 0.218 1.00 94.38 333 ILE A C 1
ATOM 2663 O O . ILE A 1 333 ? -9.657 -0.571 -0.232 1.00 94.38 333 ILE A O 1
ATOM 2667 N N . SER A 1 334 ? -11.804 -1.117 0.129 1.00 88.75 334 SER A N 1
ATOM 2668 C CA . SER A 1 334 ? -12.366 0.031 -0.597 1.00 88.75 334 SER A CA 1
ATOM 2669 C C . SER A 1 334 ? -11.884 1.385 -0.070 1.00 88.75 334 SER A C 1
ATOM 2671 O O . SER A 1 334 ? -11.770 2.328 -0.851 1.00 88.75 334 SER A O 1
ATOM 2673 N N . ALA A 1 335 ? -11.580 1.482 1.229 1.00 86.69 335 ALA A N 1
ATOM 2674 C CA . ALA A 1 335 ? -11.119 2.710 1.878 1.00 86.69 335 ALA A CA 1
ATOM 2675 C C . ALA A 1 335 ? -9.792 3.205 1.294 1.00 86.69 335 ALA A C 1
ATOM 2677 O O . ALA A 1 335 ? -9.602 4.392 1.041 1.00 86.69 335 ALA A O 1
ATOM 2678 N N . MET A 1 336 ? -8.876 2.265 1.061 1.00 88.25 336 MET A N 1
ATOM 2679 C CA . MET A 1 336 ? -7.550 2.541 0.522 1.00 88.25 336 MET A CA 1
ATOM 2680 C C . MET A 1 336 ? -7.539 2.461 -1.012 1.00 88.25 336 MET A C 1
ATOM 2682 O O . MET A 1 336 ? -6.907 3.280 -1.676 1.00 88.25 336 MET A O 1
ATOM 2686 N N . ALA A 1 337 ? -8.279 1.514 -1.592 1.00 89.06 337 ALA A N 1
ATOM 2687 C CA . ALA A 1 337 ? -8.313 1.275 -3.032 1.00 89.06 337 ALA A CA 1
ATOM 2688 C C . ALA A 1 337 ? -8.788 2.492 -3.832 1.00 89.06 337 ALA A C 1
ATOM 2690 O O . ALA A 1 337 ? -8.223 2.772 -4.888 1.00 89.06 337 ALA A O 1
ATOM 2691 N N . GLN A 1 338 ? -9.792 3.230 -3.336 1.00 80.44 338 GLN A N 1
ATOM 2692 C CA . GLN A 1 338 ? -10.375 4.357 -4.071 1.00 80.44 338 GLN A CA 1
ATOM 2693 C C . GLN A 1 338 ? -9.324 5.404 -4.457 1.00 80.44 338 GLN A C 1
ATOM 2695 O O . GLN A 1 338 ? -9.342 5.887 -5.585 1.00 80.44 338 GLN A O 1
ATOM 2700 N N . PHE A 1 339 ? -8.364 5.682 -3.566 1.00 83.25 339 PHE A N 1
ATOM 2701 C CA . PHE A 1 339 ? -7.258 6.588 -3.859 1.00 83.25 339 PHE A CA 1
ATOM 2702 C C . PHE A 1 339 ? -6.488 6.133 -5.102 1.00 83.25 339 PHE A C 1
ATOM 2704 O O . PHE A 1 339 ? -6.336 6.903 -6.038 1.00 83.25 339 PHE A O 1
ATOM 2711 N N . PHE A 1 340 ? -6.059 4.872 -5.167 1.00 86.06 340 PHE A N 1
ATOM 2712 C CA . PHE A 1 340 ? -5.304 4.356 -6.311 1.00 86.06 340 PHE A CA 1
ATOM 2713 C C . PHE A 1 340 ? -6.134 4.307 -7.600 1.00 86.06 340 PHE A C 1
ATOM 2715 O O . PHE A 1 340 ? -5.622 4.623 -8.678 1.00 86.06 340 PHE A O 1
ATOM 2722 N N . LEU A 1 341 ? -7.420 3.958 -7.499 1.00 83.75 341 LEU A N 1
ATOM 2723 C CA . LEU A 1 341 ? -8.344 3.946 -8.637 1.00 83.75 341 LEU A CA 1
ATOM 2724 C C . LEU A 1 341 ? -8.498 5.339 -9.264 1.00 83.75 341 LEU A C 1
ATOM 2726 O O . LEU A 1 341 ? -8.495 5.457 -10.491 1.00 83.75 341 LEU A O 1
ATOM 2730 N N . ASP A 1 342 ? -8.536 6.396 -8.448 1.00 78.38 342 ASP A N 1
ATOM 2731 C CA . ASP A 1 342 ? -8.591 7.785 -8.926 1.00 78.38 342 ASP A CA 1
ATOM 2732 C C . ASP A 1 342 ? -7.336 8.186 -9.736 1.00 78.38 342 ASP A C 1
ATOM 2734 O O . ASP A 1 342 ? -7.393 9.106 -10.557 1.00 78.38 342 ASP A O 1
ATOM 2738 N N . PHE A 1 343 ? -6.219 7.464 -9.569 1.00 77.00 343 PHE A N 1
ATOM 2739 C CA . PHE A 1 343 ? -4.970 7.627 -10.331 1.00 77.00 343 PHE A CA 1
ATOM 2740 C C . PHE A 1 343 ? -4.770 6.581 -11.437 1.00 77.00 343 PHE A C 1
ATOM 2742 O O . PHE A 1 343 ? -3.674 6.445 -11.982 1.00 77.00 343 PHE A O 1
ATOM 2749 N N . GLY A 1 344 ? -5.833 5.869 -11.819 1.00 80.38 344 GLY A N 1
ATOM 2750 C CA . GLY A 1 344 ? -5.831 4.979 -12.980 1.00 80.38 344 GLY A CA 1
ATOM 2751 C C . GLY A 1 344 ? -5.266 3.585 -12.722 1.00 80.38 344 GLY A C 1
ATOM 2752 O O . GLY A 1 344 ? -5.002 2.862 -13.684 1.00 80.38 344 GLY A O 1
ATOM 2753 N N . TYR A 1 345 ? -5.093 3.189 -11.458 1.00 89.31 345 TYR A N 1
ATOM 2754 C CA . TYR A 1 345 ? -4.858 1.783 -11.136 1.00 89.31 345 TYR A CA 1
ATOM 2755 C C . TYR A 1 345 ? -6.082 0.945 -11.505 1.00 89.31 345 TYR A C 1
ATOM 2757 O O . TYR A 1 345 ? -7.220 1.414 -11.467 1.00 89.31 345 TYR A O 1
ATOM 2765 N N . VAL A 1 346 ? -5.844 -0.318 -11.845 1.00 87.44 346 VAL A N 1
ATOM 2766 C CA . VAL A 1 346 ? -6.893 -1.254 -12.261 1.00 87.44 346 VAL A CA 1
ATOM 2767 C C . VAL A 1 346 ? -6.938 -2.418 -11.288 1.00 87.44 346 VAL A C 1
ATOM 2769 O O . VAL A 1 346 ? -5.903 -3.021 -11.013 1.00 87.44 346 VAL A O 1
ATOM 2772 N N . VAL A 1 347 ? -8.133 -2.733 -10.781 1.00 94.31 347 VAL A N 1
ATOM 2773 C CA . VAL A 1 347 ? -8.372 -3.905 -9.924 1.00 94.31 347 VAL A CA 1
ATOM 2774 C C . VAL A 1 347 ? -8.059 -5.185 -10.696 1.00 94.31 347 VAL A C 1
ATOM 2776 O O . VAL A 1 347 ? -8.404 -5.307 -11.875 1.00 94.31 347 VAL A O 1
ATOM 2779 N N . ARG A 1 348 ? -7.415 -6.138 -10.028 1.00 94.81 348 ARG A N 1
ATOM 2780 C CA . ARG A 1 348 ? -7.051 -7.449 -10.569 1.00 94.81 348 ARG A CA 1
ATOM 2781 C C . ARG A 1 348 ? -7.608 -8.556 -9.672 1.00 94.81 348 ARG A C 1
ATOM 2783 O O . ARG A 1 348 ? -8.707 -8.413 -9.142 1.00 94.81 348 ARG A O 1
ATOM 2790 N N . ASP A 1 349 ? -6.894 -9.670 -9.563 1.00 94.69 349 ASP A N 1
ATOM 2791 C CA . ASP A 1 349 ? -7.379 -10.882 -8.910 1.00 94.69 349 ASP A CA 1
ATOM 2792 C C . ASP A 1 349 ? -7.636 -10.698 -7.412 1.00 94.69 349 ASP A C 1
ATOM 2794 O O . ASP A 1 349 ? -6.957 -9.937 -6.715 1.00 94.69 349 ASP A O 1
ATOM 2798 N N . GLU A 1 350 ? -8.603 -11.469 -6.922 1.00 96.00 350 GLU A N 1
ATOM 2799 C CA . GLU A 1 350 ? -8.891 -11.637 -5.503 1.00 96.00 350 GLU A CA 1
ATOM 2800 C C . GLU A 1 350 ? -8.140 -12.858 -4.959 1.00 96.00 350 GLU A C 1
ATOM 2802 O O . GLU A 1 350 ? -8.180 -13.941 -5.543 1.00 96.00 350 GLU A O 1
ATOM 2807 N N . LEU A 1 351 ? -7.485 -12.696 -3.810 1.00 94.94 351 LEU A N 1
ATOM 2808 C CA . LEU A 1 351 ? -6.813 -13.763 -3.076 1.00 94.94 351 LEU A CA 1
ATOM 2809 C C . LEU A 1 351 ? -7.536 -14.001 -1.748 1.00 94.94 351 LEU A C 1
ATOM 2811 O O . LEU A 1 351 ? -7.976 -13.060 -1.085 1.00 94.94 351 LEU A O 1
ATOM 2815 N N . ARG A 1 352 ? -7.638 -15.264 -1.329 1.00 95.31 352 ARG A N 1
ATOM 2816 C CA . ARG A 1 352 ? -8.275 -15.654 -0.063 1.00 95.31 352 ARG A CA 1
ATOM 2817 C C . ARG A 1 352 ? -7.332 -16.495 0.777 1.00 95.31 352 ARG A C 1
ATOM 2819 O O . ARG A 1 352 ? -6.696 -17.412 0.268 1.00 95.31 352 ARG A O 1
ATOM 2826 N N . PHE A 1 353 ? -7.324 -16.226 2.080 1.00 94.06 353 PHE A N 1
ATOM 2827 C CA . PHE A 1 353 ? -6.510 -16.927 3.070 1.00 94.06 353 PHE A CA 1
ATOM 2828 C C . PHE A 1 353 ? -7.426 -17.456 4.180 1.00 94.06 353 PHE A C 1
ATOM 2830 O O . PHE A 1 353 ? -7.539 -16.833 5.240 1.00 94.06 353 PHE A O 1
ATOM 2837 N N . PRO A 1 354 ? -8.115 -18.595 3.957 1.00 92.00 354 PRO A N 1
ATOM 2838 C CA . PRO A 1 354 ? -9.144 -19.080 4.874 1.00 92.00 354 PRO A CA 1
ATOM 2839 C C . PRO A 1 354 ? -8.637 -19.297 6.299 1.00 92.00 354 PRO A C 1
ATOM 2841 O O . PRO A 1 354 ? -9.343 -18.971 7.239 1.00 92.00 354 PRO A O 1
ATOM 2844 N N . LYS A 1 355 ? -7.400 -19.781 6.473 1.00 90.88 355 LYS A N 1
ATOM 2845 C CA . LYS A 1 355 ? -6.819 -20.033 7.803 1.00 90.88 355 LYS A CA 1
ATOM 2846 C C . LYS A 1 355 ? -6.582 -18.764 8.623 1.00 90.88 355 LYS A C 1
ATOM 2848 O O . LYS A 1 355 ? -6.593 -18.831 9.842 1.00 90.88 355 LYS A O 1
ATOM 2853 N N . LYS A 1 356 ? -6.347 -17.633 7.954 1.00 91.19 356 LYS A N 1
ATOM 2854 C CA . LYS A 1 356 ? -6.065 -16.336 8.589 1.00 91.19 356 LYS A CA 1
ATOM 2855 C C . LYS A 1 356 ? -7.264 -15.396 8.567 1.00 91.19 356 LYS A C 1
ATOM 2857 O O . LYS A 1 356 ? -7.147 -14.252 8.989 1.00 91.19 356 LYS A O 1
ATOM 2862 N N . HIS A 1 357 ? -8.391 -15.869 8.033 1.00 96.62 357 HIS A N 1
ATOM 2863 C CA . HIS A 1 357 ? -9.591 -15.076 7.797 1.00 96.62 357 HIS A CA 1
ATOM 2864 C C . HIS A 1 357 ? -9.310 -13.807 6.975 1.00 96.62 357 HIS A C 1
ATOM 2866 O O . HIS A 1 357 ? -9.871 -12.757 7.260 1.00 96.62 357 HIS A O 1
ATOM 2872 N N . LEU A 1 358 ? -8.442 -13.882 5.957 1.00 97.50 358 LEU A N 1
ATOM 2873 C CA . LEU A 1 358 ? -8.107 -12.720 5.123 1.00 97.50 358 LEU A CA 1
ATOM 2874 C C . LEU A 1 358 ? -8.664 -12.847 3.708 1.00 97.50 358 LEU A C 1
ATOM 2876 O O . LEU A 1 358 ? -8.712 -13.935 3.121 1.00 97.50 358 LEU A O 1
ATOM 2880 N N . ARG A 1 359 ? -8.975 -11.690 3.132 1.00 97.38 359 ARG A N 1
ATOM 2881 C CA . ARG A 1 359 ? -9.138 -11.481 1.695 1.00 97.38 359 ARG A CA 1
ATOM 2882 C C . ARG A 1 359 ? -8.161 -10.403 1.236 1.00 97.38 359 ARG A C 1
ATOM 2884 O O . ARG A 1 359 ? -7.817 -9.514 2.006 1.00 97.38 359 ARG A O 1
ATOM 2891 N N . ALA A 1 360 ? -7.706 -10.471 -0.008 1.00 97.81 360 ALA A N 1
ATOM 2892 C CA . ALA A 1 360 ? -6.913 -9.415 -0.615 1.00 97.81 360 ALA A CA 1
ATOM 2893 C C . ALA A 1 360 ? -7.303 -9.174 -2.071 1.00 97.81 360 ALA A C 1
ATOM 2895 O O . ALA A 1 360 ? -7.751 -10.086 -2.762 1.00 97.81 360 ALA A O 1
ATOM 2896 N N . LEU A 1 361 ? -7.088 -7.946 -2.526 1.00 97.62 361 LEU A N 1
ATOM 2897 C CA . LEU A 1 361 ? -7.128 -7.546 -3.926 1.00 97.62 361 LEU A CA 1
ATOM 2898 C C . LEU A 1 361 ? -5.800 -6.887 -4.270 1.00 97.62 361 LEU A C 1
ATOM 2900 O O . LEU A 1 361 ? -5.218 -6.175 -3.444 1.00 97.62 361 LEU A O 1
ATOM 2904 N N . TRP A 1 362 ? -5.341 -7.088 -5.499 1.00 98.00 362 TRP A N 1
ATOM 2905 C CA . TRP A 1 362 ? -4.205 -6.343 -6.017 1.00 98.00 362 TRP A CA 1
ATOM 2906 C C . TRP A 1 362 ? -4.604 -5.443 -7.184 1.00 98.00 362 TRP A C 1
ATOM 2908 O O . TRP A 1 362 ? -5.618 -5.656 -7.851 1.00 98.00 362 TRP A O 1
ATOM 2918 N N . PHE A 1 363 ? -3.817 -4.395 -7.394 1.00 97.19 363 PHE A N 1
ATOM 2919 C CA . PHE A 1 363 ? -4.096 -3.339 -8.351 1.00 97.19 363 PHE A CA 1
ATOM 2920 C C . PHE A 1 363 ? -2.854 -3.105 -9.200 1.00 97.19 363 PHE A C 1
ATOM 2922 O O . PHE A 1 363 ? -1.776 -2.814 -8.672 1.00 97.19 363 PHE A O 1
ATOM 2929 N N . SER A 1 364 ? -2.999 -3.223 -10.518 1.00 95.00 364 SER A N 1
ATOM 2930 C CA . SER A 1 364 ? -1.910 -2.917 -11.445 1.00 95.00 364 SER A CA 1
ATOM 2931 C C . SER A 1 364 ? -1.866 -1.413 -11.726 1.00 95.00 364 SER A C 1
ATOM 2933 O O . SER A 1 364 ? -2.936 -0.821 -11.918 1.00 95.00 364 SER A O 1
ATOM 2935 N N . PRO A 1 365 ? -0.676 -0.804 -11.824 1.00 93.06 365 PRO A N 1
ATOM 2936 C CA . PRO A 1 365 ? -0.543 0.596 -12.213 1.00 93.06 365 PRO A CA 1
ATOM 2937 C C . PRO A 1 365 ? -0.950 0.815 -13.686 1.00 93.06 365 PRO A C 1
ATOM 2939 O O . PRO A 1 365 ? -1.090 -0.151 -14.446 1.00 93.06 365 PRO A O 1
ATOM 2942 N N . PRO A 1 366 ? -1.121 2.077 -14.123 1.00 85.56 366 PRO A N 1
ATOM 2943 C CA . PRO A 1 366 ? -1.296 2.403 -15.535 1.00 85.56 366 PRO A CA 1
ATOM 2944 C C . PRO A 1 366 ? -0.147 1.854 -16.393 1.00 85.56 366 PRO A C 1
ATOM 2946 O O . PRO A 1 366 ? 1.020 2.078 -16.085 1.00 85.56 366 PRO A O 1
ATOM 2949 N N . GLU A 1 367 ? -0.471 1.197 -17.507 1.00 81.25 367 GLU A N 1
ATOM 2950 C CA . GLU A 1 367 ? 0.494 0.452 -18.337 1.00 81.25 367 GLU A CA 1
ATOM 2951 C C . GLU A 1 367 ? 1.690 1.300 -18.809 1.00 81.25 367 GLU A C 1
ATOM 2953 O O . GLU A 1 367 ? 2.836 0.863 -18.755 1.00 81.25 367 GLU A O 1
ATOM 2958 N N . HIS A 1 368 ? 1.449 2.562 -19.176 1.00 79.94 368 HIS A N 1
ATOM 2959 C CA . HIS A 1 368 ? 2.497 3.500 -19.600 1.00 79.94 368 HIS A CA 1
ATOM 2960 C C . HIS A 1 368 ? 3.507 3.878 -18.495 1.00 79.94 368 HIS A C 1
ATOM 2962 O O . HIS A 1 368 ? 4.512 4.526 -18.791 1.00 79.94 368 HIS A O 1
ATOM 2968 N N . LEU A 1 369 ? 3.252 3.495 -17.238 1.00 87.38 369 LEU A N 1
ATOM 2969 C CA . LEU A 1 369 ? 4.100 3.757 -16.070 1.00 87.38 369 LEU A CA 1
ATOM 2970 C C . LEU A 1 369 ? 4.778 2.488 -15.522 1.00 87.38 369 LEU A C 1
ATOM 2972 O O . LEU A 1 369 ? 5.441 2.568 -14.490 1.00 87.38 369 LEU A O 1
ATOM 2976 N N . LEU A 1 370 ? 4.649 1.337 -16.195 1.00 84.38 370 LEU A N 1
ATOM 2977 C CA . LEU A 1 370 ? 5.312 0.081 -15.803 1.00 84.38 370 LEU A CA 1
ATOM 2978 C C . LEU A 1 370 ? 6.815 0.059 -16.113 1.00 84.38 370 LEU A C 1
ATOM 2980 O O . LEU A 1 370 ? 7.577 -0.615 -15.431 1.00 84.38 370 LEU A O 1
ATOM 2984 N N . ASP A 1 371 ? 7.254 0.805 -17.126 1.00 85.12 371 ASP A N 1
ATOM 2985 C CA . ASP A 1 371 ? 8.649 0.822 -17.591 1.00 85.12 371 ASP A CA 1
ATOM 2986 C C . ASP A 1 371 ? 9.190 2.254 -17.763 1.00 85.12 371 ASP A C 1
ATOM 2988 O O . ASP A 1 371 ? 10.115 2.515 -18.537 1.00 85.12 371 ASP A O 1
ATOM 2992 N N . CYS A 1 372 ? 8.611 3.223 -17.045 1.00 85.31 372 CYS A N 1
ATOM 2993 C CA . CYS A 1 372 ? 9.095 4.600 -17.075 1.00 85.31 372 CYS A CA 1
ATOM 2994 C C . CYS A 1 372 ? 10.461 4.746 -16.378 1.00 85.31 372 CYS A C 1
ATOM 2996 O O . CYS A 1 372 ? 10.815 3.989 -15.477 1.00 85.31 372 CYS A O 1
ATOM 2998 N N . LYS A 1 373 ? 11.242 5.751 -16.788 1.00 86.88 373 LYS A N 1
ATOM 2999 C CA . LYS A 1 373 ? 12.566 6.028 -16.207 1.00 86.88 373 LYS A CA 1
ATOM 3000 C C . LYS A 1 373 ? 12.445 6.643 -14.813 1.00 86.88 373 LYS A C 1
ATOM 3002 O O . LYS A 1 373 ? 11.568 7.469 -14.593 1.00 86.88 373 LYS A O 1
ATOM 3007 N N . GLY A 1 374 ? 13.397 6.332 -13.939 1.00 89.94 374 GLY A N 1
ATOM 3008 C CA . GLY A 1 374 ? 13.496 6.883 -12.588 1.00 89.94 374 GLY A CA 1
ATOM 3009 C C . GLY A 1 374 ? 13.851 5.794 -11.582 1.00 89.94 374 GLY A C 1
ATOM 3010 O O . GLY A 1 374 ? 14.211 4.688 -11.970 1.00 89.94 374 GLY A O 1
ATOM 3011 N N . GLU A 1 375 ? 13.743 6.108 -10.297 1.00 92.50 375 GLU A N 1
ATOM 3012 C CA . GLU A 1 375 ? 13.935 5.148 -9.208 1.00 92.50 375 GLU A CA 1
ATOM 3013 C C . GLU A 1 375 ? 12.895 5.362 -8.104 1.00 92.50 375 GLU A C 1
ATOM 3015 O O . GLU A 1 375 ? 12.272 6.427 -8.015 1.00 92.50 375 GLU A O 1
ATOM 3020 N N . GLY A 1 376 ? 12.713 4.342 -7.272 1.00 93.69 376 GLY A N 1
ATOM 3021 C CA . GLY A 1 376 ? 11.730 4.298 -6.201 1.00 93.69 376 GLY A CA 1
ATOM 3022 C C . GLY A 1 376 ? 10.341 4.698 -6.692 1.00 93.69 376 GLY A C 1
ATOM 3023 O O . GLY A 1 376 ? 9.905 4.302 -7.773 1.00 93.69 376 GLY A O 1
ATOM 3024 N N . VAL A 1 377 ? 9.671 5.566 -5.936 1.00 91.75 377 VAL A N 1
ATOM 3025 C CA . VAL A 1 377 ? 8.349 6.123 -6.280 1.00 91.75 377 VAL A CA 1
ATOM 3026 C C . VAL A 1 377 ? 8.349 7.055 -7.500 1.00 91.75 377 VAL A C 1
ATOM 3028 O O . VAL A 1 377 ? 7.287 7.364 -8.045 1.00 91.75 377 VAL A O 1
ATOM 3031 N N . ASN A 1 378 ? 9.522 7.507 -7.952 1.00 90.62 378 ASN A N 1
ATOM 3032 C CA . ASN A 1 378 ? 9.693 8.331 -9.152 1.00 90.62 378 ASN A CA 1
ATOM 3033 C C . ASN A 1 378 ? 10.063 7.506 -10.398 1.00 90.62 378 ASN A C 1
ATOM 3035 O O . ASN A 1 378 ? 10.182 8.071 -11.482 1.00 90.62 378 ASN A O 1
ATOM 3039 N N . GLY A 1 379 ? 10.244 6.191 -10.253 1.00 92.88 379 GLY A N 1
ATOM 3040 C CA . GLY A 1 379 ? 10.463 5.244 -11.342 1.00 92.88 379 GLY A CA 1
ATOM 3041 C C . GLY A 1 379 ? 9.171 4.549 -11.782 1.00 92.88 379 GLY A C 1
ATOM 3042 O O . GLY A 1 379 ? 8.089 5.146 -11.678 1.00 92.88 379 GLY A O 1
ATOM 3043 N N . PRO A 1 380 ? 9.275 3.305 -12.287 1.00 94.62 380 PRO A N 1
ATOM 3044 C CA . PRO A 1 380 ? 8.132 2.427 -12.504 1.00 94.62 380 PRO A CA 1
ATOM 3045 C C . PRO A 1 380 ? 7.199 2.416 -11.298 1.00 94.62 380 PRO A C 1
ATOM 3047 O O . PRO A 1 380 ? 7.658 2.272 -10.164 1.00 94.62 380 PRO A O 1
ATOM 3050 N N . LEU A 1 381 ? 5.900 2.600 -11.528 1.00 95.31 381 LEU A N 1
ATOM 3051 C CA . LEU A 1 381 ? 4.952 2.597 -10.421 1.00 95.31 381 LEU A CA 1
ATOM 3052 C C . LEU A 1 381 ? 4.797 1.182 -9.841 1.00 95.31 381 LEU A C 1
ATOM 3054 O O . LEU A 1 381 ? 4.651 0.230 -10.610 1.00 95.31 381 LEU A O 1
ATOM 3058 N N . PRO A 1 382 ? 4.783 1.038 -8.503 1.00 97.62 382 PRO A N 1
ATOM 3059 C CA . PRO A 1 382 ? 4.598 -0.257 -7.866 1.00 97.62 382 PRO A CA 1
ATOM 3060 C C . PRO A 1 382 ? 3.168 -0.761 -8.069 1.00 97.62 382 PRO A C 1
ATOM 3062 O O . PRO A 1 382 ? 2.220 0.021 -8.147 1.00 97.62 382 PRO A O 1
ATOM 3065 N N . ARG A 1 383 ? 2.980 -2.081 -8.075 1.00 98.38 383 ARG A N 1
ATOM 3066 C CA . ARG A 1 383 ? 1.649 -2.678 -7.869 1.00 98.38 383 ARG A CA 1
ATOM 3067 C C . ARG A 1 383 ? 1.171 -2.369 -6.452 1.00 98.38 383 ARG A C 1
ATOM 3069 O O . ARG A 1 383 ? 1.980 -2.157 -5.553 1.00 98.38 383 ARG A O 1
ATOM 3076 N N . ILE A 1 384 ? -0.135 -2.390 -6.219 1.00 98.38 384 ILE A N 1
ATOM 3077 C CA . ILE A 1 384 ? -0.682 -2.228 -4.865 1.00 98.38 384 ILE A CA 1
ATOM 3078 C C . ILE A 1 384 ? -1.353 -3.523 -4.442 1.00 98.38 384 ILE A C 1
ATOM 3080 O O . ILE A 1 384 ? -2.171 -4.055 -5.182 1.00 98.38 384 ILE A O 1
ATOM 3084 N N . PHE A 1 385 ? -1.031 -4.014 -3.252 1.00 98.50 385 PHE A N 1
ATOM 3085 C CA . PHE A 1 385 ? -1.669 -5.165 -2.628 1.00 98.50 385 PHE A CA 1
ATOM 3086 C C . PHE A 1 385 ? -2.421 -4.701 -1.380 1.00 98.50 385 PHE A C 1
ATOM 3088 O O . PHE A 1 385 ? -1.824 -4.170 -0.448 1.00 98.50 385 PHE A O 1
ATOM 3095 N N . ILE A 1 386 ? -3.739 -4.872 -1.338 1.00 98.31 386 ILE A N 1
ATOM 3096 C CA . ILE A 1 386 ? -4.552 -4.452 -0.191 1.00 98.31 386 ILE A CA 1
ATOM 3097 C C . ILE A 1 386 ? -5.267 -5.676 0.349 1.00 98.31 386 ILE A C 1
ATOM 3099 O O . ILE A 1 386 ? -6.018 -6.335 -0.368 1.00 98.31 386 ILE A O 1
ATOM 3103 N N . SER A 1 387 ? -5.022 -5.974 1.619 1.00 98.12 387 SER A N 1
ATOM 3104 C CA . SER A 1 387 ? -5.678 -7.062 2.339 1.00 98.12 387 SER A CA 1
ATOM 3105 C C . SER A 1 387 ? -6.627 -6.520 3.396 1.00 98.12 387 SER A C 1
ATOM 3107 O O . SER A 1 387 ? -6.408 -5.431 3.928 1.00 98.12 387 SER A O 1
ATOM 3109 N N . GLU A 1 388 ? -7.653 -7.296 3.717 1.00 97.75 388 GLU A N 1
ATOM 3110 C CA . GLU A 1 388 ? -8.579 -7.046 4.812 1.00 97.75 388 GLU A CA 1
ATOM 3111 C C . GLU A 1 388 ? -8.826 -8.313 5.625 1.00 97.75 388 GLU A C 1
ATOM 3113 O O . GLU A 1 388 ? -8.867 -9.429 5.093 1.00 97.75 388 GLU A O 1
ATOM 3118 N N . LEU A 1 389 ? -8.991 -8.119 6.929 1.00 98.38 389 LEU A N 1
ATOM 3119 C CA . LEU A 1 389 ? -9.406 -9.162 7.855 1.00 98.38 389 LEU A CA 1
ATOM 3120 C C . LEU A 1 389 ? -10.927 -9.271 7.872 1.00 98.38 389 LEU A C 1
ATOM 3122 O O . LEU A 1 389 ? -11.597 -8.294 8.192 1.00 98.38 389 LEU A O 1
ATOM 3126 N N . LEU A 1 390 ? -11.445 -10.464 7.587 1.00 98.12 390 LEU A N 1
ATOM 3127 C CA . LEU A 1 390 ? -12.864 -10.807 7.650 1.00 98.12 390 LEU A CA 1
ATOM 3128 C C . LEU A 1 390 ? -13.305 -10.846 9.118 1.00 98.12 390 LEU A C 1
ATOM 3130 O O . LEU A 1 390 ? -13.211 -11.876 9.792 1.00 98.12 390 LEU A O 1
ATOM 3134 N N . VAL A 1 391 ? -13.730 -9.691 9.633 1.00 97.19 391 VAL A N 1
ATOM 3135 C CA . VAL A 1 391 ? -14.032 -9.497 11.059 1.00 97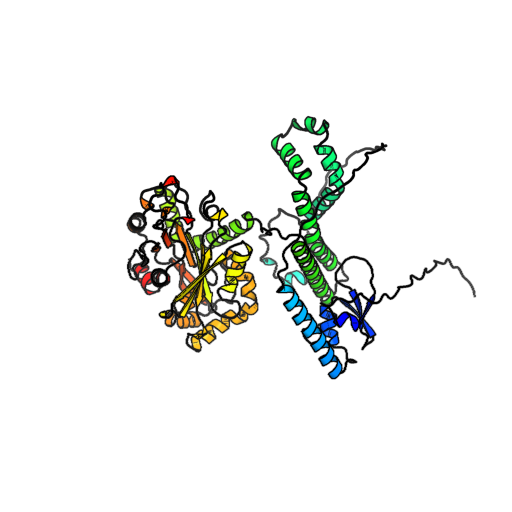.19 391 VAL A CA 1
ATOM 3136 C C . VAL A 1 391 ? -15.182 -10.401 11.510 1.00 97.19 391 VAL A C 1
ATOM 3138 O O . VAL A 1 391 ? -15.151 -10.910 12.625 1.00 97.19 391 VAL A O 1
ATOM 3141 N N . ASP A 1 392 ? -16.138 -10.704 10.628 1.00 97.06 392 ASP A N 1
ATOM 3142 C CA . ASP A 1 392 ? -17.259 -11.618 10.895 1.00 97.06 392 ASP A CA 1
ATOM 3143 C C . ASP A 1 392 ? -16.832 -13.063 11.228 1.00 97.06 392 ASP A C 1
ATOM 3145 O O . ASP A 1 392 ? -17.635 -13.825 11.769 1.00 97.06 392 ASP A O 1
ATOM 3149 N N . LYS A 1 393 ? -15.588 -13.454 10.910 1.00 97.19 393 LYS A N 1
ATOM 3150 C CA . LYS A 1 393 ? -15.020 -14.782 11.206 1.00 97.19 393 LYS A CA 1
ATOM 3151 C C . LYS A 1 393 ? -14.283 -14.867 12.539 1.00 97.19 393 LYS A C 1
ATOM 3153 O O . LYS A 1 393 ? -13.840 -15.955 12.901 1.00 97.19 393 LYS A O 1
ATOM 3158 N N . LEU A 1 394 ? -14.126 -13.752 13.247 1.00 97.06 394 LEU A N 1
ATOM 3159 C CA . LEU A 1 394 ? -13.479 -13.712 14.559 1.00 97.06 394 LEU A CA 1
ATOM 3160 C C . LEU A 1 394 ? -14.473 -13.988 15.690 1.00 97.06 394 LEU A C 1
ATOM 3162 O O . LEU A 1 394 ? -15.691 -13.984 15.484 1.00 97.06 394 LEU A O 1
ATOM 3166 N N . SER A 1 395 ? -13.953 -14.182 16.899 1.00 97.88 395 SER A N 1
ATOM 3167 C CA . SER A 1 395 ? -14.740 -14.271 18.125 1.00 97.88 395 SER A CA 1
ATOM 3168 C C . SER A 1 395 ? -15.622 -13.027 18.323 1.00 97.88 395 SER A C 1
ATOM 3170 O O . SER A 1 395 ? -15.234 -11.919 17.928 1.00 97.88 395 SER A O 1
ATOM 3172 N N . PRO A 1 396 ? -16.807 -13.161 18.948 1.00 98.06 396 PRO A N 1
ATOM 3173 C CA . PRO A 1 396 ? -17.645 -12.011 19.286 1.00 98.06 396 PRO A CA 1
ATOM 3174 C C . PRO A 1 396 ? -16.886 -10.927 20.066 1.00 98.06 396 PRO A C 1
ATOM 3176 O O . PRO A 1 396 ? -17.093 -9.738 19.830 1.00 98.06 396 PRO A O 1
ATOM 3179 N N . GLU A 1 397 ? -15.972 -11.325 20.951 1.00 97.38 397 GLU A N 1
ATOM 3180 C CA . GLU A 1 397 ? -15.133 -10.427 21.741 1.00 97.38 397 GLU A CA 1
ATOM 3181 C C . GLU A 1 397 ? -14.194 -9.594 20.855 1.00 97.38 397 GLU A C 1
ATOM 3183 O O . GLU A 1 397 ? -14.157 -8.366 20.977 1.00 97.38 397 GLU A O 1
ATOM 3188 N N . ALA A 1 398 ? -13.483 -10.230 19.917 1.00 97.69 398 ALA A N 1
ATOM 3189 C CA . ALA A 1 398 ? -12.618 -9.530 18.968 1.00 97.69 398 ALA A CA 1
ATOM 3190 C C . ALA A 1 398 ? -13.415 -8.614 18.029 1.00 97.69 398 ALA A C 1
ATOM 3192 O O . ALA A 1 398 ? -12.993 -7.487 17.758 1.00 97.69 398 ALA A O 1
ATOM 3193 N N . GLN A 1 399 ? -14.596 -9.052 17.580 1.00 97.81 399 GLN A N 1
ATOM 3194 C CA . GLN A 1 399 ? -15.491 -8.231 16.760 1.00 97.81 399 GLN A CA 1
ATOM 3195 C C . GLN A 1 399 ? -15.923 -6.955 17.485 1.00 97.81 399 GLN A C 1
ATOM 3197 O O . GLN A 1 399 ? -15.889 -5.874 16.895 1.00 97.81 399 GLN A O 1
ATOM 3202 N N . VAL A 1 400 ? -16.311 -7.065 18.759 1.00 97.44 400 VAL A N 1
ATOM 3203 C CA . VAL A 1 400 ? -16.693 -5.913 19.589 1.00 97.44 400 VAL A CA 1
ATOM 3204 C C . VAL A 1 400 ? -15.523 -4.946 19.746 1.00 97.44 400 VAL A C 1
ATOM 3206 O O . VAL A 1 400 ? -15.716 -3.738 19.612 1.00 97.44 400 VAL A O 1
ATOM 3209 N N . ILE A 1 401 ? -14.309 -5.452 19.972 1.00 97.44 401 ILE A N 1
ATOM 3210 C CA . ILE A 1 401 ? -13.112 -4.612 20.090 1.00 97.44 401 ILE A CA 1
ATOM 3211 C C . ILE A 1 401 ? -12.812 -3.888 18.778 1.00 97.44 401 ILE A C 1
ATOM 3213 O O . ILE A 1 401 ? -12.598 -2.680 18.790 1.00 97.44 401 ILE A O 1
ATOM 3217 N N . ILE A 1 402 ? -12.826 -4.575 17.635 1.00 96.19 402 ILE A N 1
ATOM 3218 C CA . ILE A 1 402 ? -12.547 -3.927 16.345 1.00 96.19 402 ILE A CA 1
ATOM 3219 C C . ILE A 1 402 ? -13.602 -2.853 16.044 1.00 96.19 402 ILE A C 1
ATOM 3221 O O . ILE A 1 402 ? -13.252 -1.731 15.664 1.00 96.19 402 ILE A O 1
ATOM 3225 N N . LYS A 1 403 ? -14.886 -3.149 16.282 1.00 94.06 403 LYS A N 1
ATOM 3226 C CA . LYS A 1 403 ? -15.991 -2.193 16.090 1.00 94.06 403 LYS A CA 1
ATOM 3227 C C . LYS A 1 403 ? -15.900 -0.991 17.026 1.00 94.06 403 LYS A C 1
ATOM 3229 O O . LYS A 1 403 ? -16.083 0.135 16.578 1.00 94.06 403 LYS A O 1
ATOM 3234 N N . LYS A 1 404 ? -15.482 -1.187 18.283 1.00 94.06 404 LYS A N 1
ATOM 3235 C CA . LYS A 1 404 ? -15.231 -0.098 19.248 1.00 94.06 404 LYS A CA 1
ATOM 3236 C C . LYS A 1 404 ? -14.312 0.994 18.683 1.00 94.06 404 LYS A C 1
ATOM 3238 O O . LYS A 1 404 ? -14.535 2.166 18.975 1.00 94.06 404 LYS A O 1
ATOM 3243 N N . TYR A 1 405 ? -13.300 0.636 17.892 1.00 92.94 405 TYR A N 1
ATOM 3244 C CA . TYR A 1 405 ? -12.385 1.608 17.279 1.00 92.94 405 TYR A CA 1
ATOM 3245 C C . TYR A 1 405 ? -12.868 2.105 15.914 1.00 92.94 405 TYR A C 1
ATOM 3247 O O . TYR A 1 405 ? -12.781 3.298 15.621 1.00 92.94 405 TYR A O 1
ATOM 3255 N N . THR A 1 406 ? -13.389 1.205 15.084 1.00 90.00 406 THR A N 1
ATOM 3256 C CA . THR A 1 406 ? -13.747 1.512 13.692 1.00 90.00 406 THR A CA 1
ATOM 3257 C C . THR A 1 406 ? -15.064 2.282 13.560 1.00 90.00 406 THR A C 1
ATOM 3259 O O . THR A 1 406 ? -15.131 3.192 12.737 1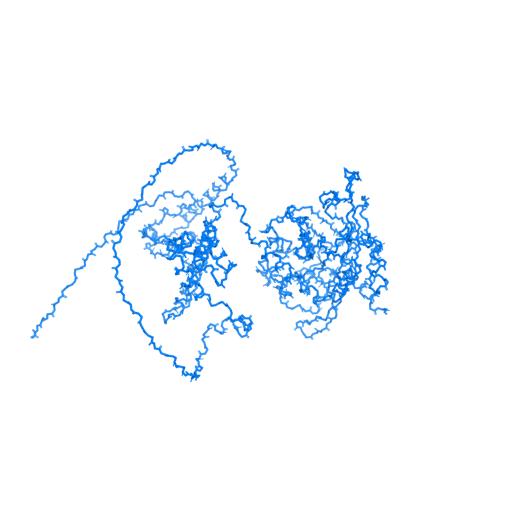.00 90.00 406 THR A O 1
ATOM 3262 N N . ASP A 1 407 ? -16.054 2.057 14.431 1.00 86.75 407 ASP A N 1
ATOM 3263 C CA . ASP A 1 407 ? -17.341 2.777 14.402 1.00 86.75 407 ASP A CA 1
ATOM 3264 C C . ASP A 1 407 ? -17.182 4.268 14.750 1.00 86.75 407 ASP A C 1
ATOM 3266 O O . ASP A 1 407 ? -17.859 5.135 14.196 1.00 86.75 407 ASP A O 1
ATOM 3270 N N . VAL A 1 408 ? -16.237 4.599 15.637 1.00 78.75 408 VAL A N 1
ATOM 3271 C CA . VAL A 1 408 ? -15.885 5.995 15.963 1.00 78.75 408 VAL A CA 1
ATOM 3272 C C . VAL A 1 408 ? -15.227 6.682 14.762 1.00 78.75 408 VAL A C 1
ATOM 3274 O O . VAL A 1 408 ? -15.307 7.900 14.597 1.00 78.75 408 VAL A O 1
ATOM 3277 N N . SER A 1 409 ? -14.630 5.889 13.874 1.00 65.81 409 SER A N 1
ATOM 3278 C CA . SER A 1 409 ? -14.027 6.318 12.622 1.00 65.81 409 SER A CA 1
ATOM 3279 C C . SER A 1 409 ? -15.034 6.348 11.465 1.00 65.81 409 SER A C 1
ATOM 3281 O O . SER A 1 409 ? -14.645 6.147 10.320 1.00 65.81 409 SER A O 1
ATOM 3283 N N . ALA A 1 410 ? -16.318 6.652 11.707 1.00 52.22 410 ALA A N 1
ATOM 3284 C CA . ALA A 1 410 ? -17.394 6.654 10.697 1.00 52.22 410 ALA A CA 1
ATOM 3285 C C . ALA A 1 410 ? -17.129 7.498 9.415 1.00 52.22 410 ALA A C 1
ATOM 3287 O O . ALA A 1 410 ? -17.920 7.466 8.474 1.00 52.22 410 ALA A O 1
ATOM 3288 N N . HIS A 1 411 ? -16.013 8.240 9.352 1.00 53.69 411 HIS A N 1
ATOM 3289 C CA . HIS A 1 411 ? -15.489 8.906 8.153 1.00 53.69 411 HIS A CA 1
ATOM 3290 C C . HIS A 1 411 ? -13.990 8.661 7.861 1.00 53.69 411 HIS A C 1
ATOM 3292 O O . HIS A 1 411 ? -13.456 9.249 6.920 1.00 53.69 411 HIS A O 1
ATOM 3298 N N . GLY A 1 412 ? -13.282 7.822 8.628 1.00 50.44 412 GLY A N 1
ATOM 3299 C CA . GLY A 1 412 ? -11.866 7.487 8.412 1.00 50.44 412 GLY A CA 1
ATOM 3300 C C . GLY A 1 412 ? -11.603 6.847 7.049 1.00 50.44 412 GLY A C 1
ATOM 3301 O O . GLY A 1 412 ? -10.525 7.007 6.481 1.00 50.44 412 GLY A O 1
ATOM 3302 N N . ASN A 1 413 ? -12.638 6.238 6.468 1.00 56.16 413 ASN A N 1
ATOM 3303 C CA . ASN A 1 413 ? -12.675 5.705 5.111 1.00 56.16 413 ASN A CA 1
ATOM 3304 C C . ASN A 1 413 ? -12.344 6.727 4.011 1.00 56.16 413 ASN A C 1
ATOM 3306 O O . ASN A 1 413 ? -11.736 6.370 3.008 1.00 56.16 413 ASN A O 1
ATOM 3310 N N . LYS A 1 414 ? -12.696 8.006 4.201 1.00 58.81 414 LYS A N 1
ATOM 3311 C CA . LYS A 1 414 ? -12.392 9.090 3.248 1.00 58.81 414 LYS A CA 1
ATOM 3312 C C . LYS A 1 414 ? -10.944 9.571 3.333 1.00 58.81 414 LYS A C 1
ATOM 3314 O O . LYS A 1 414 ? -10.498 10.311 2.459 1.00 58.81 414 LYS A O 1
ATOM 3319 N N . TYR A 1 415 ? -10.227 9.181 4.385 1.00 71.56 415 TYR A N 1
ATOM 3320 C CA . TYR A 1 415 ? -8.913 9.717 4.724 1.00 71.56 415 TYR A CA 1
ATOM 3321 C C . TYR A 1 415 ? -7.848 8.628 4.890 1.00 71.56 415 TYR A C 1
ATOM 3323 O O . TYR A 1 415 ? -6.759 8.942 5.354 1.00 71.56 415 TYR A O 1
ATOM 3331 N N . ALA A 1 416 ? -8.105 7.375 4.495 1.00 82.38 416 ALA A N 1
ATOM 3332 C CA . ALA A 1 416 ? -7.151 6.270 4.652 1.00 82.38 416 ALA A CA 1
ATOM 3333 C C . ALA A 1 416 ? -5.780 6.574 4.016 1.00 82.38 416 ALA A C 1
ATOM 3335 O O . ALA A 1 416 ? -4.743 6.420 4.661 1.00 82.38 416 ALA A O 1
ATOM 3336 N N . ALA A 1 417 ? -5.770 7.102 2.787 1.00 78.94 417 ALA A N 1
ATOM 3337 C CA . ALA A 1 417 ? -4.540 7.528 2.116 1.00 78.94 417 ALA A CA 1
ATOM 3338 C C . ALA A 1 417 ? -3.842 8.691 2.846 1.00 78.94 417 ALA A C 1
ATOM 3340 O O . ALA A 1 417 ? -2.620 8.699 2.973 1.00 78.94 417 ALA A O 1
ATOM 3341 N N . LEU A 1 418 ? -4.606 9.651 3.383 1.00 77.06 418 LEU A N 1
ATOM 3342 C CA . LEU A 1 418 ? -4.051 10.748 4.181 1.00 77.06 418 LEU A CA 1
ATOM 3343 C C . LEU A 1 418 ? -3.433 10.228 5.486 1.00 77.06 418 LEU A C 1
ATOM 3345 O O . LEU A 1 418 ? -2.330 10.628 5.835 1.00 77.06 418 LEU A O 1
ATOM 3349 N N . ALA A 1 419 ? -4.104 9.297 6.164 1.00 82.25 419 ALA A N 1
ATOM 3350 C CA . ALA A 1 419 ? -3.618 8.655 7.379 1.00 82.25 419 ALA A CA 1
ATOM 3351 C C . ALA A 1 419 ? -2.315 7.874 7.137 1.00 82.25 419 ALA A C 1
ATOM 3353 O O . ALA A 1 419 ? -1.410 7.924 7.969 1.00 82.25 419 ALA A O 1
ATOM 3354 N N . SER A 1 420 ? -2.183 7.220 5.977 1.00 84.62 420 SER A N 1
ATOM 3355 C CA . SER A 1 420 ? -0.931 6.588 5.538 1.00 84.62 420 SER A CA 1
ATOM 3356 C C . SER A 1 420 ? 0.199 7.614 5.378 1.00 84.62 420 SER A C 1
ATOM 3358 O O . SER A 1 420 ? 1.293 7.420 5.906 1.00 84.62 420 SER A O 1
ATOM 3360 N N . VAL A 1 421 ? -0.081 8.745 4.720 1.00 81.00 421 VAL A N 1
ATOM 3361 C CA . VAL A 1 421 ? 0.884 9.838 4.491 1.00 81.00 421 VAL A CA 1
ATOM 3362 C C . VAL A 1 421 ? 1.320 10.533 5.780 1.00 81.00 421 VAL A C 1
ATOM 3364 O O . VAL A 1 421 ? 2.461 10.976 5.878 1.00 81.00 421 VAL A O 1
ATOM 3367 N N . THR A 1 422 ? 0.436 10.658 6.770 1.00 81.00 422 THR A N 1
ATOM 3368 C CA . THR A 1 422 ? 0.757 11.290 8.060 1.00 81.00 422 THR A CA 1
ATOM 3369 C C . THR A 1 422 ? 1.220 10.288 9.116 1.00 81.00 422 THR A C 1
ATOM 3371 O O . THR A 1 422 ? 1.600 10.682 10.218 1.00 81.00 422 THR A O 1
ATOM 3374 N N . GLY A 1 423 ? 1.162 8.986 8.817 1.00 83.62 423 GLY A N 1
ATOM 3375 C CA . GLY A 1 423 ? 1.464 7.912 9.759 1.00 83.62 423 GLY A CA 1
ATOM 3376 C C . GLY A 1 423 ? 0.537 7.870 10.977 1.00 83.62 423 GLY A C 1
ATOM 3377 O O . GLY A 1 423 ? 0.980 7.430 12.042 1.00 83.62 423 GLY A O 1
ATOM 3378 N N . SER A 1 424 ? -0.700 8.356 10.833 1.00 87.31 424 SER A N 1
ATOM 3379 C CA . SER A 1 424 ? -1.690 8.508 11.907 1.00 87.31 424 SER A CA 1
ATOM 3380 C C . SER A 1 424 ? -2.726 7.380 11.910 1.00 87.31 424 SER A C 1
ATOM 3382 O O . SER A 1 424 ? -3.045 6.809 10.869 1.00 87.31 424 SER A O 1
ATOM 3384 N N . LEU A 1 425 ? -3.306 7.096 13.078 1.00 90.25 425 LEU A N 1
ATOM 3385 C CA . LEU A 1 425 ? -4.494 6.249 13.181 1.00 90.25 425 LEU A CA 1
ATOM 3386 C C . LEU A 1 425 ? -5.749 7.062 12.848 1.00 90.25 425 LEU A C 1
ATOM 3388 O O . LEU A 1 425 ? -5.841 8.246 13.168 1.00 90.25 425 LEU A O 1
ATOM 3392 N N . THR A 1 426 ? -6.726 6.414 12.215 1.00 87.88 426 THR A N 1
ATOM 3393 C CA . THR A 1 426 ? -8.048 7.014 11.949 1.00 87.88 426 THR A CA 1
ATOM 3394 C C . THR A 1 426 ? -9.033 6.800 13.100 1.00 87.88 426 THR A C 1
ATOM 3396 O O . THR A 1 426 ? -10.148 7.319 13.071 1.00 87.88 426 THR A O 1
ATOM 3399 N N . TRP A 1 427 ? -8.617 6.056 14.121 1.00 90.69 427 TRP A N 1
ATOM 3400 C CA . TRP A 1 427 ? -9.350 5.777 15.348 1.00 90.69 427 TRP A CA 1
ATOM 3401 C C . TRP A 1 427 ? -8.542 6.230 16.572 1.00 90.69 427 TRP A C 1
ATOM 3403 O O . TRP A 1 427 ? -7.339 6.487 16.450 1.00 90.69 427 TRP A O 1
ATOM 3413 N N . PRO A 1 428 ? -9.178 6.344 17.755 1.00 92.12 428 PRO A N 1
ATOM 3414 C CA . PRO A 1 428 ? -8.476 6.657 18.994 1.00 92.12 428 PRO A CA 1
ATOM 3415 C C . PRO A 1 428 ? -7.355 5.659 19.292 1.00 92.12 428 PRO A C 1
ATOM 3417 O O . PRO A 1 428 ? -7.443 4.489 18.916 1.00 92.12 428 PRO A O 1
ATOM 3420 N N . THR A 1 429 ? -6.326 6.111 20.010 1.00 95.44 429 THR A N 1
ATOM 3421 C CA . THR A 1 429 ? -5.256 5.235 20.496 1.00 95.44 429 THR A CA 1
ATOM 3422 C C . THR A 1 429 ? -5.859 4.041 21.251 1.00 95.44 429 THR A C 1
ATOM 3424 O O . THR A 1 429 ? -6.692 4.252 22.136 1.00 95.44 429 THR A O 1
ATOM 3427 N N . PRO A 1 430 ? -5.481 2.799 20.907 1.00 96.75 430 PRO A N 1
ATOM 3428 C CA . PRO A 1 430 ? -6.043 1.613 21.527 1.00 96.75 430 PRO A CA 1
ATOM 3429 C C . PRO A 1 430 ? -5.607 1.436 22.980 1.00 96.75 430 PRO A C 1
ATOM 3431 O O . PRO A 1 430 ? -4.584 1.975 23.412 1.00 96.75 430 PRO A O 1
ATOM 3434 N N . LEU A 1 431 ? -6.388 0.636 23.707 1.00 97.81 431 LEU A N 1
ATOM 3435 C CA . LEU A 1 431 ? -5.997 0.081 24.997 1.00 97.81 431 LEU A CA 1
ATOM 3436 C C . LEU A 1 431 ? -5.036 -1.094 24.804 1.00 97.81 431 LEU A C 1
ATOM 3438 O O . LEU A 1 431 ? -5.180 -1.878 23.860 1.00 97.81 431 LEU A O 1
ATOM 3442 N N . PHE A 1 432 ? -4.093 -1.267 25.726 1.00 97.69 432 PHE A N 1
ATOM 3443 C CA . PHE A 1 432 ? -3.164 -2.395 25.696 1.00 97.69 432 PHE A CA 1
ATOM 3444 C C . PHE A 1 432 ? -3.894 -3.729 25.884 1.00 97.69 432 PHE A C 1
ATOM 3446 O O . PHE A 1 432 ? -3.612 -4.702 25.188 1.00 97.69 432 PHE A O 1
ATOM 3453 N N . SER A 1 433 ? -4.894 -3.754 26.766 1.00 97.06 433 SER A N 1
ATOM 3454 C CA . SER A 1 433 ? -5.745 -4.932 26.991 1.00 97.06 433 SER A CA 1
ATOM 3455 C C . SER A 1 433 ? -6.483 -5.390 25.724 1.00 97.06 433 SER A C 1
ATOM 3457 O O . SER A 1 433 ? -6.518 -6.588 25.432 1.00 97.06 433 SER A O 1
ATOM 3459 N N . ASP A 1 434 ? -7.005 -4.445 24.938 1.00 97.88 434 ASP A N 1
ATOM 3460 C CA . ASP A 1 434 ? -7.660 -4.725 23.656 1.00 97.88 434 ASP A CA 1
ATOM 3461 C C . ASP A 1 434 ? -6.656 -5.276 22.633 1.00 97.88 434 ASP A C 1
ATOM 3463 O O . ASP A 1 434 ? -6.923 -6.281 21.973 1.00 97.88 434 ASP A O 1
ATOM 3467 N N . TYR A 1 435 ? -5.469 -4.665 22.546 1.00 97.69 435 TYR A N 1
ATOM 3468 C CA . TYR A 1 435 ? -4.385 -5.146 21.689 1.00 97.69 435 TYR A CA 1
ATOM 3469 C C . TYR A 1 435 ? -3.955 -6.574 22.046 1.00 97.69 435 TYR A C 1
ATOM 3471 O O . TYR A 1 435 ? -3.844 -7.413 21.157 1.00 97.69 435 TYR A O 1
ATOM 3479 N N . GLN A 1 436 ? -3.764 -6.886 23.331 1.00 96.88 436 GLN A N 1
ATOM 3480 C CA . GLN A 1 436 ? -3.389 -8.231 23.782 1.00 96.88 436 GLN A CA 1
ATOM 3481 C C . GLN A 1 436 ? -4.473 -9.274 23.504 1.00 96.88 436 GLN A C 1
ATOM 3483 O O . GLN A 1 436 ? -4.163 -10.442 23.256 1.00 96.88 436 GLN A O 1
ATOM 3488 N N . LEU A 1 437 ? -5.751 -8.896 23.586 1.00 96.81 437 LEU A N 1
ATOM 3489 C CA . LEU A 1 437 ? -6.842 -9.797 23.228 1.00 96.81 437 LEU A CA 1
ATOM 3490 C C . LEU A 1 437 ? -6.807 -10.102 21.730 1.00 96.81 437 LEU A C 1
ATOM 3492 O O . LEU A 1 437 ? -6.773 -11.276 21.370 1.00 96.81 437 LEU A O 1
ATOM 3496 N N . LEU A 1 438 ? -6.699 -9.077 20.880 1.00 97.75 438 LEU A N 1
ATOM 3497 C CA . LEU A 1 438 ? -6.568 -9.287 19.439 1.00 97.75 438 LEU A CA 1
ATOM 3498 C C . LEU A 1 438 ? -5.306 -10.076 19.085 1.00 97.75 438 LEU A C 1
ATOM 3500 O O . LEU A 1 438 ? -5.390 -10.988 18.278 1.00 97.75 438 LEU A O 1
ATOM 3504 N N . ALA A 1 439 ? -4.162 -9.797 19.710 1.00 95.38 439 ALA A N 1
ATOM 3505 C CA . ALA A 1 439 ? -2.896 -10.468 19.406 1.00 95.38 439 ALA A CA 1
ATOM 3506 C C . ALA A 1 439 ? -2.928 -11.973 19.702 1.00 95.38 439 ALA A C 1
ATOM 3508 O O . ALA A 1 439 ? -2.248 -12.741 19.029 1.00 95.38 439 ALA A O 1
ATOM 3509 N N . ARG A 1 440 ? -3.733 -12.404 20.684 1.00 94.88 440 ARG A N 1
ATOM 3510 C CA . ARG A 1 440 ? -3.927 -13.828 21.001 1.00 94.88 440 ARG A CA 1
ATOM 3511 C C . ARG A 1 440 ? -4.743 -14.577 19.952 1.00 94.88 440 ARG A C 1
ATOM 3513 O O . ARG A 1 440 ? -4.581 -15.786 19.828 1.00 94.88 440 ARG A O 1
ATOM 3520 N N . GLU A 1 441 ? -5.625 -13.886 19.239 1.00 95.44 441 GLU A N 1
ATOM 3521 C CA . GLU A 1 441 ? -6.514 -14.498 18.248 1.00 95.44 441 GLU A CA 1
ATOM 3522 C C . GLU A 1 441 ? -6.022 -14.286 16.811 1.00 95.44 441 GLU A C 1
ATOM 3524 O O . GLU A 1 441 ? -6.017 -15.210 16.002 1.00 95.44 441 GLU A O 1
ATOM 3529 N N . SER A 1 442 ? -5.603 -13.065 16.488 1.00 96.44 442 SER A N 1
ATOM 3530 C CA . SER A 1 442 ? -5.142 -12.652 15.170 1.00 96.44 442 SER A CA 1
ATOM 3531 C C . SER A 1 442 ? -4.059 -11.582 15.296 1.00 96.44 442 SER A C 1
ATOM 3533 O O . SER A 1 442 ? -4.327 -10.399 15.521 1.00 96.44 442 SER A O 1
ATOM 3535 N N . GLU A 1 443 ? -2.810 -11.981 15.061 1.00 95.25 443 GLU A N 1
ATOM 3536 C CA . GLU A 1 443 ? -1.685 -11.044 14.966 1.00 95.25 443 GLU A CA 1
ATOM 3537 C C . GLU A 1 443 ? -1.898 -10.000 13.859 1.00 95.25 443 GLU A C 1
ATOM 3539 O O . GLU A 1 443 ? -1.472 -8.853 13.991 1.00 95.25 443 GLU A O 1
ATOM 3544 N N . TYR A 1 444 ? -2.615 -10.360 12.786 1.00 97.44 444 TYR A N 1
ATOM 3545 C CA . TYR A 1 444 ? -3.027 -9.408 11.756 1.00 97.44 444 TYR A CA 1
ATOM 3546 C C . TYR A 1 444 ? -3.928 -8.320 12.352 1.00 97.44 444 TYR A C 1
ATOM 3548 O O . TYR A 1 444 ? -3.706 -7.139 12.092 1.00 97.44 444 TYR A O 1
ATOM 3556 N N . ALA A 1 445 ? -4.920 -8.696 13.168 1.00 97.88 445 ALA A N 1
ATOM 3557 C CA . ALA A 1 445 ? -5.808 -7.736 13.818 1.00 97.88 445 ALA A CA 1
ATOM 3558 C C . ALA A 1 445 ? -5.038 -6.803 14.757 1.00 97.88 445 ALA A C 1
ATOM 3560 O O . ALA A 1 445 ? -5.208 -5.586 14.698 1.00 97.88 445 ALA A O 1
ATOM 3561 N N . ALA A 1 446 ? -4.151 -7.365 15.579 1.00 97.94 446 ALA A N 1
ATOM 3562 C CA . ALA A 1 446 ? -3.318 -6.597 16.496 1.00 97.94 446 ALA A CA 1
ATOM 3563 C C . ALA A 1 446 ? -2.399 -5.614 15.758 1.00 97.94 446 ALA A C 1
ATOM 3565 O O . ALA A 1 446 ? -2.316 -4.446 16.140 1.00 97.94 446 ALA A O 1
ATOM 3566 N N . TRP A 1 447 ? -1.766 -6.058 14.666 1.00 98.19 447 TRP A N 1
ATOM 3567 C CA . TRP A 1 447 ? -0.928 -5.206 13.825 1.00 98.19 447 TRP A CA 1
ATOM 3568 C C . TRP A 1 447 ? -1.723 -4.041 13.240 1.00 98.19 447 TRP A C 1
ATOM 3570 O O . TRP A 1 447 ? -1.302 -2.890 13.362 1.00 98.19 447 TRP A O 1
ATOM 3580 N N . THR A 1 448 ? -2.877 -4.333 12.633 1.00 97.75 448 THR A N 1
ATOM 3581 C CA . THR A 1 448 ? -3.721 -3.318 11.993 1.00 97.75 448 THR A CA 1
ATOM 3582 C C . THR A 1 448 ? -4.234 -2.321 13.023 1.00 97.75 448 THR A C 1
ATOM 3584 O O . THR A 1 448 ? -4.218 -1.130 12.743 1.00 97.75 448 THR A O 1
ATOM 3587 N N . LEU A 1 449 ? -4.588 -2.753 14.239 1.00 97.31 449 LEU A N 1
ATOM 3588 C CA . LEU A 1 449 ? -5.069 -1.864 15.302 1.00 97.31 449 LEU A CA 1
ATOM 3589 C C . LEU A 1 449 ? -4.063 -0.751 15.665 1.00 97.31 449 LEU A C 1
ATOM 3591 O O . LEU A 1 449 ? -4.472 0.395 15.858 1.00 97.31 449 LEU A O 1
ATOM 3595 N N . VAL A 1 450 ? -2.764 -1.070 15.739 1.00 97.31 450 VAL A N 1
ATOM 3596 C CA . VAL A 1 450 ? -1.711 -0.119 16.163 1.00 97.31 450 VAL A CA 1
ATOM 3597 C C . VAL A 1 450 ? -0.978 0.564 15.004 1.00 97.31 450 VAL A C 1
ATOM 3599 O O . VAL A 1 450 ? -0.385 1.623 15.204 1.00 97.31 450 VAL A O 1
ATOM 3602 N N . ASN A 1 451 ? -1.034 0.009 13.789 1.00 96.44 451 ASN A N 1
ATOM 3603 C CA . ASN A 1 451 ? -0.401 0.594 12.598 1.00 96.44 451 ASN A CA 1
ATOM 3604 C C . ASN A 1 451 ? -1.395 1.283 11.645 1.00 96.44 451 ASN A C 1
ATOM 3606 O O . ASN A 1 451 ? -0.986 2.112 10.829 1.00 96.44 451 ASN A O 1
ATOM 3610 N N . GLY A 1 452 ? -2.690 0.977 11.739 1.00 94.94 452 GLY A N 1
ATOM 3611 C CA . GLY A 1 452 ? -3.731 1.521 10.871 1.00 94.94 452 GLY A CA 1
ATOM 3612 C C . GLY A 1 452 ? -3.443 1.262 9.392 1.00 94.94 452 GLY A C 1
ATOM 3613 O O . GLY A 1 452 ? -3.136 0.143 8.993 1.00 94.94 452 GLY A O 1
ATOM 3614 N N . TYR A 1 453 ? -3.512 2.326 8.591 1.00 94.12 453 TYR A N 1
ATOM 3615 C CA . TYR A 1 453 ? -3.270 2.297 7.145 1.00 94.12 453 TYR A CA 1
ATOM 3616 C C . TYR A 1 453 ? -1.801 2.505 6.752 1.00 94.12 453 TYR A C 1
ATOM 3618 O O . TYR A 1 453 ? -1.525 2.843 5.602 1.00 94.12 453 TYR A O 1
ATOM 3626 N N . ALA A 1 454 ? -0.853 2.353 7.680 1.00 96.00 454 ALA A N 1
ATOM 3627 C CA . ALA A 1 454 ? 0.563 2.439 7.344 1.00 96.00 454 ALA A CA 1
ATOM 3628 C C . ALA A 1 454 ? 0.946 1.412 6.263 1.00 96.00 454 ALA A C 1
ATOM 3630 O O . ALA A 1 454 ? 0.396 0.307 6.206 1.00 96.00 454 ALA A O 1
ATOM 3631 N N . LEU A 1 455 ? 1.924 1.769 5.427 1.00 97.75 455 LEU A N 1
ATOM 3632 C CA . LEU A 1 455 ? 2.525 0.849 4.465 1.00 97.75 455 LEU A CA 1
ATOM 3633 C C . LEU A 1 455 ? 3.116 -0.352 5.218 1.00 97.75 4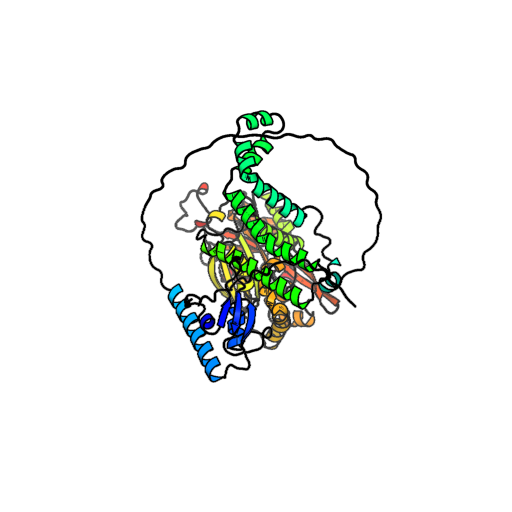55 LEU A C 1
ATOM 3635 O O . LEU A 1 455 ? 4.070 -0.193 5.975 1.00 97.75 455 LEU A O 1
ATOM 3639 N N . ASN A 1 456 ? 2.543 -1.543 5.027 1.00 98.19 456 ASN A N 1
ATOM 3640 C CA . ASN A 1 456 ? 2.959 -2.756 5.735 1.00 98.19 456 ASN A CA 1
ATOM 3641 C C . ASN A 1 456 ? 4.320 -3.260 5.262 1.00 98.19 456 ASN A C 1
ATOM 3643 O O . ASN A 1 456 ? 5.096 -3.784 6.058 1.00 98.19 456 ASN A O 1
ATOM 3647 N N . HIS A 1 457 ? 4.581 -3.133 3.967 1.00 98.31 457 HIS A N 1
ATOM 3648 C CA . HIS A 1 457 ? 5.896 -3.347 3.395 1.00 98.31 457 HIS A CA 1
ATOM 3649 C C . HIS A 1 457 ? 6.000 -2.699 2.020 1.00 98.31 457 HIS A C 1
ATOM 3651 O O . HIS A 1 457 ? 5.010 -2.461 1.319 1.00 98.31 457 HIS A O 1
ATOM 3657 N N . LEU A 1 458 ? 7.250 -2.450 1.667 1.00 97.94 458 LEU A N 1
ATOM 3658 C CA . LEU A 1 458 ? 7.717 -2.077 0.350 1.00 97.94 458 LEU A CA 1
ATOM 3659 C C . LEU A 1 458 ? 8.513 -3.252 -0.215 1.00 97.94 458 LEU A C 1
ATOM 3661 O O . LEU A 1 458 ? 9.241 -3.910 0.533 1.00 97.94 458 LEU A O 1
ATOM 3665 N N . THR A 1 459 ? 8.419 -3.473 -1.525 1.00 98.69 459 THR A N 1
ATOM 3666 C CA . THR A 1 459 ? 9.089 -4.604 -2.177 1.00 98.69 459 THR A CA 1
ATOM 3667 C C . THR A 1 459 ? 10.082 -4.137 -3.231 1.00 98.69 459 THR A C 1
ATOM 3669 O O . THR A 1 459 ? 9.702 -3.429 -4.161 1.00 98.69 459 THR A O 1
ATOM 3672 N N . ILE A 1 460 ? 11.348 -4.553 -3.133 1.00 98.50 460 ILE A N 1
ATOM 3673 C CA . ILE A 1 460 ? 12.357 -4.306 -4.175 1.00 98.50 460 ILE A CA 1
ATOM 3674 C C . ILE A 1 460 ? 12.114 -5.260 -5.348 1.00 98.50 460 ILE A C 1
ATOM 3676 O O . ILE A 1 460 ? 12.025 -6.475 -5.166 1.00 98.50 460 ILE A O 1
ATOM 3680 N N . SER A 1 461 ? 12.059 -4.705 -6.558 1.00 98.12 461 SER A N 1
ATOM 3681 C CA . SER A 1 461 ? 12.021 -5.466 -7.807 1.00 98.12 461 SER A CA 1
ATOM 3682 C C . SER A 1 461 ? 13.427 -5.956 -8.157 1.00 98.12 461 SER A C 1
ATOM 3684 O O . SER A 1 461 ? 14.244 -5.226 -8.721 1.00 98.12 461 SER A O 1
ATOM 3686 N N . VAL A 1 462 ? 13.725 -7.196 -7.776 1.00 97.94 462 VAL A N 1
ATOM 3687 C CA . VAL A 1 462 ? 15.070 -7.781 -7.835 1.00 97.94 462 VAL A CA 1
ATOM 3688 C C . VAL A 1 462 ? 15.556 -7.905 -9.275 1.00 97.94 462 VAL A C 1
ATOM 3690 O O . VAL A 1 462 ? 16.676 -7.509 -9.583 1.00 97.94 462 VAL A O 1
ATOM 3693 N N . HIS A 1 463 ? 14.692 -8.344 -10.194 1.00 96.19 463 HIS A N 1
ATOM 3694 C CA . HIS A 1 463 ? 15.037 -8.518 -11.611 1.00 96.19 463 HIS A CA 1
ATOM 3695 C C . HIS A 1 463 ? 15.391 -7.213 -12.341 1.00 96.19 463 HIS A C 1
ATOM 3697 O O . HIS A 1 463 ? 15.851 -7.268 -13.482 1.00 96.19 463 HIS A O 1
ATOM 3703 N N . ARG A 1 464 ? 15.163 -6.047 -11.720 1.00 95.38 464 ARG A N 1
ATOM 3704 C CA . ARG A 1 464 ? 15.528 -4.724 -12.255 1.00 95.38 464 ARG A CA 1
ATOM 3705 C C . ARG A 1 464 ? 16.893 -4.222 -11.778 1.00 95.38 464 ARG A C 1
ATOM 3707 O O . ARG A 1 464 ? 17.363 -3.203 -12.285 1.00 95.38 464 ARG A O 1
ATOM 3714 N N . LEU A 1 465 ? 17.528 -4.920 -10.836 1.00 96.06 465 LEU A N 1
ATOM 3715 C CA . LEU A 1 465 ? 18.900 -4.642 -10.409 1.00 96.06 465 LEU A CA 1
ATOM 3716 C C . LEU A 1 465 ? 19.889 -4.979 -11.538 1.00 96.06 465 LEU A C 1
ATOM 3718 O O . LEU A 1 465 ? 19.602 -5.779 -12.435 1.00 96.06 465 LEU A O 1
ATOM 3722 N N . LYS A 1 466 ? 21.058 -4.339 -11.528 1.00 93.12 466 LYS A N 1
ATOM 3723 C CA . LYS A 1 466 ? 22.058 -4.452 -12.600 1.00 93.12 466 LYS A CA 1
ATOM 3724 C C . LYS A 1 466 ? 23.126 -5.497 -12.314 1.00 93.12 466 LYS A C 1
ATOM 3726 O O . LYS A 1 466 ? 23.576 -6.162 -13.250 1.00 93.12 466 LYS A O 1
ATOM 3731 N N . SER A 1 467 ? 23.564 -5.598 -11.066 1.00 94.25 467 SER A N 1
ATOM 3732 C CA . SER A 1 467 ? 24.627 -6.505 -10.651 1.00 94.25 467 SER A CA 1
ATOM 3733 C C . SER A 1 467 ? 24.116 -7.944 -10.523 1.00 94.25 467 SER A C 1
ATOM 3735 O O . SER A 1 467 ? 23.005 -8.290 -10.931 1.00 94.25 467 SER A O 1
ATOM 3737 N N . ASP A 1 468 ? 24.947 -8.829 -9.989 1.00 94.50 468 ASP A N 1
ATOM 3738 C CA . ASP A 1 468 ? 24.608 -10.231 -9.761 1.00 94.50 468 ASP A CA 1
ATOM 3739 C C . ASP A 1 468 ? 23.477 -10.428 -8.738 1.00 94.50 468 ASP A C 1
ATOM 3741 O O . ASP A 1 468 ? 22.781 -11.444 -8.805 1.00 94.50 468 ASP A O 1
ATOM 3745 N N . VAL A 1 469 ? 23.210 -9.440 -7.873 1.00 96.06 469 VAL A N 1
ATOM 3746 C CA . VAL A 1 469 ? 22.054 -9.459 -6.957 1.00 96.06 469 VAL A CA 1
ATOM 3747 C C . VAL A 1 469 ? 20.709 -9.264 -7.654 1.00 96.06 469 VAL A C 1
ATOM 3749 O O . VAL A 1 469 ? 19.677 -9.299 -6.994 1.00 96.06 469 VAL A O 1
ATOM 3752 N N . ARG A 1 470 ? 20.689 -9.148 -8.989 1.00 95.06 470 ARG A N 1
ATOM 3753 C CA . ARG A 1 470 ? 19.464 -9.276 -9.795 1.00 95.06 470 ARG A CA 1
ATOM 3754 C C . ARG A 1 470 ? 18.821 -10.666 -9.754 1.00 95.06 470 ARG A C 1
ATOM 3756 O O . ARG A 1 470 ? 17.750 -10.847 -10.324 1.00 95.06 470 ARG A O 1
ATOM 3763 N N . LYS A 1 471 ? 19.500 -11.631 -9.127 1.00 97.12 471 LYS A N 1
ATOM 3764 C CA . LYS A 1 471 ? 18.964 -12.934 -8.726 1.00 97.12 471 LYS A CA 1
ATOM 3765 C C . LYS A 1 471 ? 18.691 -12.924 -7.229 1.00 97.12 471 LYS A C 1
ATOM 3767 O O . LYS A 1 471 ? 19.586 -12.607 -6.440 1.00 97.12 471 LYS A O 1
ATOM 3772 N N . ILE A 1 472 ? 17.486 -13.299 -6.828 1.00 98.00 472 ILE A N 1
ATOM 3773 C CA . ILE A 1 472 ? 17.015 -13.178 -5.448 1.00 98.00 472 ILE A CA 1
ATOM 3774 C C . ILE A 1 472 ? 17.825 -14.019 -4.463 1.00 98.00 472 ILE A C 1
ATOM 3776 O O . ILE A 1 472 ? 18.007 -13.610 -3.320 1.00 98.00 472 ILE A O 1
ATOM 3780 N N . GLU A 1 473 ? 18.393 -15.148 -4.885 1.00 97.25 473 GLU A N 1
ATOM 3781 C CA . GLU A 1 473 ? 19.288 -15.948 -4.047 1.00 97.25 473 GLU A CA 1
ATOM 3782 C C . GLU A 1 473 ? 20.560 -15.172 -3.695 1.00 97.25 473 GLU A C 1
ATOM 3784 O O . GLU A 1 473 ? 20.965 -15.147 -2.533 1.00 97.25 473 GLU A O 1
ATOM 3789 N N . LYS A 1 474 ? 21.152 -14.475 -4.674 1.00 97.94 474 LYS A N 1
ATOM 3790 C CA . LYS A 1 474 ? 22.334 -13.627 -4.463 1.00 97.94 474 LYS A CA 1
ATOM 3791 C C . LYS A 1 474 ? 22.023 -12.408 -3.616 1.00 97.94 474 LYS A C 1
ATOM 3793 O O . LYS A 1 474 ? 22.820 -12.046 -2.752 1.00 97.94 474 LYS A O 1
ATOM 3798 N N . LEU A 1 475 ? 20.845 -11.820 -3.802 1.00 97.88 475 LEU A N 1
ATOM 3799 C CA . LEU A 1 475 ? 20.382 -10.765 -2.915 1.00 97.88 475 LEU A CA 1
ATOM 3800 C C . LEU A 1 475 ? 20.224 -11.280 -1.477 1.00 97.88 475 LEU A C 1
ATOM 3802 O O . LEU A 1 475 ? 20.733 -10.654 -0.554 1.00 97.88 475 LEU A O 1
ATOM 3806 N N . ASN A 1 476 ? 19.597 -12.440 -1.271 1.00 97.94 476 ASN A N 1
ATOM 3807 C CA . ASN A 1 476 ? 19.433 -13.028 0.060 1.00 97.94 476 ASN A CA 1
ATOM 3808 C C . ASN A 1 476 ? 20.782 -13.293 0.746 1.00 97.94 476 ASN A C 1
ATOM 3810 O O . ASN A 1 476 ? 20.942 -12.937 1.914 1.00 97.94 476 ASN A O 1
ATOM 3814 N N . GLU A 1 477 ? 21.765 -13.839 0.019 1.00 97.44 477 GLU A N 1
ATOM 3815 C CA . GLU A 1 477 ? 23.142 -14.006 0.509 1.00 97.44 477 GLU A CA 1
ATOM 3816 C C . GLU A 1 477 ? 23.735 -12.667 0.987 1.00 97.44 477 GLU A C 1
ATOM 3818 O O . GLU A 1 477 ? 24.262 -12.595 2.100 1.00 97.44 477 GLU A O 1
ATOM 3823 N N . LEU A 1 478 ? 23.594 -11.594 0.194 1.00 97.69 478 LEU A N 1
ATOM 3824 C CA . LEU A 1 478 ? 24.069 -10.250 0.544 1.00 97.69 478 LEU A CA 1
ATOM 3825 C C . LEU A 1 478 ? 23.373 -9.695 1.799 1.00 97.69 478 LEU A C 1
ATOM 3827 O O . LEU A 1 478 ? 24.026 -9.120 2.676 1.00 97.69 478 LEU A O 1
ATOM 3831 N N . ILE A 1 479 ? 22.052 -9.849 1.903 1.00 97.56 479 ILE A N 1
ATOM 3832 C CA . ILE A 1 479 ? 21.277 -9.372 3.056 1.00 97.56 479 ILE A CA 1
ATOM 3833 C C . ILE A 1 479 ? 21.719 -10.104 4.333 1.00 97.56 479 ILE A C 1
ATOM 3835 O O . ILE A 1 479 ? 22.002 -9.468 5.353 1.00 97.56 479 ILE A O 1
ATOM 3839 N N . GLN A 1 480 ? 21.876 -11.428 4.268 1.00 96.19 480 GLN A N 1
ATOM 3840 C CA . GLN A 1 480 ? 22.310 -12.240 5.407 1.00 96.19 480 GLN A CA 1
ATOM 3841 C C . GLN A 1 480 ? 23.775 -11.993 5.792 1.00 96.19 480 GLN A C 1
ATOM 3843 O O . GLN A 1 480 ? 24.092 -11.930 6.985 1.00 96.19 480 GLN A O 1
ATOM 3848 N N . SER A 1 481 ? 24.681 -11.801 4.823 1.00 96.75 481 SER A N 1
ATOM 3849 C CA . SER A 1 481 ? 26.091 -11.496 5.108 1.00 96.75 481 SER A CA 1
ATOM 3850 C C . SER A 1 481 ? 26.252 -10.169 5.855 1.00 96.75 481 SER A C 1
ATOM 3852 O O . SER A 1 481 ? 27.164 -10.025 6.669 1.00 96.75 481 SER A O 1
ATOM 3854 N N . ASN A 1 482 ? 25.323 -9.233 5.636 1.00 96.88 482 ASN A N 1
ATOM 3855 C CA . ASN A 1 482 ? 25.231 -7.949 6.332 1.00 96.88 482 ASN A CA 1
ATOM 3856 C C . ASN A 1 482 ? 24.368 -8.000 7.609 1.00 96.88 482 ASN A C 1
ATOM 3858 O O . ASN A 1 482 ? 23.987 -6.961 8.137 1.00 96.88 482 ASN A O 1
ATOM 3862 N N . LYS A 1 483 ? 24.116 -9.204 8.146 1.00 95.19 483 LYS A N 1
ATOM 3863 C CA . LYS A 1 483 ? 23.475 -9.455 9.453 1.00 95.19 483 LYS A CA 1
ATOM 3864 C C . LYS A 1 483 ? 21.995 -9.079 9.552 1.00 95.19 483 LYS A C 1
ATOM 3866 O O . LYS A 1 483 ? 21.438 -9.111 10.648 1.00 95.19 483 LYS A O 1
ATOM 3871 N N . PHE A 1 484 ? 21.326 -8.814 8.436 1.00 95.25 484 PHE A N 1
ATOM 3872 C CA . PHE A 1 484 ? 19.872 -8.689 8.431 1.00 95.25 484 PHE A CA 1
ATOM 3873 C C . PHE A 1 484 ? 19.221 -10.077 8.451 1.00 95.25 484 PHE A C 1
ATOM 3875 O O . PHE A 1 484 ? 19.609 -10.981 7.708 1.00 95.25 484 PHE A O 1
ATOM 3882 N N . LYS A 1 485 ? 18.217 -10.254 9.314 1.00 93.75 485 LYS A N 1
ATOM 3883 C CA . LYS A 1 485 ? 17.470 -11.512 9.437 1.00 93.75 485 LYS A CA 1
ATOM 3884 C C . LYS A 1 485 ? 16.338 -11.565 8.410 1.00 93.75 485 LYS A C 1
ATOM 3886 O O . LYS A 1 485 ? 15.494 -10.668 8.361 1.00 93.75 485 LYS A O 1
ATOM 3891 N N . LEU A 1 486 ? 16.321 -12.637 7.624 1.00 94.69 486 LEU A N 1
ATOM 3892 C CA . LEU A 1 486 ? 15.244 -12.963 6.690 1.00 94.69 486 LEU A CA 1
ATOM 3893 C C . LEU A 1 486 ? 14.194 -13.846 7.370 1.00 94.69 486 LEU A C 1
ATOM 3895 O O . LEU A 1 486 ? 14.535 -14.668 8.220 1.00 94.69 486 LEU A O 1
ATOM 3899 N N . ASN A 1 487 ? 12.931 -13.685 6.978 1.00 91.56 487 ASN A N 1
ATOM 3900 C CA . ASN A 1 487 ? 11.825 -14.518 7.435 1.00 91.56 487 ASN A CA 1
ATOM 3901 C C . ASN A 1 487 ? 12.043 -15.969 6.973 1.00 91.56 487 ASN A C 1
ATOM 3903 O O . ASN A 1 487 ? 12.070 -16.259 5.774 1.00 91.56 487 ASN A O 1
ATOM 3907 N N . SER A 1 488 ? 12.160 -16.876 7.939 1.00 87.69 488 SER A N 1
ATOM 3908 C CA . SER A 1 488 ? 12.454 -18.297 7.738 1.00 87.69 488 SER A CA 1
ATOM 3909 C C . SER A 1 488 ? 11.213 -19.197 7.654 1.00 87.69 488 SER A C 1
ATOM 3911 O O . SER A 1 488 ? 11.353 -20.388 7.384 1.00 87.69 488 SER A O 1
ATOM 3913 N N . GLU A 1 489 ? 10.008 -18.656 7.861 1.00 81.50 489 GLU A N 1
ATOM 3914 C CA . GLU A 1 489 ? 8.753 -19.415 7.880 1.00 81.50 489 GLU A CA 1
ATOM 3915 C C . GLU A 1 489 ? 8.479 -20.084 6.522 1.00 81.50 489 GLU A C 1
ATOM 3917 O O . GLU A 1 489 ? 8.403 -19.421 5.484 1.00 81.50 489 GLU A O 1
ATOM 3922 N N . GLY A 1 490 ? 8.353 -21.416 6.522 1.00 74.44 490 GLY A N 1
ATOM 3923 C CA . GLY A 1 490 ? 8.289 -22.269 5.324 1.00 74.44 490 GLY A CA 1
ATOM 3924 C C . GLY A 1 490 ? 9.644 -22.479 4.630 1.00 74.44 490 GLY A C 1
ATOM 3925 O O . GLY A 1 490 ? 10.051 -23.613 4.397 1.00 74.44 490 GLY A O 1
ATOM 3926 N N . SER A 1 491 ? 10.341 -21.393 4.321 1.00 86.69 491 SER A N 1
ATOM 3927 C CA . SER A 1 491 ? 11.694 -21.324 3.749 1.00 86.69 491 SER A CA 1
ATOM 3928 C C . SER A 1 491 ? 12.083 -19.848 3.658 1.00 86.69 491 SER A C 1
ATOM 3930 O O . SER A 1 491 ? 11.209 -18.990 3.669 1.00 86.69 491 SER A O 1
ATOM 3932 N N . ILE A 1 492 ? 13.365 -19.495 3.524 1.00 91.62 492 ILE A N 1
ATOM 3933 C CA . ILE A 1 492 ? 13.735 -18.086 3.266 1.00 91.62 492 ILE A CA 1
ATOM 3934 C C . ILE A 1 492 ? 13.148 -17.607 1.931 1.00 91.62 492 ILE A C 1
ATOM 3936 O O . ILE A 1 492 ? 12.544 -16.537 1.860 1.00 91.62 492 ILE A O 1
ATOM 3940 N N . LEU A 1 493 ? 13.296 -18.433 0.895 1.00 95.38 493 LEU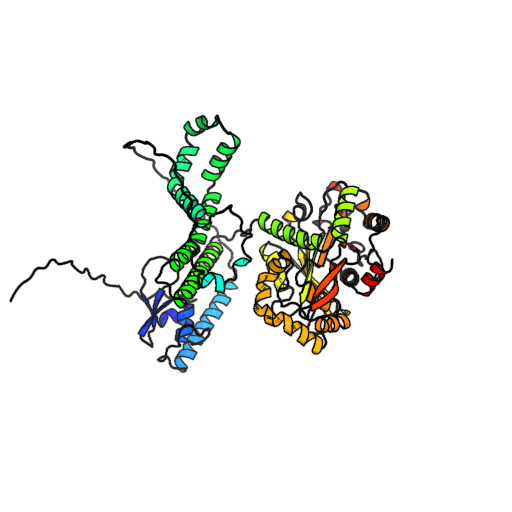 A N 1
ATOM 3941 C CA . LEU A 1 493 ? 12.826 -18.170 -0.457 1.00 95.38 493 LEU A CA 1
ATOM 3942 C C . LEU A 1 493 ? 11.498 -18.885 -0.706 1.00 95.38 493 LEU A C 1
ATOM 3944 O O . LEU A 1 493 ? 11.442 -20.116 -0.678 1.00 95.38 493 LEU A O 1
ATOM 3948 N N . LYS A 1 494 ? 10.440 -18.115 -0.946 1.00 95.12 494 LYS A N 1
ATOM 3949 C CA . LYS A 1 494 ? 9.108 -18.604 -1.302 1.00 95.12 494 LYS A CA 1
ATOM 3950 C C . LYS A 1 494 ? 8.988 -18.578 -2.818 1.00 95.12 494 LYS A C 1
ATOM 3952 O O . LYS A 1 494 ? 9.256 -17.552 -3.436 1.00 95.12 494 LYS A O 1
ATOM 3957 N N . VAL A 1 495 ? 8.605 -19.703 -3.405 1.00 96.38 495 VAL A N 1
ATOM 3958 C CA . VAL A 1 495 ? 8.530 -19.876 -4.857 1.00 96.38 495 VAL A CA 1
ATOM 3959 C C . VAL A 1 495 ? 7.109 -20.284 -5.210 1.00 96.38 495 VAL A C 1
ATOM 3961 O O . VAL A 1 495 ? 6.578 -21.237 -4.637 1.00 96.38 495 VAL A O 1
ATOM 3964 N N . SER A 1 496 ? 6.494 -19.559 -6.144 1.00 95.94 496 SER A N 1
ATOM 3965 C CA . SER A 1 496 ? 5.159 -19.888 -6.637 1.00 95.94 496 SER A CA 1
ATOM 3966 C C . SER A 1 496 ? 5.131 -21.276 -7.295 1.00 95.94 496 SER A C 1
ATOM 3968 O O . SER A 1 496 ? 6.155 -21.733 -7.807 1.00 95.94 496 SER A O 1
ATOM 3970 N N . PRO A 1 497 ? 3.970 -21.955 -7.360 1.00 95.25 497 PRO A N 1
ATOM 3971 C CA . PRO A 1 497 ? 3.864 -23.282 -7.974 1.00 95.25 497 PRO A CA 1
ATOM 3972 C C . PRO A 1 497 ? 4.327 -23.345 -9.435 1.00 95.25 497 PRO A C 1
ATOM 3974 O O . PRO A 1 497 ? 4.801 -24.382 -9.891 1.00 95.25 497 PRO A O 1
ATOM 3977 N N . ASP A 1 498 ? 4.201 -22.239 -10.171 1.00 94.44 498 ASP A N 1
ATOM 3978 C CA . ASP A 1 498 ? 4.675 -22.115 -11.552 1.00 94.44 498 ASP A CA 1
ATOM 3979 C C . ASP A 1 498 ? 6.187 -21.839 -11.665 1.00 94.44 498 ASP A C 1
ATOM 3981 O O . ASP A 1 498 ? 6.714 -21.816 -12.778 1.00 94.44 498 ASP A O 1
ATOM 3985 N N . GLY A 1 499 ? 6.876 -21.634 -10.538 1.00 95.56 499 GLY A N 1
ATOM 3986 C CA . GLY A 1 499 ? 8.306 -21.356 -10.453 1.00 95.56 499 GLY A CA 1
ATOM 3987 C C . GLY A 1 499 ? 8.717 -19.940 -10.858 1.00 95.56 499 GLY A C 1
ATOM 3988 O O . GLY A 1 499 ? 9.911 -19.693 -10.978 1.00 95.56 499 GLY A O 1
ATOM 3989 N N . ARG A 1 500 ? 7.773 -19.021 -11.119 1.00 96.19 500 ARG A N 1
ATOM 3990 C CA . ARG A 1 500 ? 8.062 -17.730 -11.782 1.00 96.19 500 ARG A CA 1
ATOM 3991 C C . ARG A 1 500 ? 7.928 -16.489 -10.909 1.00 96.19 500 ARG A C 1
ATOM 3993 O O . ARG A 1 500 ? 8.318 -15.412 -11.352 1.00 96.19 500 ARG A O 1
ATOM 4000 N N . LEU A 1 501 ? 7.397 -16.617 -9.699 1.00 97.81 501 LEU A N 1
ATOM 4001 C CA . LEU A 1 501 ? 7.387 -15.566 -8.690 1.00 97.81 501 LEU A CA 1
ATOM 4002 C C . LEU A 1 501 ? 8.158 -16.061 -7.470 1.00 97.81 501 LEU A C 1
ATOM 4004 O O . LEU A 1 501 ? 7.718 -16.970 -6.759 1.00 97.81 501 LEU A O 1
ATOM 4008 N N . LEU A 1 502 ? 9.311 -15.444 -7.246 1.00 98.12 502 LEU A N 1
ATOM 4009 C CA . LEU A 1 502 ? 10.192 -15.748 -6.136 1.00 98.12 502 LEU A CA 1
ATOM 4010 C C . LEU A 1 502 ? 10.192 -14.568 -5.176 1.00 98.12 502 LEU A C 1
ATOM 4012 O O . LEU A 1 502 ? 10.341 -13.424 -5.601 1.00 98.12 502 LEU A O 1
ATOM 4016 N N . GLN A 1 503 ? 10.002 -14.843 -3.891 1.00 98.12 503 GLN A N 1
ATOM 4017 C CA . GLN A 1 503 ? 9.857 -13.813 -2.870 1.00 98.12 503 GLN A CA 1
ATOM 4018 C C . GLN A 1 503 ? 10.625 -14.178 -1.602 1.00 98.12 503 GLN A C 1
ATOM 4020 O O . GLN A 1 503 ? 10.651 -15.332 -1.168 1.00 98.12 503 GLN A O 1
ATOM 4025 N N . SER A 1 504 ? 11.214 -13.177 -0.968 1.00 97.88 504 SER A N 1
ATOM 4026 C CA . SER A 1 504 ? 11.798 -13.264 0.370 1.00 97.88 504 SER A CA 1
ATOM 4027 C C . SER A 1 504 ? 11.581 -11.939 1.093 1.00 97.88 504 SER A C 1
ATOM 4029 O O . SER A 1 504 ? 11.314 -10.915 0.474 1.00 97.88 504 SER A O 1
ATOM 4031 N N . SER A 1 505 ? 11.667 -11.931 2.418 1.00 97.75 505 SER A N 1
ATOM 4032 C CA . SER A 1 505 ? 11.431 -10.718 3.204 1.00 97.75 505 SER A CA 1
ATOM 4033 C C . SER A 1 505 ? 12.277 -10.702 4.462 1.00 97.75 505 SER A C 1
ATOM 4035 O O . SER A 1 505 ? 12.692 -11.752 4.960 1.00 97.75 505 SER A O 1
ATOM 4037 N N . THR A 1 506 ? 12.541 -9.511 4.994 1.00 97.56 506 THR A N 1
ATOM 4038 C CA . THR A 1 506 ? 13.130 -9.381 6.328 1.00 97.56 506 THR A CA 1
ATOM 4039 C C . THR A 1 506 ? 12.103 -9.718 7.404 1.00 97.56 506 THR A C 1
ATOM 4041 O O . THR A 1 506 ? 10.891 -9.649 7.190 1.00 97.56 506 THR A O 1
ATOM 4044 N N . VAL A 1 507 ? 12.587 -10.028 8.603 1.00 95.00 507 VAL A N 1
ATOM 4045 C CA . VAL A 1 507 ? 11.743 -9.968 9.802 1.00 95.00 507 VAL A CA 1
ATOM 4046 C C . VAL A 1 507 ? 11.446 -8.502 10.126 1.00 95.00 507 VAL A C 1
ATOM 4048 O O . VAL A 1 507 ? 12.352 -7.660 10.050 1.00 95.00 507 VAL A O 1
ATOM 4051 N N . ALA A 1 508 ? 10.196 -8.199 10.487 1.00 95.25 508 ALA A N 1
ATOM 4052 C CA . ALA A 1 508 ? 9.756 -6.843 10.793 1.00 95.25 508 ALA A CA 1
ATOM 4053 C C . ALA A 1 508 ? 10.594 -6.177 11.890 1.00 95.25 508 ALA A C 1
ATOM 4055 O O . ALA A 1 508 ? 11.183 -6.824 12.764 1.00 95.25 508 ALA A O 1
ATOM 4056 N N . ASP A 1 509 ? 10.675 -4.854 11.820 1.00 95.56 509 ASP A N 1
ATOM 4057 C CA . ASP A 1 509 ? 11.125 -4.057 12.952 1.00 95.56 509 ASP A CA 1
ATOM 4058 C C . ASP A 1 509 ? 10.052 -4.024 14.044 1.00 95.56 509 ASP A C 1
ATOM 4060 O O . ASP A 1 509 ? 8.893 -4.399 13.842 1.00 95.56 509 ASP A O 1
ATOM 4064 N N . SER A 1 510 ? 10.458 -3.593 15.232 1.00 93.44 510 SER A N 1
ATOM 4065 C CA . SER A 1 510 ? 9.549 -3.322 16.341 1.00 93.44 510 SER A CA 1
ATOM 4066 C C . SER A 1 510 ? 9.647 -1.853 16.716 1.00 93.44 510 SER A C 1
ATOM 4068 O O . SER A 1 510 ? 10.714 -1.249 16.605 1.00 93.44 510 SER A O 1
ATOM 4070 N N . MET A 1 511 ? 8.537 -1.284 17.169 1.00 91.88 511 MET A N 1
ATOM 4071 C CA . MET A 1 511 ? 8.466 0.090 17.650 1.00 91.88 511 MET A CA 1
ATOM 4072 C C . MET A 1 511 ? 7.823 0.128 19.032 1.00 91.88 511 MET A C 1
ATOM 4074 O O . MET A 1 511 ? 6.980 -0.707 19.355 1.00 91.88 511 MET A O 1
ATOM 4078 N N . VAL A 1 512 ? 8.201 1.115 19.840 1.00 95.31 512 VAL A N 1
ATOM 4079 C CA . VAL A 1 512 ? 7.500 1.388 21.097 1.00 95.31 512 VAL A CA 1
ATOM 4080 C C . VAL A 1 512 ? 6.183 2.081 20.764 1.00 95.31 512 VAL A C 1
ATOM 4082 O O . VAL A 1 512 ? 6.177 3.123 20.110 1.00 95.31 512 VAL A O 1
ATOM 4085 N N . PHE A 1 513 ? 5.074 1.505 21.217 1.00 96.00 513 PHE A N 1
ATOM 4086 C CA . PHE A 1 513 ? 3.744 2.083 21.082 1.00 96.00 513 PHE A CA 1
ATOM 4087 C C . PHE A 1 513 ? 3.206 2.499 22.447 1.00 96.00 513 PHE A C 1
ATOM 4089 O O . PHE A 1 513 ? 3.244 1.723 23.401 1.00 96.00 513 PHE A O 1
ATOM 4096 N N . HIS A 1 514 ? 2.696 3.727 22.528 1.00 97.00 514 HIS A N 1
ATOM 4097 C CA . HIS A 1 514 ? 2.103 4.290 23.737 1.00 97.00 514 HIS A CA 1
ATOM 4098 C C . HIS A 1 514 ? 0.581 4.119 23.684 1.00 97.00 514 HIS A C 1
ATOM 4100 O O . HIS A 1 514 ? -0.089 4.759 22.873 1.00 97.00 514 HIS A O 1
ATOM 4106 N N . PHE A 1 515 ? 0.047 3.246 24.534 1.00 97.88 515 PHE A N 1
ATOM 4107 C CA . PHE A 1 515 ? -1.382 2.953 24.644 1.00 97.88 515 PHE A CA 1
ATOM 4108 C C . PHE A 1 515 ? -2.118 4.039 25.438 1.00 97.88 515 PHE A C 1
ATOM 4110 O O . PHE A 1 515 ? -1.507 4.827 26.167 1.00 97.88 515 PHE A O 1
ATOM 4117 N N . ALA A 1 516 ? -3.443 4.110 25.285 1.00 95.62 516 ALA A N 1
ATOM 4118 C CA . ALA A 1 516 ? -4.247 5.213 25.818 1.00 95.62 516 ALA A CA 1
ATOM 4119 C C . ALA A 1 516 ? -4.213 5.331 27.355 1.00 95.62 516 ALA A C 1
ATOM 4121 O O . ALA A 1 516 ? -4.336 6.431 27.889 1.00 95.62 516 ALA A O 1
ATOM 4122 N N . GLU A 1 517 ? -4.008 4.224 28.065 1.00 94.38 517 GLU A N 1
ATOM 4123 C CA . GLU A 1 517 ? -3.878 4.151 29.523 1.00 94.38 517 GLU A CA 1
ATOM 4124 C C . GLU A 1 517 ? -2.456 4.446 30.043 1.00 94.38 517 GLU A C 1
ATOM 4126 O O . GLU A 1 517 ? -2.190 4.300 31.234 1.00 94.38 517 GLU A O 1
ATOM 4131 N N . GLY A 1 518 ? -1.533 4.869 29.172 1.00 91.25 518 GLY A N 1
ATOM 4132 C CA . GLY A 1 518 ? -0.157 5.234 29.529 1.00 91.25 518 GLY A CA 1
ATOM 4133 C C . GLY A 1 518 ? 0.841 4.071 29.518 1.00 91.25 518 GLY A C 1
ATOM 4134 O O . GLY A 1 518 ? 2.044 4.295 29.663 1.00 91.25 518 GLY A O 1
ATOM 4135 N N . THR A 1 519 ? 0.380 2.837 29.301 1.00 95.38 519 THR A N 1
ATOM 4136 C CA . THR A 1 519 ? 1.250 1.674 29.074 1.00 95.38 519 THR A CA 1
ATOM 4137 C C . THR A 1 519 ? 2.034 1.841 27.772 1.00 95.38 519 THR A C 1
ATOM 4139 O O . THR A 1 519 ? 1.500 2.313 26.771 1.00 95.38 519 THR A O 1
ATOM 4142 N N . SER A 1 520 ? 3.311 1.458 27.774 1.00 95.75 520 SER A N 1
ATOM 4143 C CA . SER A 1 520 ? 4.176 1.510 26.591 1.00 95.75 520 SER A CA 1
ATOM 4144 C C . SER A 1 520 ? 4.778 0.139 26.345 1.00 95.75 520 SER A C 1
ATOM 4146 O O . SER A 1 520 ? 5.435 -0.391 27.234 1.00 95.75 520 SER A O 1
ATOM 4148 N N . GLU A 1 521 ? 4.562 -0.424 25.161 1.00 95.81 521 GLU A N 1
ATOM 4149 C CA . GLU A 1 521 ? 5.003 -1.783 24.829 1.00 95.81 521 GLU A CA 1
ATOM 4150 C C . GLU A 1 521 ? 5.615 -1.843 23.433 1.00 95.81 521 GLU A C 1
ATOM 4152 O O . GLU A 1 521 ? 5.341 -1.002 22.572 1.00 95.81 521 GLU A O 1
ATOM 4157 N N . SER A 1 522 ? 6.464 -2.846 23.218 1.00 94.81 522 SER A N 1
ATOM 4158 C CA . SER A 1 522 ? 7.051 -3.114 21.907 1.00 94.81 522 SER A CA 1
ATOM 4159 C C . SER A 1 522 ? 6.033 -3.828 21.019 1.00 94.81 522 SER A C 1
ATOM 4161 O O . SER A 1 522 ? 5.546 -4.905 21.366 1.00 94.81 522 SER A O 1
ATOM 4163 N N . VAL A 1 523 ? 5.715 -3.241 19.867 1.00 95.12 523 VAL A N 1
ATOM 4164 C CA . VAL A 1 523 ? 4.770 -3.796 18.888 1.00 95.12 523 VAL A CA 1
ATOM 4165 C C . VAL A 1 523 ? 5.441 -3.960 17.522 1.00 95.12 523 VAL A C 1
ATOM 4167 O O . VAL A 1 523 ? 6.383 -3.224 17.208 1.00 95.12 523 VAL A O 1
ATOM 4170 N N . PRO A 1 524 ? 4.982 -4.904 16.680 1.00 95.31 524 PRO A N 1
ATOM 4171 C CA . PRO A 1 524 ? 5.493 -5.046 15.323 1.00 95.31 524 PRO A CA 1
ATOM 4172 C C . PRO A 1 524 ? 5.222 -3.786 14.490 1.00 95.31 524 PRO A C 1
ATOM 4174 O O . PRO A 1 524 ? 4.085 -3.318 14.389 1.00 95.31 524 PRO A O 1
ATOM 4177 N N . ALA A 1 525 ? 6.277 -3.277 13.859 1.00 95.88 525 ALA A N 1
ATOM 4178 C CA . ALA A 1 525 ? 6.211 -2.272 12.809 1.00 95.88 525 ALA A CA 1
ATOM 4179 C C . ALA A 1 525 ? 6.130 -2.988 11.448 1.00 95.88 525 ALA A C 1
ATOM 4181 O O . ALA A 1 525 ? 5.350 -3.922 11.278 1.00 95.88 525 ALA A O 1
ATOM 4182 N N . SER A 1 526 ? 6.906 -2.572 10.456 1.00 97.56 526 SER A N 1
ATOM 4183 C CA . SER A 1 526 ? 6.857 -3.106 9.092 1.00 97.56 526 SER A CA 1
ATOM 4184 C C . SER A 1 526 ? 8.143 -3.858 8.729 1.00 97.56 526 SER A C 1
ATOM 4186 O O . SER A 1 526 ? 9.105 -3.902 9.497 1.00 97.56 526 SER A O 1
ATOM 4188 N N . TYR A 1 527 ? 8.153 -4.491 7.559 1.00 97.69 527 TYR A N 1
ATOM 4189 C CA . TYR A 1 527 ? 9.321 -5.179 6.993 1.00 97.69 527 TYR A CA 1
ATOM 4190 C C . TYR A 1 527 ? 9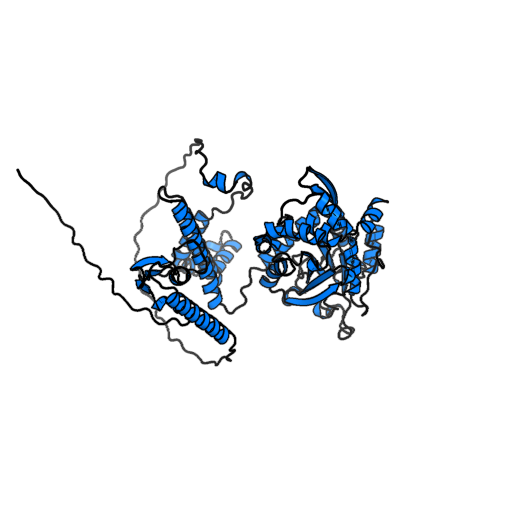.546 -4.735 5.549 1.00 97.69 527 TYR A C 1
ATOM 4192 O O . TYR A 1 527 ? 8.708 -4.029 4.986 1.00 97.69 527 TYR A O 1
ATOM 4200 N N . ILE A 1 528 ? 10.670 -5.131 4.951 1.00 98.44 528 ILE A N 1
ATOM 4201 C CA . ILE A 1 528 ? 10.935 -4.964 3.518 1.00 98.44 528 ILE A CA 1
ATOM 4202 C C . ILE A 1 528 ? 10.933 -6.332 2.834 1.00 98.44 528 ILE A C 1
ATOM 4204 O O . ILE A 1 528 ? 11.377 -7.330 3.413 1.00 98.44 528 ILE A O 1
ATOM 4208 N N . GLU A 1 529 ? 10.401 -6.382 1.620 1.00 98.56 529 GLU A N 1
ATOM 4209 C CA . GLU A 1 529 ? 10.334 -7.585 0.793 1.00 98.56 529 GLU A CA 1
ATOM 4210 C C . GLU A 1 529 ? 11.217 -7.440 -0.457 1.00 98.56 529 GLU A C 1
ATOM 4212 O O . GLU A 1 529 ? 11.569 -6.342 -0.896 1.00 98.56 529 GLU A O 1
ATOM 4217 N N . PHE A 1 530 ? 11.575 -8.575 -1.041 1.00 98.44 530 PHE A N 1
ATOM 4218 C CA . PHE A 1 530 ? 12.285 -8.709 -2.300 1.00 98.44 530 PHE A CA 1
ATOM 4219 C C . PHE A 1 530 ? 11.496 -9.661 -3.199 1.00 98.44 530 PHE A C 1
ATOM 4221 O O . PHE A 1 530 ? 11.134 -10.755 -2.763 1.00 98.44 530 PHE A O 1
ATOM 4228 N N . ALA A 1 531 ? 11.248 -9.260 -4.445 1.00 98.44 531 ALA A N 1
ATOM 4229 C CA . ALA A 1 531 ? 10.541 -10.083 -5.418 1.00 98.44 531 ALA A CA 1
ATOM 4230 C C . ALA A 1 531 ? 11.293 -10.154 -6.750 1.00 98.44 531 ALA A C 1
ATOM 4232 O O . ALA A 1 531 ? 11.675 -9.131 -7.322 1.00 98.44 531 ALA A O 1
ATOM 4233 N N . GLU A 1 532 ? 11.459 -11.370 -7.263 1.00 98.38 532 GLU A N 1
ATOM 4234 C CA . GLU A 1 532 ? 11.950 -11.642 -8.611 1.00 98.38 532 GLU A CA 1
ATOM 4235 C C . GLU A 1 532 ? 10.823 -12.249 -9.449 1.00 98.38 532 GLU A C 1
ATOM 4237 O O . GLU A 1 532 ? 10.242 -13.282 -9.098 1.00 98.38 532 GLU A O 1
ATOM 4242 N N . ARG A 1 533 ? 10.510 -11.589 -10.570 1.00 98.00 533 ARG A N 1
ATOM 4243 C CA . ARG A 1 533 ? 9.518 -12.058 -11.542 1.00 98.00 533 ARG A CA 1
ATOM 4244 C C . ARG A 1 533 ? 10.231 -12.611 -12.763 1.00 98.00 533 ARG A C 1
ATOM 4246 O O . ARG A 1 533 ? 10.861 -11.863 -13.517 1.00 98.00 533 ARG A O 1
ATOM 4253 N N . LEU A 1 534 ? 10.119 -13.915 -12.980 1.00 97.06 534 LEU A N 1
ATOM 4254 C CA . LEU A 1 534 ? 10.703 -14.565 -14.147 1.00 97.06 534 LEU A CA 1
ATOM 4255 C C . LEU A 1 534 ? 9.876 -14.300 -15.406 1.00 97.06 534 LEU A C 1
ATOM 4257 O O . LEU A 1 534 ? 8.687 -13.979 -15.354 1.00 97.06 534 LEU A O 1
ATOM 4261 N N . VAL A 1 535 ? 10.548 -14.426 -16.546 1.00 96.69 535 VAL A N 1
ATOM 4262 C CA . VAL A 1 535 ? 9.978 -14.237 -17.881 1.00 96.69 535 VAL A CA 1
ATOM 4263 C C . VAL A 1 535 ? 8.947 -15.331 -18.150 1.00 96.69 535 VAL A C 1
ATOM 4265 O O . VAL A 1 535 ? 9.159 -16.502 -17.826 1.00 96.69 535 VAL A O 1
ATOM 4268 N N . SER A 1 536 ? 7.812 -14.950 -18.725 1.00 92.38 536 SER A N 1
ATOM 4269 C CA . SER A 1 536 ? 6.787 -15.904 -19.138 1.00 92.38 536 SER A CA 1
ATOM 4270 C C . SER A 1 536 ? 7.299 -16.773 -20.299 1.00 92.38 536 SER A C 1
ATOM 4272 O O . SER A 1 536 ? 8.059 -16.279 -21.132 1.00 92.38 536 SER A O 1
ATOM 4274 N N . PRO A 1 537 ? 6.869 -18.045 -20.422 1.00 91.81 537 PRO A N 1
ATOM 4275 C CA . PRO A 1 537 ? 7.410 -18.981 -21.422 1.00 91.81 537 PRO A CA 1
ATOM 4276 C C . PRO A 1 537 ? 7.303 -18.489 -22.865 1.00 91.81 537 PRO A C 1
ATOM 4278 O O . PRO A 1 537 ? 8.171 -18.745 -23.691 1.00 91.81 537 PRO A O 1
ATOM 4281 N N . GLU A 1 538 ? 6.245 -17.740 -23.167 1.00 92.00 538 GLU A N 1
ATOM 4282 C CA . GLU A 1 538 ? 6.004 -17.152 -24.486 1.00 92.00 538 GLU A CA 1
ATOM 4283 C C . GLU A 1 538 ? 7.066 -16.118 -24.908 1.00 92.00 538 GLU A C 1
ATOM 4285 O O . GLU A 1 538 ? 7.225 -15.856 -26.100 1.00 92.00 538 GLU A O 1
ATOM 4290 N N . TYR A 1 539 ? 7.838 -15.586 -23.954 1.00 92.88 539 TYR A N 1
ATOM 4291 C CA . TYR A 1 539 ? 8.874 -14.575 -24.174 1.00 92.88 539 TYR A CA 1
ATOM 4292 C C . TYR A 1 539 ? 10.287 -15.058 -23.829 1.00 92.88 539 TYR A C 1
ATOM 4294 O O . TYR A 1 539 ? 11.218 -14.259 -23.855 1.00 92.88 539 TYR A O 1
ATOM 4302 N N . GLU A 1 540 ? 10.482 -16.345 -23.534 1.00 89.50 540 GLU A N 1
ATOM 4303 C CA . GLU A 1 540 ? 11.779 -16.892 -23.100 1.00 89.50 540 GLU A CA 1
ATOM 4304 C C . GLU A 1 540 ? 12.890 -16.717 -24.153 1.00 89.50 540 GLU A C 1
ATOM 4306 O O . GLU A 1 540 ? 14.060 -16.569 -23.818 1.00 89.50 540 GLU A O 1
ATOM 4311 N N . ASN A 1 541 ? 12.512 -16.658 -25.433 1.00 92.00 541 ASN A N 1
ATOM 4312 C CA . ASN A 1 541 ? 13.436 -16.428 -26.547 1.00 92.00 541 ASN A CA 1
ATOM 4313 C C . ASN A 1 541 ? 13.677 -14.940 -26.856 1.00 92.00 541 ASN A C 1
ATOM 4315 O O . ASN A 1 541 ? 14.395 -14.626 -27.811 1.00 92.00 541 ASN A O 1
ATOM 4319 N N . LEU A 1 542 ? 13.049 -14.011 -26.123 1.00 92.50 542 LEU A N 1
ATOM 4320 C CA . LEU A 1 542 ? 13.333 -12.593 -26.308 1.00 92.50 542 LEU A CA 1
ATOM 4321 C C . LEU A 1 542 ? 14.744 -12.278 -25.796 1.00 92.50 542 LEU A C 1
ATOM 4323 O O . LEU A 1 542 ? 15.101 -12.696 -24.698 1.00 92.50 542 LEU A O 1
ATOM 4327 N N . PRO A 1 543 ? 15.538 -11.502 -26.554 1.00 91.81 543 PRO A N 1
ATOM 4328 C CA . PRO A 1 543 ? 16.790 -10.951 -26.052 1.00 91.81 543 PRO A CA 1
ATOM 4329 C C . PRO A 1 543 ? 16.583 -10.178 -24.743 1.00 91.81 543 PRO A C 1
ATOM 4331 O O . PRO A 1 543 ? 15.610 -9.429 -24.634 1.00 91.81 543 PRO A O 1
ATOM 4334 N N . ASP A 1 544 ? 17.512 -10.316 -23.790 1.00 86.25 544 ASP A N 1
ATOM 4335 C CA . ASP A 1 544 ? 17.438 -9.690 -22.458 1.00 86.25 544 ASP A CA 1
ATOM 4336 C C . ASP A 1 544 ? 17.144 -8.179 -22.508 1.00 86.25 544 ASP A C 1
ATOM 4338 O O . ASP A 1 544 ? 16.396 -7.658 -21.683 1.00 86.25 544 ASP A O 1
ATOM 4342 N N . ASP A 1 545 ? 17.687 -7.470 -23.502 1.00 88.31 545 ASP A N 1
ATOM 4343 C CA . ASP A 1 545 ? 17.511 -6.026 -23.705 1.00 88.31 545 ASP A CA 1
ATOM 4344 C C . ASP A 1 545 ? 16.108 -5.629 -24.200 1.00 88.31 545 ASP A C 1
ATOM 4346 O O . ASP A 1 545 ? 15.755 -4.449 -24.183 1.00 88.31 545 ASP A O 1
ATOM 4350 N N . LYS A 1 546 ? 15.297 -6.604 -24.624 1.00 91.56 546 LYS A N 1
ATOM 4351 C CA . LYS A 1 546 ? 13.908 -6.427 -25.078 1.00 91.56 546 LYS A CA 1
ATOM 4352 C C . LYS A 1 546 ? 12.873 -6.930 -24.072 1.00 91.56 546 LYS A C 1
ATOM 4354 O O . LYS A 1 546 ? 11.673 -6.849 -24.344 1.00 91.56 546 LYS A O 1
ATOM 4359 N N . ILE A 1 547 ? 13.303 -7.462 -22.931 1.00 92.50 547 ILE A N 1
ATOM 4360 C CA . ILE A 1 547 ? 12.396 -7.934 -21.885 1.00 92.50 547 ILE A CA 1
ATOM 4361 C C . ILE A 1 547 ? 11.849 -6.726 -21.115 1.00 92.50 547 ILE A C 1
ATOM 4363 O O . ILE A 1 547 ? 12.598 -5.992 -20.477 1.00 92.50 547 ILE A O 1
ATOM 4367 N N . LEU A 1 548 ? 10.529 -6.545 -21.161 1.00 92.94 548 LEU A N 1
ATOM 4368 C CA . LEU A 1 548 ? 9.780 -5.525 -20.426 1.00 92.94 548 LEU A CA 1
ATOM 4369 C C . LEU A 1 548 ? 9.057 -6.150 -19.228 1.00 92.94 548 LEU A C 1
ATOM 4371 O O . LEU A 1 548 ? 8.985 -7.378 -19.113 1.00 92.94 548 LEU A O 1
ATOM 4375 N N . GLU A 1 549 ? 8.486 -5.324 -18.347 1.00 93.38 549 GLU A N 1
ATOM 4376 C CA . GLU A 1 549 ? 7.729 -5.821 -17.186 1.00 93.38 549 GLU A CA 1
ATOM 4377 C C . GLU A 1 549 ? 6.550 -6.701 -17.601 1.00 93.38 549 GLU A C 1
ATOM 4379 O O . GLU A 1 549 ? 6.281 -7.720 -16.970 1.00 93.38 549 GLU A O 1
ATOM 4384 N N . CYS A 1 550 ? 5.875 -6.333 -18.693 1.00 91.75 550 CYS A N 1
ATOM 4385 C CA . CYS A 1 550 ? 4.723 -7.062 -19.219 1.00 91.75 550 CYS A CA 1
ATOM 4386 C C . CYS A 1 550 ? 5.068 -8.468 -19.739 1.00 91.75 550 CYS A C 1
ATOM 4388 O O . CYS A 1 550 ? 4.171 -9.290 -19.893 1.00 91.75 550 CYS A O 1
ATOM 4390 N N . HIS A 1 551 ? 6.350 -8.768 -19.982 1.00 94.50 551 HIS A N 1
ATOM 4391 C CA . HIS A 1 551 ? 6.805 -10.096 -20.401 1.00 94.50 551 HIS A CA 1
ATOM 4392 C C . HIS A 1 551 ? 7.070 -11.043 -19.219 1.00 94.50 551 HIS A C 1
ATOM 4394 O O . HIS A 1 551 ? 7.440 -12.200 -19.424 1.00 94.50 551 HIS A O 1
ATOM 4400 N N . ARG A 1 552 ? 6.944 -10.567 -17.976 1.00 95.44 552 ARG A N 1
ATOM 4401 C CA . ARG A 1 552 ? 7.236 -11.333 -16.757 1.00 95.44 552 ARG A CA 1
ATOM 4402 C C . ARG A 1 552 ? 5.951 -11.791 -16.071 1.00 95.44 552 ARG A C 1
ATOM 4404 O O . ARG A 1 552 ? 4.869 -11.273 -16.335 1.00 95.44 552 ARG A O 1
ATOM 4411 N N . ARG A 1 553 ? 6.073 -12.757 -15.155 1.00 95.25 553 ARG A N 1
ATOM 4412 C CA . ARG A 1 553 ? 4.960 -13.234 -14.320 1.00 95.25 553 ARG A CA 1
ATOM 4413 C C . ARG A 1 553 ? 4.372 -12.088 -13.494 1.00 95.25 553 ARG A C 1
ATOM 4415 O O . ARG A 1 553 ? 4.962 -11.650 -12.506 1.00 95.25 553 ARG A O 1
ATOM 4422 N N . ASP A 1 554 ? 3.182 -11.643 -13.877 1.00 93.69 554 ASP A N 1
ATOM 4423 C CA . ASP A 1 554 ? 2.432 -10.597 -13.179 1.00 93.69 554 ASP A CA 1
ATOM 4424 C C . ASP A 1 554 ? 1.521 -11.170 -12.086 1.00 93.69 554 ASP A C 1
ATOM 4426 O O . ASP A 1 554 ? 1.228 -12.358 -12.104 1.00 93.69 554 ASP A O 1
ATOM 4430 N N . GLY A 1 555 ? 1.062 -10.349 -11.143 1.00 93.19 555 GLY A N 1
ATOM 4431 C CA . GLY A 1 555 ? 0.170 -10.745 -10.049 1.00 93.19 555 GLY A CA 1
ATOM 4432 C C . GLY A 1 555 ? 0.878 -11.357 -8.838 1.00 93.19 555 GLY A C 1
ATOM 4433 O O . GLY A 1 555 ? 2.088 -11.212 -8.659 1.00 93.19 555 GLY A O 1
ATOM 4434 N N . PHE A 1 556 ? 0.112 -12.029 -7.979 1.00 95.19 556 PHE A N 1
ATOM 4435 C CA . PHE A 1 556 ? 0.566 -12.564 -6.687 1.00 95.19 556 PHE A CA 1
ATOM 4436 C C . PHE A 1 556 ? 0.268 -14.059 -6.579 1.00 95.19 556 PHE A C 1
ATOM 4438 O O . PHE A 1 556 ? -0.397 -14.616 -7.452 1.00 95.19 556 PHE A O 1
ATOM 4445 N N . GLU A 1 557 ? 0.768 -14.702 -5.522 1.00 93.88 557 GLU A N 1
ATOM 4446 C CA . GLU A 1 557 ? 0.500 -16.113 -5.255 1.00 93.88 557 GLU A CA 1
ATOM 4447 C C . GLU A 1 557 ? 0.107 -16.360 -3.797 1.00 93.88 557 GLU A C 1
ATOM 4449 O O . GLU A 1 557 ? 0.809 -15.940 -2.876 1.00 93.88 557 GLU A O 1
ATOM 4454 N N . VAL A 1 558 ? -1.008 -17.070 -3.588 1.00 88.00 558 VAL A N 1
ATOM 4455 C CA . VAL A 1 558 ? -1.591 -17.305 -2.253 1.00 88.00 558 VAL A CA 1
ATOM 4456 C C . VAL A 1 558 ? -0.603 -18.029 -1.338 1.00 88.00 558 VAL A C 1
ATOM 4458 O O . VAL A 1 558 ? -0.423 -17.618 -0.195 1.00 88.00 558 VAL A O 1
ATOM 4461 N N . GLY A 1 559 ? 0.068 -19.076 -1.832 1.00 83.62 559 GLY A N 1
ATOM 4462 C CA . GLY A 1 559 ? 1.028 -19.850 -1.036 1.00 83.62 559 GLY A CA 1
ATOM 4463 C C . GLY A 1 559 ? 2.208 -19.011 -0.538 1.00 83.62 559 GLY A C 1
ATOM 4464 O O . GLY A 1 559 ? 2.588 -19.109 0.629 1.00 83.62 559 GLY A O 1
ATOM 4465 N N . ASN A 1 560 ? 2.738 -18.134 -1.395 1.00 87.44 560 ASN A N 1
ATOM 4466 C CA . ASN A 1 560 ? 3.822 -17.228 -1.023 1.00 87.44 560 ASN A CA 1
ATOM 4467 C C . ASN A 1 560 ? 3.336 -16.170 -0.027 1.00 87.44 560 ASN A C 1
ATOM 4469 O O . ASN A 1 560 ? 3.931 -16.004 1.038 1.00 87.44 560 ASN A O 1
ATOM 4473 N N . ALA A 1 561 ? 2.231 -15.490 -0.351 1.00 82.12 561 ALA A N 1
ATOM 4474 C CA . ALA A 1 561 ? 1.678 -14.417 0.469 1.00 82.12 561 ALA A CA 1
ATOM 4475 C C . ALA A 1 561 ? 1.304 -14.906 1.878 1.00 82.12 561 ALA A C 1
ATOM 4477 O O . ALA A 1 561 ? 1.590 -14.220 2.860 1.00 82.12 561 ALA A O 1
ATOM 4478 N N . ASP A 1 562 ? 0.755 -16.122 1.999 1.00 86.00 562 ASP A N 1
ATOM 4479 C CA . ASP A 1 562 ? 0.432 -16.729 3.293 1.00 86.00 562 ASP A CA 1
ATOM 4480 C C . ASP A 1 562 ? 1.669 -16.800 4.197 1.00 86.00 562 ASP A C 1
ATOM 4482 O O . ASP A 1 562 ? 1.608 -16.425 5.363 1.00 86.00 562 ASP A O 1
ATOM 4486 N N . LYS A 1 563 ? 2.829 -17.191 3.668 1.00 84.75 563 LYS A N 1
ATOM 4487 C CA . LYS A 1 563 ? 4.071 -17.273 4.453 1.00 84.75 563 LYS A CA 1
ATOM 4488 C C . LYS A 1 563 ? 4.723 -15.918 4.716 1.00 84.75 563 LYS A C 1
ATOM 4490 O O . LYS A 1 563 ? 5.386 -15.745 5.736 1.00 84.75 563 LYS A O 1
ATOM 4495 N N . ILE A 1 564 ? 4.513 -14.943 3.839 1.00 83.31 564 ILE A N 1
ATOM 4496 C CA . ILE A 1 564 ? 5.054 -13.587 3.985 1.00 83.31 564 ILE A CA 1
ATOM 4497 C C . ILE A 1 564 ? 4.312 -12.788 5.068 1.00 83.31 564 ILE A C 1
ATOM 4499 O O . ILE A 1 564 ? 4.942 -12.022 5.795 1.00 83.31 564 ILE A O 1
ATOM 4503 N N . PHE A 1 565 ? 3.007 -13.018 5.273 1.00 83.06 565 PHE A N 1
ATOM 4504 C CA . PHE A 1 565 ? 2.263 -12.382 6.373 1.00 83.06 565 PHE A CA 1
ATOM 4505 C C . PHE A 1 565 ? 2.903 -12.607 7.755 1.00 83.06 565 PHE A C 1
ATOM 4507 O O . PHE A 1 565 ? 2.792 -11.740 8.622 1.00 83.06 565 PHE A O 1
ATOM 4514 N N . GLU A 1 566 ? 3.612 -13.725 7.929 1.00 84.75 566 GLU A N 1
ATOM 4515 C CA . GLU A 1 566 ? 4.295 -14.121 9.167 1.00 84.75 566 GLU A CA 1
ATOM 4516 C C . GLU A 1 566 ? 5.547 -13.284 9.476 1.00 84.75 566 GLU A C 1
ATOM 4518 O O . GLU A 1 566 ? 6.103 -13.394 10.567 1.00 84.75 566 GLU A O 1
ATOM 4523 N N . SER A 1 567 ? 5.984 -12.396 8.573 1.00 81.38 567 SER A N 1
ATOM 4524 C CA . SER A 1 567 ? 7.116 -11.488 8.824 1.00 81.38 567 SER A CA 1
ATOM 4525 C C . SER A 1 567 ? 6.875 -10.518 9.984 1.00 81.38 567 SER A C 1
ATOM 4527 O O . SER A 1 567 ? 7.837 -10.000 10.551 1.00 81.38 567 SER A O 1
ATOM 4529 N N . THR A 1 568 ? 5.611 -10.277 10.349 1.00 79.88 568 THR A N 1
ATOM 4530 C CA . THR A 1 568 ? 5.215 -9.477 11.521 1.00 79.88 568 THR A CA 1
ATOM 4531 C C . THR A 1 568 ? 4.906 -10.323 12.758 1.00 79.88 568 THR A C 1
ATOM 4533 O O . THR A 1 568 ? 4.434 -9.763 13.745 1.00 79.88 568 THR A O 1
ATOM 4536 N N . SER A 1 569 ? 5.113 -11.643 12.708 1.00 81.56 569 SER A N 1
ATOM 4537 C CA . SER A 1 569 ? 4.713 -12.531 13.799 1.00 81.56 569 SER A CA 1
ATOM 4538 C C . SER A 1 569 ? 5.594 -12.397 15.028 1.00 81.56 569 SER A C 1
ATOM 4540 O O . SER A 1 569 ? 6.804 -12.156 14.929 1.00 81.56 569 SER A O 1
ATOM 4542 N N . ALA A 1 570 ? 4.998 -12.605 16.205 1.00 71.19 570 ALA A N 1
ATOM 4543 C CA . ALA A 1 570 ? 5.743 -12.563 17.459 1.00 71.19 570 ALA A CA 1
ATOM 4544 C C . ALA A 1 570 ? 6.872 -13.608 17.461 1.00 71.19 570 ALA A C 1
ATOM 4546 O O . ALA A 1 570 ? 7.980 -13.323 17.913 1.00 71.19 570 ALA A O 1
ATOM 4547 N N . GLY A 1 571 ? 6.628 -14.786 16.874 1.00 69.19 571 GLY A N 1
ATOM 4548 C CA . GLY A 1 571 ? 7.626 -15.849 16.741 1.00 69.19 571 GLY A CA 1
ATOM 4549 C C . GLY A 1 571 ? 8.874 -15.411 15.969 1.00 69.19 571 GLY A C 1
ATOM 4550 O O . GLY A 1 571 ? 9.993 -15.600 16.451 1.00 69.19 571 GLY A O 1
ATOM 4551 N N . GLN A 1 572 ? 8.701 -14.773 14.807 1.00 73.44 572 GLN A N 1
ATOM 4552 C CA . GLN A 1 572 ? 9.823 -14.282 13.996 1.00 73.44 572 GLN A CA 1
ATOM 4553 C C . GLN A 1 572 ? 10.558 -13.122 14.690 1.00 73.44 572 GLN A C 1
ATOM 4555 O O . GLN A 1 572 ? 11.791 -13.075 14.702 1.00 73.44 572 GLN A O 1
ATOM 4560 N N . ILE A 1 573 ? 9.827 -12.210 15.336 1.00 72.06 573 ILE A N 1
ATOM 4561 C CA . ILE A 1 573 ? 10.412 -11.054 16.034 1.00 72.06 573 ILE A CA 1
ATOM 4562 C C . ILE A 1 573 ? 11.200 -11.484 17.279 1.00 72.06 573 ILE A C 1
ATOM 4564 O O . ILE A 1 573 ? 12.315 -11.008 17.494 1.00 72.06 573 ILE A O 1
ATOM 4568 N N . CYS A 1 574 ? 10.694 -12.431 18.072 1.00 63.72 574 CYS A N 1
ATOM 4569 C CA . CYS A 1 574 ? 11.435 -12.978 19.211 1.00 63.72 574 CYS A CA 1
ATOM 4570 C C . CYS A 1 574 ? 12.743 -13.649 18.765 1.00 63.72 574 CYS A C 1
ATOM 4572 O O . CYS A 1 574 ? 13.785 -13.428 19.383 1.00 63.72 574 CYS A O 1
ATOM 4574 N N . GLN A 1 575 ? 12.731 -14.395 17.654 1.00 58.53 575 GLN A N 1
ATOM 4575 C CA . GLN A 1 575 ? 13.960 -14.941 17.064 1.00 58.53 575 GLN A CA 1
ATOM 4576 C C . GLN A 1 575 ? 14.925 -13.836 16.612 1.00 58.53 575 GLN A C 1
ATOM 4578 O O . GLN A 1 575 ? 16.142 -14.019 16.681 1.00 58.53 575 GLN A O 1
ATOM 4583 N N . LYS A 1 576 ? 14.417 -12.676 16.171 1.00 63.34 576 LYS A N 1
ATOM 4584 C CA . LYS A 1 576 ? 15.242 -11.511 15.824 1.00 63.34 576 LYS A CA 1
ATOM 4585 C C . LYS A 1 576 ? 15.971 -10.937 17.038 1.00 63.34 576 LYS A C 1
ATOM 4587 O O . LYS A 1 576 ? 17.163 -10.682 16.913 1.00 63.34 576 LYS A O 1
ATOM 4592 N N . LEU A 1 577 ? 15.298 -10.815 18.181 1.00 56.25 577 LEU A N 1
ATOM 4593 C CA . LEU A 1 577 ? 15.841 -10.228 19.415 1.00 56.25 577 LEU A CA 1
ATOM 4594 C C . LEU A 1 577 ? 16.768 -11.163 20.217 1.00 56.25 577 LEU A C 1
ATOM 4596 O O . LEU A 1 577 ? 17.548 -10.687 21.033 1.00 56.25 577 LEU A O 1
ATOM 4600 N N . ALA A 1 578 ? 16.688 -12.481 20.009 1.00 45.19 578 ALA A N 1
ATOM 4601 C CA . ALA A 1 578 ? 17.455 -13.478 20.767 1.00 45.19 578 ALA A CA 1
ATOM 4602 C C . ALA A 1 578 ? 18.910 -13.711 20.285 1.00 45.19 578 ALA A C 1
ATOM 4604 O O . ALA A 1 578 ? 19.577 -14.614 20.792 1.00 45.19 578 ALA A O 1
ATOM 4605 N N . CYS A 1 579 ? 19.410 -12.948 19.307 1.00 38.22 579 CYS A N 1
ATOM 4606 C CA . CYS A 1 579 ? 20.816 -12.966 18.866 1.00 38.22 579 CYS A CA 1
ATOM 4607 C C . CYS A 1 579 ? 21.327 -11.539 18.753 1.00 38.22 579 CYS A C 1
ATOM 4609 O O . CYS A 1 579 ? 22.555 -11.365 18.894 1.00 38.22 579 CYS A O 1
#

Nearest PDB structures (foldseek):
  6w1k-assembly1_A  TM=9.603E-01  e=2.909E-44  Oryza sativa
  3lho-assembly1_A  TM=8.976E-01  e=1.147E-19  Shewanella frigidimarina NCIMB 400
  2rjb-assembly2_B  TM=6.009E-01  e=5.019E-10  Shigella flexneri

Mean predicted aligned error: 20.13 Å

Secondary structure (DSSP, 8-state):
-------------------PPP--TT-GGGGGEEEE---S-SS-EEEEETTT--EEEE-HHHHHHHHH--S-SSSPPPTTS-HHHHHHHHHHHHHHHHHHHHHHS----------------------------------------PPPPPHHHHHHTGGG-TTS-SS--HHHHHHHHHHHHHTHHHHHHHHHSGGGGGGGGS-HHHHHHHHHHHT-HHHHHHHHHHHHHHHHHHHHHHHHTSTT--HHHHHHHHHHHHHHHHHHHHHHHHH--S-----HHHHHHHHHHHHHHHHHH-HHHHHHHHHHHHHH-S---EEEEEEEEESSTTTSHHHHHHHHHHTT-EEEEEEEEGGGTEEEEEEEPPGGGSS-SSSGGGSSPPEEEEEEE-GGGS-HHHHHHHHHHHGGGTTGGGSHHHHHHHT--SSPPPPHHHHHHHHHH-HHHHHHHHHTTS--EEEEEGGG-SSGGGSHHHHHHHHHHTTPPBP-SS-SSEE-TTS-EEEEEBPPPEEEEE-TTS-EEEEE--EEEEEEEPBPGGGTTS-GGG--GGGB--S--HHHHHHHGGGG-HHHHHHHHT-

Radius of gyration: 31.91 Å; Cα contacts (8 Å, |Δi|>4): 735; chains: 1; bounding box: 78×99×72 Å

pLDDT: mean 74.34, std 23.18, range [21.59, 98.69]

Solvent-accessible surface area (backbone atoms only — not comparable to full-atom values): 33917 Å² total; per-residue (Å²): 132,89,80,90,84,91,85,88,78,88,84,80,83,79,83,81,79,83,56,86,77,80,90,45,73,87,50,63,70,58,78,60,35,51,54,57,87,72,97,62,96,62,86,64,39,39,33,29,36,69,66,69,64,52,73,45,79,44,41,70,71,57,52,50,20,26,62,57,54,62,88,65,89,87,54,72,51,45,90,62,57,51,74,68,58,24,55,51,54,50,49,54,50,51,53,28,54,53,50,55,53,59,60,69,71,62,87,77,86,89,84,89,86,85,88,90,86,86,87,87,88,86,91,85,82,87,85,92,85,89,84,85,87,87,88,85,83,91,82,87,83,90,81,94,75,88,75,85,88,54,75,63,54,72,74,63,60,53,89,77,56,85,79,75,77,91,80,73,61,63,72,60,52,51,51,50,51,56,52,48,62,75,40,40,71,62,51,38,55,46,64,69,36,82,67,47,65,66,68,53,81,82,48,61,69,60,56,53,49,51,44,53,51,64,69,29,67,70,55,50,53,51,51,53,49,50,51,64,60,45,47,46,55,53,52,45,54,59,48,65,74,39,98,79,62,48,74,70,56,51,53,53,44,51,51,52,30,52,48,54,48,49,49,54,54,50,55,50,61,72,76,43,97,54,87,77,72,68,57,66,71,57,54,34,51,50,47,44,39,28,47,51,45,40,42,74,65,16,64,65,45,43,53,48,53,54,48,51,41,67,71,43,73,51,58,55,37,36,48,32,39,32,37,47,35,40,50,48,95,51,47,19,48,66,25,51,46,53,63,48,44,70,70,53,32,40,85,59,66,76,44,74,38,78,95,75,37,32,40,32,42,33,28,43,49,44,74,88,36,55,78,38,78,62,37,40,63,62,16,21,51,41,28,40,39,34,28,21,35,45,41,90,77,50,54,72,69,52,38,52,54,54,45,66,38,49,61,76,21,78,63,32,28,84,37,30,63,56,27,16,41,69,63,38,65,65,38,74,69,50,49,62,70,58,40,55,54,28,43,75,78,33,56,68,54,28,42,32,71,78,47,29,48,32,60,44,30,48,22,39,28,24,61,66,41,71,44,76,46,28,38,59,68,49,35,50,51,55,44,47,75,71,71,49,59,59,30,58,61,100,36,53,70,34,63,33,97,86,69,32,44,37,37,37,34,33,41,27,38,68,38,82,44,74,24,66,84,72,53,70,46,81,40,61,50,31,34,34,34,41,37,30,53,35,66,33,80,96,45,64,86,53,55,78,93,73,66,52,71,88,44,25,52,76,87,85,48,65,77,41,51,62,44,55,64,47,24,56,30,68,70,48,42,52,62,61,73,76,111

InterPro domains:
  IPR009770 2-oxoadipate dioxygenase/decarboxylase [PF07063] (315-536)
  IPR009770 2-oxoadipate dioxygenase/decarboxylase [SM01150] (283-569)

Organism: Taxus chinensis (NCBI:txid29808)